Protein AF-A0A813FB64-F1 (afdb_monomer_lite)

Secondary structure (DSSP, 8-state):
-PPPPS------------TT-------SS-PPPPPPPPP--HHHHHHHHHHHHHHHHHHHHHHHHHHHHHHHHHHHHHHHHHHHHHHHHHHHHHHHHHHHHHHHHHHHHHHHHHHHHHHHHHHHHHHHHHHHHHHHHHHHHHHHHHHHHHHHHHHHHHHHHHHHHHHHHHHHHHHHHHHHHHHHHHHHHHHHHHHHHHHHHHHHHH-SS------SSSHHHHHHHHHHHHHHHHHHHHHHHHHHHHHHHHHHHHHHHHHHHHHHHHHHHHHHHHHHHHHHHHHHHHHHHHHHHHHHHHHHHHHHHHHHHHHHHHHHHHHHHHHHHHHHHHHHHHHHHHHHHHHHHHHHHHHHHHHHHTS-TTSSSTTTHHHHHHHHTHHHHHHHHHTTTTHHHHHHHTTT----S-STTSSSTTS---------S----PPPP-

Sequence (434 aa):
VRRPPPFGTSILDDDTGSERSRVQVVPRYPVPKRPKLKPMDHWDLIVAFDTMKHREEDSRFRQEGKHKAIAKFKDTLDTQMMEFHGMQDQERRNKEQCRQDMLNQVEENRRIAAAEKHANEVKKIKMKEVNDECMAAVNRRRQAEEDKKQRDQDLTTAWLESERLRMKQQKEDDDREHARKCQQGKDEMAAAHAEAERRRQARLADEKAGAAGAQKDMDDKVAANRKAVQDRMDQIDRNCKSIGAGIADRDAKAEAELQAKIKRVQEESDRAAKEDADHRKSVRDGKVKDMTDTLHRQMQNRKDEAKREVEEGVKQAELFRQQFKEGLQKDHEKEERARQARGNLDTVLITHIRSNQSVHPKDFGAHLTQKQELAYNRGLFEQMAVEGFEKQYTHKFLPQATHTGTGKTDPYPSVGRWHGGDFSSLELHHPDVG

Organism: Polarella glacialis (NCBI:txid89957)

Foldseek 3Di:
DDDPQLADDDPPDPPQDPPVDPDNDDDPDDDPDDPDGDHCAPVNLVVVVVVVVVVVVVVVVVVVVVVVVVVVVVVVVVVVVVVVVVVVVVVVVVVVVVVVVVVVVVVVVVVVVVVVVVVVVVVVVVVVVVVVVVVVVVVVVVVVVVVVVVVVVVVVVVVVVVVVVVVVVVVVVVVVVVVVVVVVVVVVVVVVVVVVVVVVVVVVVVPPDDDDDDDPPPPVVVVVVVVVVVVVVVVVVVVCVVVVVVVVVVVVVVVVVVVVVVVVVVVVVVVVVVVVVVVVVVVVVVVVVVVVVVVVVVVVVVVVVVVVVVVVVVVVVVVVVVVVVVVVVVVVVVVVVVVVVVVVVVVVVVVVVVVPVVDDVCVPPPDPVSLVVLLVCLVVLVVCVVVVPPVVVSVVSNVSNDPPDQDPPDPCNPDPDDDDDDDDPPPDDDDDDD

Radius of gyration: 82.56 Å; chains: 1; bounding box: 140×84×253 Å

pLDDT: mean 74.53, std 16.64, range [32.78, 95.62]

Structure (mmCIF, N/CA/C/O backbone):
data_AF-A0A813FB64-F1
#
_entry.id   AF-A0A813FB64-F1
#
loop_
_atom_site.group_PDB
_atom_site.id
_atom_site.type_symbol
_atom_site.label_atom_id
_atom_site.label_alt_id
_atom_site.label_comp_id
_atom_site.label_asym_id
_atom_site.label_entity_id
_atom_site.label_seq_id
_atom_site.pdbx_PDB_ins_code
_atom_site.Cartn_x
_atom_site.Cartn_y
_atom_site.Cartn_z
_atom_site.occupancy
_atom_site.B_iso_or_equiv
_atom_site.auth_seq_id
_atom_site.auth_comp_id
_atom_site.auth_asym_id
_atom_site.auth_atom_id
_atom_site.pdbx_PDB_model_num
ATOM 1 N N . VAL A 1 1 ? -53.608 -5.403 48.862 1.00 38.69 1 VAL A N 1
ATOM 2 C CA . VAL A 1 1 ? -53.817 -6.418 49.923 1.00 38.69 1 VAL A CA 1
ATOM 3 C C . VAL A 1 1 ? -53.277 -5.849 51.227 1.00 38.69 1 VAL A C 1
ATOM 5 O O . VAL A 1 1 ? -52.079 -5.604 51.313 1.00 38.69 1 VAL A O 1
ATOM 8 N N . ARG A 1 2 ? -54.163 -5.499 52.170 1.00 39.97 2 ARG A N 1
ATOM 9 C CA . ARG A 1 2 ? -53.805 -4.879 53.459 1.00 39.97 2 ARG A CA 1
ATOM 10 C C . ARG A 1 2 ? -52.956 -5.872 54.260 1.00 39.97 2 ARG A C 1
ATOM 12 O O . ARG A 1 2 ? -53.432 -6.966 54.537 1.00 39.97 2 ARG A O 1
ATOM 19 N N . ARG A 1 3 ? -51.713 -5.521 54.610 1.00 38.69 3 ARG A N 1
ATOM 20 C CA . ARG A 1 3 ? -50.983 -6.270 55.642 1.00 38.69 3 ARG A CA 1
ATOM 21 C C . ARG A 1 3 ? -51.528 -5.815 57.000 1.00 38.69 3 ARG A C 1
ATOM 23 O O . ARG A 1 3 ? -51.531 -4.603 57.229 1.00 38.69 3 ARG A O 1
ATOM 30 N N . PRO A 1 4 ? -52.017 -6.728 57.854 1.00 46.72 4 PRO A N 1
ATOM 31 C CA . PRO A 1 4 ? -52.399 -6.367 59.211 1.00 46.72 4 PRO A CA 1
ATOM 32 C C . PRO A 1 4 ? -51.182 -5.790 59.959 1.00 46.72 4 PRO A C 1
ATOM 34 O O . PRO A 1 4 ? -50.041 -6.123 59.608 1.00 46.72 4 PRO A O 1
ATOM 37 N N . PRO A 1 5 ? -51.397 -4.881 60.927 1.00 45.88 5 PRO A N 1
ATOM 38 C CA . PRO A 1 5 ? -50.320 -4.355 61.759 1.00 45.88 5 PRO A CA 1
ATOM 39 C C . PRO A 1 5 ? -49.566 -5.511 62.444 1.00 45.88 5 PRO A C 1
ATOM 41 O O . PRO A 1 5 ? -50.160 -6.553 62.718 1.00 45.88 5 PRO A O 1
ATOM 44 N N . PRO A 1 6 ? -48.254 -5.364 62.704 1.00 47.44 6 PRO A N 1
ATOM 45 C CA . PRO A 1 6 ? -47.392 -6.455 63.173 1.00 47.44 6 PRO A CA 1
ATOM 46 C C . PRO A 1 6 ? -47.673 -6.911 64.618 1.00 47.44 6 PRO A C 1
ATOM 48 O O . PRO A 1 6 ? -46.960 -7.767 65.136 1.00 47.44 6 PRO A O 1
ATOM 51 N N . PHE A 1 7 ? -48.706 -6.367 65.262 1.00 51.50 7 PHE A N 1
ATOM 52 C CA . PHE A 1 7 ? -49.065 -6.640 66.646 1.00 51.50 7 PHE A CA 1
ATOM 53 C C . PHE A 1 7 ? -50.430 -7.328 66.669 1.00 51.50 7 PHE A C 1
ATOM 55 O O . PHE A 1 7 ? -51.447 -6.739 66.310 1.00 51.50 7 PHE A O 1
ATOM 62 N N . GLY A 1 8 ? -50.432 -8.610 67.030 1.00 45.06 8 GLY A N 1
ATOM 63 C CA . GLY A 1 8 ? -51.649 -9.400 67.162 1.00 45.06 8 GLY A CA 1
ATOM 64 C C . GLY A 1 8 ? -52.211 -9.294 68.575 1.00 45.06 8 GLY A C 1
ATOM 65 O O . GLY A 1 8 ? -51.501 -9.550 69.547 1.00 45.06 8 GLY A O 1
ATOM 66 N N . THR A 1 9 ? -53.500 -8.983 68.694 1.00 42.53 9 THR A N 1
ATOM 67 C CA . THR A 1 9 ? -54.312 -9.436 69.829 1.00 42.53 9 THR A CA 1
ATOM 68 C C . THR A 1 9 ? -54.142 -10.950 69.939 1.00 42.53 9 THR A C 1
ATOM 70 O O . THR A 1 9 ? -54.289 -11.647 68.935 1.00 42.53 9 THR A O 1
ATOM 73 N N . SER A 1 10 ? -53.767 -11.458 71.114 1.00 40.16 10 SER A N 1
ATOM 74 C CA . SER A 1 10 ? -53.476 -12.877 71.323 1.00 40.16 10 SER A CA 1
ATOM 75 C C . SER A 1 10 ? -54.706 -13.739 71.031 1.00 40.16 10 SER A C 1
ATOM 77 O O . SER A 1 10 ? -55.553 -13.938 71.900 1.00 40.16 10 SER A O 1
ATOM 79 N N . ILE A 1 11 ? -54.795 -14.259 69.812 1.00 38.75 11 ILE A N 1
ATOM 80 C CA . ILE A 1 11 ? -55.618 -15.420 69.507 1.00 38.75 11 ILE A CA 1
ATOM 81 C C . ILE A 1 11 ? -54.758 -16.612 69.922 1.00 38.75 11 ILE A C 1
ATOM 83 O O . ILE A 1 11 ? -53.787 -16.965 69.253 1.00 38.75 11 ILE A O 1
ATOM 87 N N . LEU A 1 12 ? -55.035 -17.128 71.119 1.00 39.81 12 LEU A N 1
ATOM 88 C CA . LEU A 1 12 ? -54.534 -18.415 71.586 1.00 39.81 12 LEU A CA 1
ATOM 89 C C . LEU A 1 12 ? -55.294 -19.504 70.830 1.00 39.81 12 LEU A C 1
ATOM 91 O O . LEU A 1 12 ? -56.184 -20.124 71.394 1.00 39.81 12 LEU A O 1
ATOM 95 N N . ASP A 1 13 ? -54.944 -19.714 69.569 1.00 38.00 13 ASP A N 1
ATOM 96 C CA . ASP A 1 13 ? -55.287 -20.945 68.873 1.00 38.00 13 ASP A CA 1
ATOM 97 C C . ASP A 1 13 ? -53.976 -21.653 68.540 1.00 38.00 13 ASP A C 1
ATOM 99 O O . ASP A 1 13 ? -53.100 -21.104 67.864 1.00 38.00 13 ASP A O 1
ATOM 103 N N . ASP A 1 14 ? -53.824 -22.868 69.068 1.00 45.44 14 ASP A N 1
ATOM 104 C CA . ASP A 1 14 ? -52.785 -23.841 68.710 1.00 45.44 14 ASP A CA 1
ATOM 105 C C . ASP A 1 14 ? -53.040 -24.343 67.273 1.00 45.44 14 ASP A C 1
ATOM 107 O O . ASP A 1 14 ? -53.266 -25.525 67.004 1.00 45.44 14 ASP A O 1
ATOM 111 N N . ASP A 1 15 ? -53.043 -23.414 66.320 1.00 46.28 15 ASP A N 1
ATOM 112 C CA . ASP A 1 15 ? -53.389 -23.686 64.938 1.00 46.28 15 ASP A CA 1
ATOM 113 C C . ASP A 1 15 ? -52.156 -24.195 64.187 1.00 46.28 15 ASP A C 1
ATOM 115 O O . ASP A 1 15 ? -51.393 -23.479 63.532 1.00 46.28 15 ASP A O 1
ATOM 119 N N . THR A 1 16 ? -51.918 -25.492 64.356 1.00 47.84 16 THR A N 1
ATOM 120 C CA . THR A 1 16 ? -50.988 -26.270 63.530 1.00 47.84 16 THR A CA 1
ATOM 121 C C . THR A 1 16 ? -51.639 -26.738 62.221 1.00 47.84 16 THR A C 1
ATOM 123 O O . THR A 1 16 ? -51.009 -27.460 61.443 1.00 47.84 16 THR A O 1
ATOM 126 N N . GLY A 1 17 ? -52.876 -26.315 61.936 1.00 43.94 17 GLY A N 1
ATOM 127 C CA . GLY A 1 17 ? -53.615 -26.664 60.732 1.00 43.94 17 GLY A CA 1
ATOM 128 C C . GLY A 1 17 ? -53.501 -25.601 59.643 1.00 43.94 17 GLY A C 1
ATOM 129 O O . GLY A 1 17 ? -53.973 -24.483 59.777 1.00 43.94 17 GLY A O 1
ATOM 130 N N . SER A 1 18 ? -52.946 -25.957 58.483 1.00 44.56 18 SER A N 1
ATOM 131 C CA . SER A 1 18 ? -53.258 -25.206 57.263 1.00 44.56 18 SER A CA 1
ATOM 132 C C . SER A 1 18 ? -54.707 -25.518 56.877 1.00 44.56 18 SER A C 1
ATOM 134 O O . SER A 1 18 ? -54.972 -26.587 56.327 1.00 44.56 18 SER A O 1
ATOM 136 N N . GLU A 1 19 ? -55.651 -24.605 57.134 1.00 53.56 19 GLU A N 1
ATOM 137 C CA . GLU A 1 19 ? -57.086 -24.791 56.826 1.00 53.56 19 GLU A CA 1
ATOM 138 C C . GLU A 1 19 ? -57.363 -25.185 55.361 1.00 53.56 19 GLU A C 1
ATOM 140 O O . GLU A 1 19 ? -58.389 -25.786 55.044 1.00 53.56 19 GLU A O 1
ATOM 145 N N . ARG A 1 20 ? -56.437 -24.882 54.442 1.00 51.59 20 ARG A N 1
ATOM 146 C CA . ARG A 1 20 ? -56.586 -25.152 53.002 1.00 51.59 20 ARG A CA 1
ATOM 147 C C . ARG A 1 20 ? -56.046 -26.499 52.538 1.00 51.59 20 ARG A C 1
ATOM 149 O O . ARG A 1 20 ? -56.361 -26.922 51.431 1.00 51.59 20 ARG A O 1
ATOM 156 N N . SER A 1 21 ? -55.224 -27.166 53.337 1.00 54.31 21 SER A N 1
ATOM 157 C CA . SER A 1 21 ? -54.568 -28.410 52.947 1.00 54.31 21 SER A CA 1
ATOM 158 C C . SER A 1 21 ? -54.523 -29.315 54.163 1.00 54.31 21 SER A C 1
ATOM 160 O O . SER A 1 21 ? -53.637 -29.177 55.000 1.00 54.31 21 SER A O 1
ATOM 162 N N . ARG A 1 22 ? -55.461 -30.267 54.245 1.00 48.66 22 ARG A N 1
ATOM 163 C CA . ARG A 1 22 ? -55.582 -31.291 55.306 1.00 48.66 22 ARG A CA 1
ATOM 164 C C . ARG A 1 22 ? -54.395 -32.280 55.374 1.00 48.66 22 ARG A C 1
ATOM 166 O O . ARG A 1 22 ? -54.550 -33.408 55.823 1.00 48.66 22 ARG A O 1
ATOM 173 N N . VAL A 1 23 ? -53.215 -31.886 54.903 1.00 50.28 23 VAL A N 1
ATOM 174 C CA . VAL A 1 23 ? -51.985 -32.677 54.912 1.00 50.28 23 VAL A CA 1
ATOM 175 C C . VAL A 1 23 ? -51.125 -32.203 56.079 1.00 50.28 23 VAL A C 1
ATOM 177 O O . VAL A 1 23 ? -50.556 -31.112 56.037 1.00 50.28 23 VAL A O 1
ATOM 180 N N . GLN A 1 24 ? -51.021 -33.032 57.118 1.00 49.59 24 GLN A N 1
ATOM 181 C CA . GLN A 1 24 ? -50.058 -32.833 58.199 1.00 49.59 24 GLN A CA 1
ATOM 182 C C . GLN A 1 24 ? -48.654 -33.157 57.677 1.00 49.59 24 GLN A C 1
ATOM 184 O O . GLN A 1 24 ? -48.261 -34.316 57.568 1.00 49.59 24 GLN A O 1
ATOM 189 N N . VAL A 1 25 ? -47.894 -32.122 57.319 1.00 52.78 25 VAL A N 1
ATOM 190 C CA . VAL A 1 25 ? -46.472 -32.266 56.996 1.00 52.78 25 VAL A CA 1
ATOM 191 C C . VAL A 1 25 ? -45.699 -32.295 58.308 1.00 52.78 25 VAL A C 1
ATOM 193 O O . VAL A 1 25 ? -45.637 -31.288 59.008 1.00 52.78 25 VAL A O 1
ATOM 196 N N . VAL A 1 26 ? -45.096 -33.438 58.636 1.00 54.59 26 VAL A N 1
ATOM 197 C CA . VAL A 1 26 ? -44.130 -33.555 59.737 1.00 54.59 26 VAL A CA 1
ATOM 198 C C . VAL A 1 26 ? -42.742 -33.216 59.172 1.00 54.59 26 VAL A C 1
ATOM 200 O O . VAL A 1 26 ? -42.183 -34.021 58.423 1.00 54.59 26 VAL A O 1
ATOM 203 N N . PRO A 1 27 ? -42.177 -32.023 59.439 1.00 58.12 27 PRO A N 1
ATOM 204 C CA . PRO A 1 27 ? -40.879 -31.645 58.893 1.00 58.12 27 PRO A CA 1
ATOM 205 C C . PRO A 1 27 ? -39.755 -32.514 59.479 1.00 58.12 27 PRO A C 1
ATOM 207 O O . PRO A 1 27 ? -39.689 -32.757 60.680 1.00 58.12 27 PRO A O 1
ATOM 210 N N . ARG A 1 28 ? -38.832 -32.950 58.611 1.00 52.62 28 ARG A N 1
ATOM 211 C CA . ARG A 1 28 ? -37.694 -33.830 58.949 1.00 52.62 28 ARG A CA 1
ATOM 212 C C . ARG A 1 28 ? -36.637 -33.164 59.850 1.00 52.62 28 ARG A C 1
ATOM 214 O O . ARG A 1 28 ? -35.793 -33.855 60.407 1.00 52.62 28 ARG A O 1
ATOM 221 N N . TYR A 1 29 ? -36.685 -31.839 59.995 1.00 54.66 29 TYR A N 1
ATOM 222 C CA . TYR A 1 29 ? -35.812 -31.048 60.863 1.00 54.66 29 TYR A CA 1
ATOM 223 C C . TYR A 1 29 ? -36.662 -30.119 61.740 1.00 54.66 29 TYR A C 1
ATOM 225 O O . TYR A 1 29 ? -37.679 -29.616 61.250 1.00 54.66 29 TYR A O 1
ATOM 233 N N . PRO A 1 30 ? -36.274 -29.864 63.006 1.00 54.53 30 PRO A N 1
ATOM 234 C CA . PRO A 1 30 ? -37.019 -28.980 63.892 1.00 54.53 30 PRO A CA 1
ATOM 235 C C . PRO A 1 30 ? -37.029 -27.568 63.306 1.00 54.53 30 PRO A C 1
ATOM 237 O O . PRO A 1 30 ? -36.019 -26.866 63.293 1.00 54.53 30 PRO A O 1
ATOM 240 N N . VAL A 1 31 ? -38.188 -27.164 62.791 1.00 57.69 31 VAL A N 1
ATOM 241 C CA . VAL A 1 31 ? -38.422 -25.788 62.361 1.00 57.69 31 VAL A CA 1
ATOM 242 C C . VAL A 1 31 ? -38.430 -24.930 63.628 1.00 57.69 31 VAL A C 1
ATOM 244 O O . VAL A 1 31 ? -39.174 -25.254 64.561 1.00 57.69 31 VAL A O 1
ATOM 247 N N . PRO A 1 32 ? -37.615 -23.863 63.706 1.00 56.81 32 PRO A N 1
ATOM 248 C CA . PRO A 1 32 ? -37.644 -22.952 64.838 1.00 56.81 32 PRO A CA 1
ATOM 249 C C . PRO A 1 32 ? -39.076 -22.476 65.070 1.00 56.81 32 PRO A C 1
ATOM 251 O O . PRO A 1 32 ? -39.737 -22.002 64.139 1.00 56.81 32 PRO A O 1
ATOM 254 N N . LYS A 1 33 ? -39.576 -22.637 66.302 1.00 54.66 33 LYS A N 1
ATOM 255 C CA . LYS A 1 33 ? -40.894 -22.115 66.669 1.00 54.66 33 LYS A CA 1
ATOM 256 C C . LYS A 1 33 ? -40.912 -20.628 66.347 1.00 54.66 33 LYS A C 1
ATOM 258 O O . LYS A 1 33 ? -39.932 -19.926 66.602 1.00 54.66 33 LYS A O 1
ATOM 263 N N . ARG A 1 34 ? -42.024 -20.153 65.781 1.00 53.72 34 ARG A N 1
ATOM 264 C CA . ARG A 1 34 ? -42.207 -18.718 65.562 1.00 53.72 34 ARG A CA 1
ATOM 265 C C . ARG A 1 34 ? -41.966 -18.012 66.902 1.00 53.72 34 ARG A C 1
ATOM 267 O O . ARG A 1 34 ? -42.526 -18.465 67.905 1.00 53.72 34 ARG A O 1
ATOM 274 N N . PRO A 1 35 ? -41.123 -16.965 66.945 1.00 56.12 35 PRO A N 1
ATOM 275 C CA . PRO A 1 35 ? -40.937 -16.182 68.156 1.00 56.12 35 PRO A CA 1
ATOM 276 C C . PRO A 1 35 ? -42.308 -15.774 68.690 1.00 56.12 35 PRO A C 1
ATOM 278 O O . PRO A 1 35 ? -43.174 -15.382 67.901 1.00 56.12 35 PRO A O 1
ATOM 281 N N . LYS A 1 36 ? -42.528 -15.911 70.003 1.00 53.44 36 LYS A N 1
ATOM 282 C CA . LYS A 1 36 ? -43.778 -15.451 70.616 1.00 53.44 36 LYS A CA 1
ATOM 283 C C . LYS A 1 36 ? -43.964 -13.986 70.232 1.00 53.44 36 LYS A C 1
ATOM 285 O O . LYS A 1 36 ? -43.033 -13.195 70.384 1.00 53.44 36 LYS A O 1
ATOM 290 N N . LEU A 1 37 ? -45.135 -13.656 69.683 1.00 58.50 37 LEU A N 1
ATOM 291 C CA . LEU A 1 37 ? -45.447 -12.279 69.327 1.00 58.50 37 LEU A CA 1
ATOM 292 C C . LEU A 1 37 ? -45.297 -11.426 70.580 1.00 58.50 37 LEU A C 1
ATOM 294 O O . LEU A 1 37 ? -45.862 -11.727 71.633 1.00 58.50 37 LEU A O 1
ATOM 298 N N . LYS A 1 38 ? -44.483 -10.388 70.446 1.00 60.09 38 LYS A N 1
ATOM 299 C CA . LYS A 1 38 ? -44.232 -9.421 71.495 1.00 60.09 38 LYS A CA 1
ATOM 300 C C . LYS A 1 38 ? -45.563 -8.796 71.935 1.00 60.09 38 LYS A C 1
ATOM 302 O O . LYS A 1 38 ? -46.309 -8.341 71.064 1.00 60.09 38 LYS A O 1
ATOM 307 N N . PRO A 1 39 ? -45.881 -8.748 73.242 1.00 65.06 39 PRO A N 1
ATOM 308 C CA . PRO A 1 39 ? -47.032 -7.985 73.703 1.00 65.06 39 PRO A CA 1
ATOM 309 C C . PRO A 1 39 ? -46.827 -6.513 73.335 1.00 65.06 39 PRO A C 1
ATOM 311 O O . PRO A 1 39 ? -45.728 -5.988 73.522 1.00 65.06 39 PRO A O 1
ATOM 314 N N . MET A 1 40 ? -47.870 -5.866 72.802 1.00 67.19 40 MET A N 1
ATOM 315 C CA . MET A 1 40 ? -47.772 -4.480 72.341 1.00 67.19 40 MET A CA 1
ATOM 316 C C . MET A 1 40 ? -47.340 -3.587 73.502 1.00 67.19 40 MET A C 1
ATOM 318 O O . MET A 1 40 ? -48.062 -3.466 74.497 1.00 67.19 40 MET A O 1
ATOM 322 N N . ASP A 1 41 ? -46.137 -3.025 73.396 1.00 74.50 41 ASP A N 1
ATOM 323 C CA . ASP A 1 41 ? -45.619 -2.090 74.385 1.00 74.50 41 ASP A CA 1
ATOM 324 C C . ASP A 1 41 ? -45.919 -0.642 73.992 1.00 74.50 41 ASP A C 1
ATOM 326 O O . ASP A 1 41 ? -46.451 -0.340 72.925 1.00 74.50 41 ASP A O 1
ATOM 330 N N . HIS A 1 42 ? -45.592 0.264 74.902 1.00 71.81 42 HIS A N 1
ATOM 331 C CA . HIS A 1 42 ? -45.845 1.683 74.725 1.00 71.81 42 HIS A CA 1
ATOM 332 C C . HIS A 1 42 ? -45.110 2.296 73.519 1.00 71.81 42 HIS A C 1
ATOM 334 O O . HIS A 1 42 ? -45.674 3.150 72.843 1.00 71.81 42 HIS A O 1
ATOM 340 N N . TRP A 1 43 ? -43.904 1.823 73.189 1.00 78.19 43 TRP A N 1
ATOM 341 C CA . TRP A 1 43 ? -43.178 2.246 71.988 1.00 78.19 43 TRP A CA 1
ATOM 342 C C . TRP A 1 43 ? -43.779 1.676 70.713 1.00 78.19 43 TRP A C 1
ATOM 344 O O . TRP A 1 43 ? -43.825 2.366 69.706 1.00 78.19 43 TRP A O 1
ATOM 354 N N . ASP A 1 44 ? -44.247 0.433 70.735 1.00 75.50 44 ASP A N 1
ATOM 355 C CA . ASP A 1 44 ? -44.920 -0.195 69.604 1.00 75.50 44 ASP A CA 1
ATOM 356 C C . ASP A 1 44 ? -46.200 0.583 69.259 1.00 75.50 44 ASP A C 1
ATOM 358 O O . ASP A 1 44 ? -46.513 0.755 68.084 1.00 75.50 44 ASP A O 1
ATOM 362 N N . LEU A 1 45 ? -46.892 1.119 70.272 1.00 78.12 45 LEU A N 1
ATOM 363 C CA . LEU A 1 45 ? -48.054 1.992 70.105 1.00 78.12 45 LEU A CA 1
ATOM 364 C C . LEU A 1 45 ? -47.674 3.365 69.519 1.00 78.12 45 LEU A C 1
ATOM 366 O O . LEU A 1 45 ? -48.331 3.828 68.587 1.00 78.12 45 LEU A O 1
ATOM 370 N N . ILE A 1 46 ? -46.582 3.971 70.004 1.00 80.12 46 ILE A N 1
ATOM 371 C CA . ILE A 1 46 ? -46.002 5.204 69.440 1.00 80.12 46 ILE A CA 1
ATOM 372 C C . ILE A 1 46 ? -45.628 5.009 67.971 1.00 80.12 46 ILE A C 1
ATOM 374 O O . ILE A 1 46 ? -46.087 5.744 67.104 1.00 80.12 46 ILE A O 1
ATOM 378 N N . VAL A 1 47 ? -44.876 3.954 67.671 1.00 79.75 47 VAL A N 1
ATOM 379 C CA . VAL A 1 47 ? -44.448 3.614 66.313 1.00 79.75 47 VAL A CA 1
ATOM 380 C C . VAL A 1 47 ? -45.646 3.281 65.425 1.00 79.75 47 VAL A C 1
ATOM 382 O O . VAL A 1 47 ? -45.639 3.609 64.243 1.00 79.75 47 VAL A O 1
ATOM 385 N N . ALA A 1 48 ? -46.699 2.647 65.944 1.00 77.75 48 ALA A N 1
ATOM 386 C CA . ALA A 1 48 ? -47.913 2.385 65.173 1.00 77.75 48 ALA A CA 1
ATOM 387 C C . ALA A 1 48 ? -48.636 3.687 64.777 1.00 77.75 48 ALA A C 1
ATOM 389 O O . ALA A 1 48 ? -49.102 3.810 63.643 1.00 77.75 48 ALA A O 1
ATOM 390 N N . PHE A 1 49 ? -48.685 4.667 65.678 1.00 79.56 49 PHE A N 1
ATOM 391 C CA . PHE A 1 49 ? -49.246 5.987 65.395 1.00 79.56 49 PHE A CA 1
ATOM 392 C C . PHE A 1 49 ? -48.372 6.774 64.411 1.00 79.56 49 PHE A C 1
ATOM 394 O O . PHE A 1 49 ? -48.869 7.252 63.390 1.00 79.56 49 PHE A O 1
ATOM 401 N N . ASP A 1 50 ? -47.058 6.801 64.633 1.00 80.38 50 ASP A N 1
ATOM 402 C CA . ASP A 1 50 ? -46.102 7.452 63.735 1.00 80.38 50 ASP A CA 1
ATOM 403 C C . ASP A 1 50 ? -46.083 6.792 62.360 1.00 80.38 50 ASP A C 1
ATOM 405 O O . ASP A 1 50 ? -46.020 7.476 61.351 1.00 80.38 50 ASP A O 1
ATOM 409 N N . THR A 1 51 ? -46.201 5.467 62.264 1.00 76.25 51 THR A N 1
ATOM 410 C CA . THR A 1 51 ? -46.289 4.786 60.962 1.00 76.25 51 THR A CA 1
ATOM 411 C C . THR A 1 51 ? -47.600 5.071 60.246 1.00 76.25 51 THR A C 1
ATOM 413 O O . THR A 1 51 ? -47.619 5.073 59.016 1.00 76.25 51 THR A O 1
ATOM 416 N N . MET A 1 52 ? -48.696 5.320 60.964 1.00 79.56 52 MET A N 1
ATOM 417 C CA . MET A 1 52 ? -49.936 5.796 60.355 1.00 79.56 52 MET A CA 1
ATOM 418 C C . MET A 1 52 ? -49.736 7.198 59.764 1.00 79.56 52 MET A C 1
ATOM 420 O O . MET A 1 52 ? -50.010 7.384 58.580 1.00 79.56 52 MET A O 1
ATOM 424 N N . LYS A 1 53 ? -49.170 8.137 60.532 1.00 79.75 53 LYS A N 1
ATOM 425 C CA . LYS A 1 53 ? -48.866 9.502 60.063 1.00 79.75 53 LYS A CA 1
ATOM 426 C C . LYS A 1 53 ? -47.836 9.512 58.935 1.00 79.75 53 LYS A C 1
ATOM 428 O O . LYS A 1 53 ? -48.075 10.083 57.876 1.00 79.75 53 LYS A O 1
ATOM 433 N N . HIS A 1 54 ? -46.753 8.759 59.085 1.00 73.31 54 HIS A N 1
ATOM 434 C CA . HIS A 1 54 ? -45.747 8.581 58.050 1.00 73.31 54 HIS A CA 1
ATOM 435 C C . HIS A 1 54 ? -46.368 7.970 56.799 1.00 73.31 54 HIS A C 1
ATOM 437 O O . HIS A 1 54 ? -45.995 8.362 55.713 1.00 73.31 54 HIS A O 1
ATOM 443 N N . ARG A 1 55 ? -47.324 7.034 56.870 1.00 75.88 55 ARG A N 1
ATOM 444 C CA . ARG A 1 55 ? -48.003 6.529 55.657 1.00 75.88 55 ARG A CA 1
ATOM 445 C C . ARG A 1 55 ? -48.814 7.608 54.949 1.00 75.88 55 ARG A C 1
ATOM 447 O O . ARG A 1 55 ? -48.883 7.584 53.718 1.00 75.88 55 ARG A O 1
ATOM 454 N N . GLU A 1 56 ? -49.435 8.514 55.692 1.00 75.69 56 GLU A N 1
ATOM 455 C CA . GLU A 1 56 ? -50.140 9.665 55.123 1.00 75.69 56 GLU A CA 1
ATOM 456 C C . GLU A 1 56 ? -49.153 10.602 54.407 1.00 75.69 56 GLU A C 1
ATOM 458 O O . GLU A 1 56 ? -49.400 11.000 53.266 1.00 75.69 56 GLU A O 1
ATOM 463 N N . GLU A 1 57 ? -47.990 10.858 55.004 1.00 73.50 57 GLU A N 1
ATOM 464 C CA . GLU A 1 57 ? -46.904 11.648 54.408 1.00 73.50 57 GLU A CA 1
ATOM 465 C C . GLU A 1 57 ? -46.228 10.943 53.220 1.00 73.50 57 GLU A C 1
ATOM 467 O O . GLU A 1 57 ? -46.040 11.546 52.167 1.00 73.50 57 GLU A O 1
ATOM 472 N N . ASP A 1 58 ? -45.941 9.645 53.324 1.00 67.62 58 ASP A N 1
ATOM 473 C CA . ASP A 1 58 ? -45.337 8.808 52.278 1.00 67.62 58 ASP A CA 1
ATOM 474 C C . ASP A 1 58 ? -46.261 8.722 51.059 1.00 67.62 58 ASP A C 1
ATOM 476 O O . ASP A 1 58 ? -45.814 8.684 49.913 1.00 67.62 58 ASP A O 1
ATOM 480 N N . SER A 1 59 ? -47.576 8.720 51.290 1.00 72.00 59 SER A N 1
ATOM 481 C CA . SER A 1 59 ? -48.570 8.779 50.218 1.00 72.00 59 SER A CA 1
ATOM 482 C C . SER A 1 59 ? -48.519 10.118 49.481 1.00 72.00 59 SER A C 1
ATOM 484 O O . SER A 1 59 ? -48.602 10.120 48.251 1.00 72.00 59 SER A O 1
ATOM 486 N N . ARG A 1 60 ? -48.304 11.233 50.195 1.00 71.12 60 ARG A N 1
ATOM 487 C CA . ARG A 1 60 ? -48.070 12.555 49.588 1.00 71.12 60 ARG A CA 1
ATOM 488 C C . ARG A 1 60 ? -46.736 12.590 48.830 1.00 71.12 60 ARG A C 1
ATOM 490 O O . ARG A 1 60 ? -46.709 12.930 47.649 1.00 71.12 60 ARG A O 1
ATOM 497 N N . PHE A 1 61 ? -45.653 12.109 49.439 1.00 67.50 61 PHE A N 1
ATOM 498 C CA . PHE A 1 61 ? -44.321 12.071 48.827 1.00 67.50 61 PHE A CA 1
ATOM 499 C C . PHE A 1 61 ? -44.259 11.182 47.576 1.00 67.50 61 PHE A C 1
ATOM 501 O O . PHE A 1 61 ? -43.633 11.541 46.582 1.00 67.50 61 PHE A O 1
ATOM 508 N N . ARG A 1 62 ? -44.937 10.027 47.566 1.00 69.50 62 ARG A N 1
ATOM 509 C CA . ARG A 1 62 ? -44.988 9.132 46.394 1.00 69.50 62 ARG A CA 1
ATOM 510 C C . ARG A 1 62 ? -45.743 9.735 45.217 1.00 69.50 62 ARG A C 1
ATOM 512 O O . ARG A 1 62 ? -45.413 9.406 44.077 1.00 69.50 62 ARG A O 1
ATOM 519 N N . GLN A 1 63 ? -46.747 10.575 45.464 1.00 68.06 63 GLN A N 1
ATOM 520 C CA . GLN A 1 63 ? -47.430 11.297 44.392 1.00 68.06 63 GLN A CA 1
ATOM 521 C C . GLN A 1 63 ? -46.473 12.307 43.745 1.00 68.06 63 GLN A C 1
ATOM 523 O O . GLN A 1 63 ? -46.284 12.273 42.531 1.00 68.06 63 GLN A O 1
ATOM 528 N N . GLU A 1 64 ? -45.757 13.100 44.539 1.00 69.75 64 GLU A N 1
ATOM 529 C CA . GLU A 1 64 ? -44.792 14.090 44.036 1.00 69.75 64 GLU A CA 1
ATOM 530 C C . GLU A 1 64 ? -43.525 13.457 43.420 1.00 69.75 64 GLU A C 1
ATOM 532 O O . GLU A 1 64 ? -43.015 13.904 42.389 1.00 69.75 64 GLU A O 1
ATOM 537 N N . GLY A 1 65 ? -43.018 12.375 44.014 1.00 69.44 65 GLY A N 1
ATOM 538 C CA . GLY A 1 65 ? -41.805 11.677 43.585 1.00 69.44 65 GLY A CA 1
ATOM 539 C C . GLY A 1 65 ? -41.955 10.946 42.250 1.00 69.44 65 GLY A C 1
ATOM 540 O O . GLY A 1 65 ? -41.013 10.917 41.455 1.00 69.44 65 GLY A O 1
ATOM 541 N N . LYS A 1 66 ? -43.148 10.413 41.948 1.00 71.81 66 LYS A N 1
ATOM 542 C CA . LYS A 1 66 ? -43.437 9.798 40.641 1.00 71.81 66 LYS A CA 1
ATOM 543 C C . LYS A 1 66 ? -43.335 10.807 39.500 1.00 71.81 66 LYS A C 1
ATOM 545 O O . LYS A 1 66 ? -42.742 10.488 38.474 1.00 71.81 66 LYS A O 1
ATOM 550 N N . HIS A 1 67 ? -43.836 12.027 39.688 1.00 71.00 67 HIS A N 1
ATOM 551 C CA . HIS A 1 67 ? -43.724 13.079 38.675 1.00 71.00 67 HIS A CA 1
ATOM 552 C C . HIS A 1 67 ? -42.265 13.467 38.406 1.00 71.00 67 HIS A C 1
ATOM 554 O O . HIS A 1 67 ? -41.866 13.582 37.248 1.00 71.00 67 HIS A O 1
ATOM 560 N N . LYS A 1 68 ? -41.435 13.569 39.453 1.00 75.81 68 LYS A N 1
ATOM 561 C CA . LYS A 1 68 ? -39.993 13.836 39.307 1.00 75.81 68 LYS A CA 1
ATOM 562 C C . LYS A 1 68 ? -39.247 12.706 38.590 1.00 75.81 68 LYS A C 1
ATOM 564 O O . LYS A 1 68 ? -38.361 12.978 37.786 1.00 75.81 68 LYS A O 1
ATOM 569 N N . ALA A 1 69 ? -39.593 11.447 38.861 1.00 73.19 69 ALA A N 1
ATOM 570 C CA . ALA A 1 69 ? -38.981 10.300 38.190 1.00 73.19 69 ALA A CA 1
ATOM 571 C C . ALA A 1 69 ? -39.341 10.243 36.695 1.00 73.19 69 ALA A C 1
ATOM 573 O O . ALA A 1 69 ? -38.468 10.001 35.865 1.00 73.19 69 ALA A O 1
ATOM 574 N N . ILE A 1 70 ? -40.601 10.527 36.351 1.00 74.56 70 ILE A N 1
ATOM 575 C CA . ILE A 1 70 ? -41.063 10.591 34.957 1.00 74.56 70 ILE A CA 1
ATOM 576 C C . ILE A 1 70 ? -40.367 11.731 34.201 1.00 74.56 70 ILE A C 1
ATOM 578 O O . ILE A 1 70 ? -39.935 11.523 33.071 1.00 74.56 70 ILE A O 1
ATOM 582 N N . ALA A 1 71 ? -40.197 12.902 34.825 1.00 78.44 71 ALA A N 1
ATOM 583 C CA . ALA A 1 71 ? -39.475 14.022 34.217 1.00 78.44 71 ALA A CA 1
ATOM 584 C C . ALA A 1 71 ? -38.014 13.660 33.895 1.00 78.44 71 ALA A C 1
ATOM 586 O O . ALA A 1 71 ? -37.591 13.803 32.756 1.00 78.44 71 ALA A O 1
ATOM 587 N N . LYS A 1 72 ? -37.280 13.068 34.849 1.00 80.94 72 LYS A N 1
ATOM 588 C CA . LYS A 1 72 ? -35.893 12.616 34.621 1.00 80.94 72 LYS A CA 1
ATOM 589 C C . LYS A 1 72 ? -35.778 11.572 33.510 1.00 80.94 72 LYS A C 1
ATOM 591 O O . LYS A 1 72 ? -34.827 11.590 32.732 1.00 80.94 72 LYS A O 1
ATOM 596 N N . PHE A 1 73 ? -36.731 10.642 33.454 1.00 80.56 73 PHE A N 1
ATOM 597 C CA . PHE A 1 73 ? -36.764 9.631 32.402 1.00 80.56 73 PHE A CA 1
ATOM 598 C C . PHE A 1 73 ? -36.981 10.268 31.024 1.00 80.56 73 PHE A C 1
ATOM 600 O O . PHE A 1 73 ? -36.276 9.925 30.078 1.00 80.56 73 PHE A O 1
ATOM 607 N N . LYS A 1 74 ? -37.893 11.241 30.930 1.00 89.31 74 LYS A N 1
ATOM 608 C CA . LYS A 1 74 ? -38.112 12.016 29.708 1.00 89.31 74 LYS A CA 1
ATOM 609 C C . LYS A 1 74 ? -36.855 12.785 29.287 1.00 89.31 74 LYS A C 1
ATOM 611 O O . LYS A 1 74 ? -36.448 12.647 28.143 1.00 89.31 74 LYS A O 1
ATOM 616 N N . ASP A 1 75 ? -36.198 13.495 30.203 1.00 89.38 75 ASP A N 1
ATOM 617 C CA . ASP A 1 75 ? -34.968 14.244 29.896 1.00 89.38 75 ASP A CA 1
ATOM 618 C C . ASP A 1 75 ? -33.855 13.327 29.359 1.00 89.38 75 ASP A C 1
ATOM 620 O O . ASP A 1 75 ? -33.109 13.687 28.446 1.00 89.38 75 ASP A O 1
ATOM 624 N N . THR A 1 76 ? -33.765 12.106 29.896 1.00 87.06 76 THR A N 1
ATOM 625 C CA . THR A 1 76 ? -32.801 11.101 29.426 1.00 87.06 76 THR A CA 1
ATOM 626 C C . THR A 1 76 ? -33.120 10.652 27.997 1.00 87.06 76 THR A C 1
ATOM 628 O O . THR A 1 76 ? -32.213 10.555 27.173 1.00 87.06 76 THR A O 1
ATOM 631 N N . LEU A 1 77 ? -34.398 10.416 27.679 1.00 89.94 77 LEU A N 1
ATOM 632 C CA . LEU A 1 77 ? -34.829 10.071 26.320 1.00 89.94 77 LEU A CA 1
ATOM 633 C C . LEU A 1 77 ? -34.603 11.222 25.335 1.00 89.94 77 LEU A C 1
ATOM 635 O O . LEU A 1 77 ? -34.103 10.989 24.237 1.00 89.94 77 LEU A O 1
ATOM 639 N N . ASP A 1 78 ? -34.917 12.455 25.730 1.00 92.25 78 ASP A N 1
ATOM 640 C CA . ASP A 1 78 ? -34.706 13.641 24.895 1.00 92.25 78 ASP A CA 1
ATOM 641 C C . ASP A 1 78 ? -33.204 13.838 24.597 1.00 92.25 78 ASP A C 1
ATOM 643 O O . ASP A 1 78 ? -32.828 14.150 23.465 1.00 92.25 78 ASP A O 1
ATOM 647 N N . THR A 1 79 ? -32.329 13.550 25.570 1.00 90.69 79 THR A N 1
ATOM 648 C CA . THR A 1 79 ? -30.866 13.546 25.380 1.00 90.69 79 THR A CA 1
ATOM 649 C C . THR A 1 79 ? -30.431 12.475 24.376 1.00 90.69 79 THR A C 1
ATOM 651 O O . THR A 1 79 ? -29.707 12.778 23.430 1.00 90.69 79 THR A O 1
ATOM 654 N N . GLN A 1 80 ? -30.923 11.240 24.518 1.00 89.12 80 GLN A N 1
ATOM 655 C CA . GLN A 1 80 ? -30.608 10.144 23.590 1.00 89.12 80 GLN A CA 1
ATOM 656 C C . GLN A 1 80 ? -31.076 10.439 22.157 1.00 89.12 80 GLN A C 1
ATOM 658 O O . GLN A 1 80 ? -30.371 10.142 21.191 1.00 89.12 80 GLN A O 1
ATOM 663 N N . MET A 1 81 ? -32.247 11.058 22.003 1.00 92.06 81 MET A N 1
ATOM 664 C CA . MET A 1 81 ? -32.758 11.482 20.699 1.00 92.06 81 MET A CA 1
ATOM 665 C C . MET A 1 81 ? -31.885 12.573 20.073 1.00 92.06 81 MET A C 1
ATOM 667 O O . MET A 1 81 ? -31.609 12.527 18.873 1.00 92.06 81 MET A O 1
ATOM 671 N N . MET A 1 82 ? -31.409 13.530 20.872 1.00 92.94 82 MET A N 1
ATOM 672 C CA . MET A 1 82 ? -30.503 14.581 20.406 1.00 92.94 82 MET A CA 1
ATOM 673 C C . MET A 1 82 ? -29.159 14.009 19.934 1.00 92.94 82 MET A C 1
ATOM 675 O O . MET A 1 82 ? -28.683 14.384 18.863 1.00 92.94 82 MET A O 1
ATOM 679 N N . GLU A 1 83 ? -28.579 13.065 20.679 1.00 90.00 83 GLU A N 1
ATOM 680 C CA . GLU A 1 83 ? -27.348 12.363 20.289 1.00 90.00 83 GLU A CA 1
ATOM 681 C C . GLU A 1 83 ? -27.530 11.582 18.983 1.00 90.00 83 GLU A C 1
ATOM 683 O O . GLU A 1 83 ? -26.687 11.654 18.087 1.00 90.00 83 GLU A O 1
ATOM 688 N N . PHE A 1 84 ? -28.657 10.882 18.835 1.00 90.94 84 PHE A N 1
ATOM 689 C CA . PHE A 1 84 ? -28.970 10.135 17.619 1.00 90.94 84 PHE A CA 1
ATOM 690 C C . PHE A 1 84 ? -29.094 11.046 16.391 1.00 90.94 84 PHE A C 1
ATOM 692 O O . PHE A 1 84 ? -28.505 10.761 15.345 1.00 90.94 84 PHE A O 1
ATOM 699 N N . HIS A 1 85 ? -29.807 12.169 16.515 1.00 91.31 85 HIS A N 1
ATOM 700 C CA . HIS A 1 85 ? -29.885 13.164 15.444 1.00 91.31 85 HIS A CA 1
ATOM 701 C C . HIS A 1 85 ? -28.516 13.788 15.140 1.00 91.31 85 HIS A C 1
ATOM 703 O O . HIS A 1 85 ? -28.167 13.942 13.970 1.00 91.31 85 HIS A O 1
ATOM 709 N N . GLY A 1 86 ? -27.700 14.054 16.165 1.00 92.75 86 GLY A N 1
ATOM 710 C CA . GLY A 1 86 ? -26.322 14.516 15.996 1.00 92.75 86 GLY A CA 1
ATOM 711 C C . GLY A 1 86 ? -25.459 13.535 15.194 1.00 92.75 86 GLY A C 1
ATOM 712 O O . GLY A 1 86 ? -24.746 13.951 14.279 1.00 92.75 86 GLY A O 1
ATOM 713 N N . MET A 1 87 ? -25.573 12.231 15.465 1.00 89.31 87 MET A N 1
ATOM 714 C CA . MET A 1 87 ? -24.873 11.193 14.698 1.00 89.31 87 MET A CA 1
ATOM 715 C C . MET A 1 87 ? -25.341 11.129 13.239 1.00 89.31 87 MET A C 1
ATOM 717 O O . MET A 1 87 ? -24.504 11.055 12.339 1.00 89.31 87 MET A O 1
ATOM 721 N N . GLN A 1 88 ? -26.652 11.204 12.981 1.00 91.00 88 GLN A N 1
ATOM 722 C CA . GLN A 1 88 ? -27.180 11.228 11.609 1.00 91.00 88 GLN A CA 1
ATOM 723 C C . GLN A 1 88 ? -26.699 12.454 10.821 1.00 91.00 88 GLN A C 1
ATOM 725 O O . GLN A 1 88 ? -26.330 12.341 9.648 1.00 91.00 88 GLN A O 1
ATOM 730 N N . ASP A 1 89 ? -26.667 13.624 11.459 1.00 92.69 89 ASP A N 1
ATOM 731 C CA . ASP A 1 89 ? -26.163 14.855 10.852 1.00 92.69 89 ASP A CA 1
ATOM 732 C C . ASP A 1 89 ? -24.677 14.753 10.519 1.00 92.69 89 ASP A C 1
ATOM 734 O O . ASP A 1 89 ? -24.252 15.165 9.436 1.00 92.69 89 ASP A O 1
ATOM 738 N N . GLN A 1 90 ? -23.892 14.170 11.423 1.00 91.75 90 GLN A N 1
ATOM 739 C CA . GLN A 1 90 ? -22.472 13.941 11.206 1.00 91.75 90 GLN A CA 1
ATOM 740 C C . GLN A 1 90 ? -22.226 12.943 10.068 1.00 91.75 90 GLN A C 1
ATOM 742 O O . GLN A 1 90 ? -21.389 13.200 9.205 1.00 91.75 90 GLN A O 1
ATOM 747 N N . GLU A 1 91 ? -22.987 11.848 9.999 1.00 91.38 91 GLU A N 1
ATOM 748 C CA . GLU A 1 91 ? -22.884 10.878 8.905 1.00 91.38 91 GLU A CA 1
ATOM 749 C C . GLU A 1 91 ? -23.211 11.520 7.547 1.00 91.38 91 GLU A C 1
ATOM 751 O O . GLU A 1 91 ? -22.515 11.285 6.556 1.00 91.38 91 GLU A O 1
ATOM 756 N N . ARG A 1 92 ? -24.235 12.380 7.495 1.00 92.94 92 ARG A N 1
ATOM 757 C CA . ARG A 1 92 ? -24.584 13.143 6.290 1.00 92.94 92 ARG A CA 1
ATOM 758 C C . ARG A 1 92 ? -23.460 14.088 5.863 1.00 92.94 92 ARG A C 1
ATOM 760 O O . ARG A 1 92 ? -23.078 14.055 4.694 1.00 92.94 92 ARG A O 1
ATOM 767 N N . ARG A 1 93 ? -22.883 14.859 6.791 1.00 92.88 93 ARG A N 1
ATOM 768 C CA . ARG A 1 93 ? -21.732 15.737 6.498 1.00 92.88 93 ARG A CA 1
ATOM 769 C C . ARG A 1 93 ? -20.526 14.943 6.002 1.00 92.88 93 ARG A C 1
ATOM 771 O O . ARG A 1 93 ? -19.901 15.339 5.026 1.00 92.88 93 ARG A O 1
ATOM 778 N N . ASN A 1 94 ? -20.243 13.790 6.608 1.00 90.00 94 ASN A N 1
ATOM 779 C CA . ASN A 1 94 ? -19.146 12.920 6.181 1.00 90.00 94 ASN A CA 1
ATOM 780 C C . ASN A 1 94 ? -19.365 12.381 4.758 1.00 90.00 94 ASN A C 1
ATOM 782 O O . ASN A 1 94 ? -18.425 12.325 3.966 1.00 90.00 94 ASN A O 1
ATOM 786 N N . LYS A 1 95 ? -20.604 12.015 4.399 1.00 92.88 95 LYS A N 1
ATOM 787 C CA . LYS A 1 95 ? -20.955 11.596 3.030 1.00 92.88 95 LYS A CA 1
ATOM 788 C C . LYS A 1 95 ? -20.787 12.733 2.023 1.00 92.88 95 LYS A C 1
ATOM 790 O O . LYS A 1 95 ? -20.275 12.500 0.929 1.00 92.88 95 LYS A O 1
ATOM 795 N N . GLU A 1 96 ? -21.200 13.946 2.380 1.00 92.19 96 GLU A N 1
ATOM 796 C CA . GLU A 1 96 ? -21.016 15.138 1.543 1.00 92.19 96 GLU A CA 1
ATOM 797 C C . GLU A 1 96 ? -19.532 15.461 1.345 1.00 92.19 96 GLU A C 1
ATOM 799 O O . GLU A 1 96 ? -19.103 15.652 0.207 1.00 92.19 96 GLU A O 1
ATOM 804 N N . GLN A 1 97 ? -18.735 15.414 2.415 1.00 91.94 97 GLN A N 1
ATOM 805 C CA . GLN A 1 97 ? -17.289 15.610 2.353 1.00 91.94 97 GLN A CA 1
ATOM 806 C C . GLN A 1 97 ? -16.615 14.547 1.478 1.00 91.94 97 GLN A C 1
ATOM 808 O O . GLN A 1 97 ? -15.880 14.892 0.560 1.00 91.94 97 GLN A O 1
ATOM 813 N N . CYS A 1 98 ? -16.938 13.265 1.671 1.00 88.69 98 CYS A N 1
ATOM 814 C CA . CYS A 1 98 ? -16.395 12.179 0.854 1.00 88.69 98 CYS A CA 1
ATOM 815 C C . CYS A 1 98 ? -16.753 12.341 -0.634 1.00 88.69 98 CYS A C 1
ATOM 817 O O . CYS A 1 98 ? -15.915 12.130 -1.513 1.00 88.69 98 CYS A O 1
ATOM 819 N N . ARG A 1 99 ? -17.983 12.780 -0.937 1.00 91.50 99 ARG A N 1
ATOM 820 C CA . ARG A 1 99 ? -18.395 13.098 -2.310 1.00 91.50 99 ARG A CA 1
ATOM 821 C C . ARG A 1 99 ? -17.574 14.250 -2.887 1.00 91.50 99 ARG A C 1
ATOM 823 O O . ARG A 1 99 ? -17.208 14.192 -4.059 1.00 91.50 99 ARG A O 1
ATOM 830 N N . GLN A 1 100 ? -17.298 15.281 -2.094 1.00 92.62 100 GLN A N 1
ATOM 831 C CA . GLN A 1 100 ? -16.511 16.432 -2.523 1.00 92.62 100 GLN A CA 1
ATOM 832 C C . GLN A 1 100 ? -15.037 16.069 -2.739 1.00 92.62 100 GLN A C 1
ATOM 834 O O . GLN A 1 100 ? -14.470 16.438 -3.765 1.00 92.62 100 GLN A O 1
ATOM 839 N N . ASP A 1 101 ? -14.454 15.258 -1.859 1.00 90.75 101 ASP A N 1
ATOM 840 C CA . ASP A 1 101 ? -13.093 14.735 -2.010 1.00 90.75 101 ASP A CA 1
ATOM 841 C C . ASP A 1 101 ? -12.960 13.876 -3.272 1.00 90.75 101 ASP A C 1
ATOM 843 O O . ASP A 1 101 ? -12.014 14.036 -4.043 1.00 90.75 101 ASP A O 1
ATOM 847 N N . MET A 1 102 ? -13.949 13.020 -3.549 1.00 88.38 102 MET A N 1
ATOM 848 C CA . MET A 1 102 ? -13.981 12.224 -4.777 1.00 88.38 102 MET A CA 1
ATOM 849 C C . MET A 1 102 ? -14.068 13.110 -6.030 1.00 88.38 102 MET A C 1
ATOM 851 O O . MET A 1 102 ? -13.391 12.838 -7.022 1.00 88.38 102 MET A O 1
ATOM 855 N N . LEU A 1 103 ? -14.870 14.180 -6.006 1.00 92.50 103 LEU A N 1
ATOM 856 C CA . LEU A 1 103 ? -14.939 15.135 -7.118 1.00 92.50 103 LEU A CA 1
ATOM 857 C C . LEU A 1 103 ? -13.597 15.849 -7.330 1.00 92.50 103 LEU A C 1
ATOM 859 O O . LEU A 1 103 ? -13.134 15.925 -8.468 1.00 92.50 103 LEU A O 1
ATOM 863 N N . ASN A 1 104 ? -12.941 16.281 -6.252 1.00 93.00 104 ASN A N 1
ATOM 864 C CA . ASN A 1 104 ? -11.619 16.907 -6.312 1.00 93.00 104 ASN A CA 1
ATOM 865 C C . ASN A 1 104 ? -10.573 15.957 -6.920 1.00 93.00 104 ASN A C 1
ATOM 867 O O . ASN A 1 104 ? -9.822 16.357 -7.809 1.00 93.00 104 ASN A O 1
ATOM 871 N N . GLN A 1 105 ? -10.575 14.679 -6.523 1.00 89.19 105 GLN A N 1
ATOM 872 C CA . GLN A 1 105 ? -9.692 13.661 -7.106 1.00 89.19 105 GLN A CA 1
ATOM 873 C C . GLN A 1 105 ? -9.963 13.440 -8.598 1.00 89.19 105 GLN A C 1
ATOM 875 O O . GLN A 1 105 ? -9.031 13.280 -9.386 1.00 89.19 105 GLN A O 1
ATOM 880 N N . VAL A 1 106 ? -11.231 13.441 -9.024 1.00 90.25 106 VAL A N 1
ATOM 881 C CA . VAL A 1 106 ? -11.583 13.327 -10.449 1.00 90.25 106 VAL A CA 1
ATOM 882 C C . VAL A 1 106 ? -11.069 14.531 -11.240 1.00 90.25 106 VAL A C 1
ATOM 884 O O . VAL A 1 106 ? -10.559 14.358 -12.349 1.00 90.25 106 VAL A O 1
ATOM 887 N N . GLU A 1 107 ? -11.179 15.744 -10.699 1.00 91.81 107 GLU A N 1
ATOM 888 C CA . GLU A 1 107 ? -10.650 16.951 -11.340 1.00 91.81 107 GLU A CA 1
ATOM 889 C C . GLU A 1 107 ? -9.121 16.948 -11.424 1.00 91.81 107 GLU A C 1
ATOM 891 O O . GLU A 1 107 ? -8.565 17.263 -12.480 1.00 91.81 107 GLU A O 1
ATOM 896 N N . GLU A 1 108 ? -8.436 16.539 -10.358 1.00 89.38 108 GLU A N 1
ATOM 897 C CA . GLU A 1 108 ? -6.980 16.400 -10.338 1.00 89.38 108 GLU A CA 1
ATOM 898 C C . GLU A 1 108 ? -6.508 15.350 -11.351 1.00 89.38 108 GLU A C 1
ATOM 900 O O . GLU A 1 108 ? -5.660 15.642 -12.196 1.00 89.38 108 GLU A O 1
ATOM 905 N N . ASN A 1 109 ? -7.141 14.175 -11.372 1.00 87.38 109 ASN A N 1
ATOM 906 C CA . ASN A 1 109 ? -6.846 13.128 -12.349 1.00 87.38 109 ASN A CA 1
ATOM 907 C C . ASN A 1 109 ? -7.076 13.601 -13.790 1.00 87.38 109 ASN A C 1
ATOM 909 O O . ASN A 1 109 ? -6.289 13.283 -14.681 1.00 87.38 109 ASN A O 1
ATOM 913 N N . ARG A 1 110 ? -8.117 14.408 -14.043 1.00 91.31 110 ARG A N 1
ATOM 914 C CA . ARG A 1 110 ? -8.333 15.029 -15.361 1.00 91.31 110 ARG A CA 1
ATOM 915 C C . ARG A 1 110 ? -7.213 16.001 -15.727 1.00 91.31 110 ARG A C 1
ATOM 917 O O . A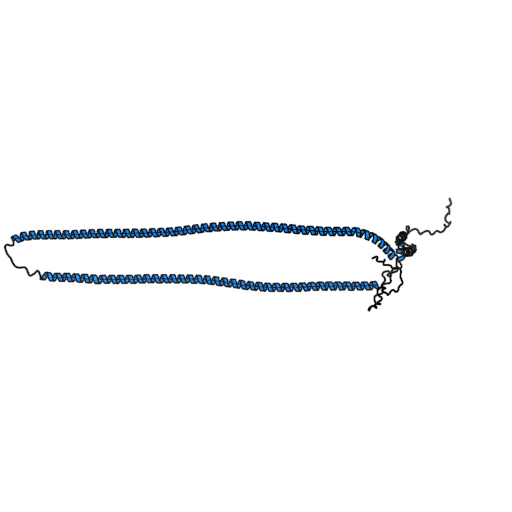RG A 1 110 ? -6.790 16.007 -16.883 1.00 91.31 110 ARG A O 1
ATOM 924 N N . ARG A 1 111 ? -6.720 16.803 -14.778 1.00 91.31 111 ARG A N 1
ATOM 925 C CA . ARG A 1 111 ? -5.579 17.710 -15.004 1.00 91.31 111 ARG A CA 1
ATOM 926 C C . ARG A 1 111 ? -4.300 16.936 -15.306 1.00 91.31 111 ARG A C 1
ATOM 928 O O . ARG A 1 111 ? -3.610 17.285 -16.262 1.00 91.31 111 ARG A O 1
ATOM 935 N N . ILE A 1 112 ? -4.022 15.869 -14.558 1.00 88.38 112 ILE A N 1
ATOM 936 C CA . ILE A 1 112 ? -2.868 14.990 -14.790 1.00 88.38 112 ILE A CA 1
ATOM 937 C C . ILE A 1 112 ? -2.972 14.340 -16.172 1.00 88.38 112 ILE A C 1
ATOM 939 O O . ILE A 1 112 ? -2.046 14.459 -16.968 1.00 88.38 112 ILE A O 1
ATOM 943 N N . ALA A 1 113 ? -4.123 13.757 -16.519 1.00 89.75 113 ALA A N 1
ATOM 944 C CA . ALA A 1 113 ? -4.334 13.135 -17.826 1.00 89.75 113 ALA A CA 1
ATOM 945 C C . ALA A 1 113 ? -4.174 14.131 -18.991 1.00 89.75 113 ALA A C 1
ATOM 947 O O . ALA A 1 113 ? -3.604 13.794 -20.032 1.00 89.75 113 ALA A O 1
ATOM 948 N N . ALA A 1 114 ? -4.639 15.375 -18.829 1.00 92.25 114 ALA A N 1
ATOM 949 C CA . ALA A 1 114 ? -4.431 16.430 -19.820 1.00 92.25 114 ALA A CA 1
ATOM 950 C C . ALA A 1 114 ? -2.944 16.806 -19.956 1.00 92.25 114 ALA A C 1
ATOM 952 O O . ALA A 1 114 ? -2.446 16.938 -21.078 1.00 92.25 114 ALA A O 1
ATOM 953 N N . ALA A 1 115 ? -2.221 16.924 -18.838 1.00 90.31 115 ALA A N 1
ATOM 954 C CA . ALA A 1 115 ? -0.786 17.199 -18.830 1.00 90.31 115 ALA A CA 1
ATOM 955 C C . ALA A 1 115 ? 0.025 16.055 -19.467 1.00 90.31 115 ALA A C 1
ATOM 957 O O . ALA A 1 115 ? 0.922 16.310 -20.273 1.00 90.31 115 ALA A O 1
ATOM 958 N N . GLU A 1 116 ? -0.323 14.799 -19.182 1.00 88.00 116 GLU A N 1
ATOM 959 C CA . GLU A 1 116 ? 0.287 13.618 -19.801 1.00 88.00 116 GLU A CA 1
ATOM 960 C C . GLU A 1 116 ? 0.026 13.563 -21.306 1.00 88.00 116 GLU A C 1
ATOM 962 O O . GLU A 1 116 ? 0.945 13.301 -22.088 1.00 88.00 116 GLU A O 1
ATOM 967 N N . LYS A 1 117 ? -1.208 13.853 -21.737 1.00 89.31 117 LYS A N 1
ATOM 968 C CA . LYS A 1 117 ? -1.553 13.925 -23.159 1.00 89.31 117 LYS A CA 1
ATOM 969 C C . LYS A 1 117 ? -0.716 14.988 -23.870 1.00 89.31 117 LYS A C 1
ATOM 971 O O . LYS A 1 117 ? -0.111 14.679 -24.895 1.00 89.31 117 LYS A O 1
ATOM 976 N N . HIS A 1 118 ? -0.607 16.186 -23.298 1.00 91.38 118 HIS A N 1
ATOM 977 C CA . HIS A 1 118 ? 0.227 17.256 -23.845 1.00 91.38 118 HIS A CA 1
ATOM 978 C C . HIS A 1 118 ? 1.713 16.857 -23.893 1.00 91.38 118 HIS A C 1
ATOM 980 O O . HIS A 1 118 ? 2.377 17.031 -24.913 1.00 91.38 118 HIS A O 1
ATOM 986 N N . ALA A 1 119 ? 2.247 16.247 -22.830 1.00 90.44 119 ALA A N 1
ATOM 987 C CA . ALA A 1 119 ? 3.629 15.766 -22.808 1.00 90.44 119 ALA A CA 1
ATOM 988 C C . ALA A 1 119 ? 3.891 14.700 -23.888 1.00 90.44 119 ALA A C 1
ATOM 990 O O . ALA A 1 119 ? 4.941 14.709 -24.537 1.00 90.44 119 ALA A O 1
ATOM 991 N N . ASN A 1 120 ? 2.935 13.800 -24.117 1.00 87.19 120 ASN A N 1
ATOM 992 C CA . ASN A 1 120 ? 3.015 12.791 -25.169 1.00 87.19 120 ASN A CA 1
ATOM 993 C C . ASN A 1 120 ? 2.916 13.401 -26.573 1.00 87.19 120 ASN A C 1
ATOM 995 O O . ASN A 1 120 ? 3.629 12.959 -27.473 1.00 87.19 120 ASN A O 1
ATOM 999 N N . GLU A 1 121 ? 2.089 14.429 -26.767 1.00 90.31 121 GLU A N 1
ATOM 1000 C CA . GLU A 1 121 ? 2.023 15.188 -28.021 1.00 90.31 121 GLU A CA 1
ATOM 1001 C C . GLU A 1 121 ? 3.354 15.890 -28.317 1.00 90.31 121 GLU A C 1
ATOM 1003 O O . GLU A 1 121 ? 3.891 15.722 -29.412 1.00 90.31 121 GLU A O 1
ATOM 1008 N N . VAL A 1 122 ? 3.959 16.555 -27.326 1.00 92.25 122 VAL A N 1
ATOM 1009 C CA . VAL A 1 122 ? 5.293 17.168 -27.457 1.00 92.25 122 VAL A CA 1
ATOM 1010 C C . VAL A 1 122 ? 6.356 16.124 -27.810 1.00 92.25 122 VAL A C 1
ATOM 1012 O O . VAL A 1 122 ? 7.173 16.354 -28.700 1.00 92.25 122 VAL A O 1
ATOM 1015 N N . LYS A 1 123 ? 6.342 14.947 -27.168 1.00 89.31 123 LYS A N 1
ATOM 1016 C CA . LYS A 1 123 ? 7.250 13.839 -27.525 1.00 89.31 123 LYS A CA 1
ATOM 1017 C C . LYS A 1 123 ? 7.033 13.366 -28.962 1.00 89.31 123 LYS A C 1
ATOM 1019 O O . LYS A 1 123 ? 8.006 13.143 -29.675 1.00 89.31 123 LYS A O 1
ATOM 1024 N N . LYS A 1 124 ? 5.777 13.239 -29.403 1.00 90.56 124 LYS A N 1
ATOM 1025 C CA . LYS A 1 124 ? 5.433 12.869 -30.785 1.00 90.56 124 LYS A CA 1
ATOM 1026 C C . LYS A 1 124 ? 5.946 13.892 -31.792 1.00 90.56 124 LYS A C 1
ATOM 1028 O O . LYS A 1 124 ? 6.465 13.484 -32.824 1.00 90.56 124 LYS A O 1
ATOM 1033 N N . ILE A 1 125 ? 5.806 15.186 -31.503 1.00 91.38 125 ILE A N 1
ATOM 1034 C CA . ILE A 1 125 ? 6.319 16.267 -32.356 1.00 91.38 125 ILE A CA 1
ATOM 1035 C C . ILE A 1 125 ? 7.843 16.163 -32.460 1.00 91.38 125 ILE A C 1
ATOM 1037 O O . ILE A 1 125 ? 8.352 16.034 -33.566 1.00 91.38 125 ILE A O 1
ATOM 1041 N N . LYS A 1 126 ? 8.554 16.054 -31.330 1.00 89.25 126 LYS A N 1
ATOM 1042 C CA . LYS A 1 126 ? 10.018 15.883 -31.325 1.00 89.25 126 LYS A CA 1
ATOM 1043 C C . LYS A 1 126 ? 10.479 14.638 -32.083 1.00 89.25 126 LYS A C 1
ATOM 1045 O O . LYS A 1 126 ? 11.467 14.678 -32.803 1.00 89.25 126 LYS A O 1
ATOM 1050 N N . MET A 1 127 ? 9.769 13.516 -31.944 1.00 85.19 127 MET A N 1
ATOM 1051 C CA . MET A 1 127 ? 10.086 12.305 -32.710 1.00 85.19 127 MET A CA 1
ATOM 1052 C C . MET A 1 127 ? 9.878 12.493 -34.213 1.00 85.19 127 MET A C 1
ATOM 1054 O O . MET A 1 127 ? 10.647 11.934 -34.991 1.00 85.19 127 MET A O 1
ATOM 1058 N N . LYS A 1 128 ? 8.854 13.251 -34.627 1.00 90.62 128 LYS A N 1
ATOM 1059 C CA . LYS A 1 128 ? 8.655 13.600 -36.039 1.00 90.62 128 LYS A CA 1
ATOM 1060 C C . LYS A 1 128 ? 9.793 14.479 -36.544 1.00 90.62 128 LYS A C 1
ATOM 1062 O O . LYS A 1 128 ? 10.382 14.121 -37.548 1.00 90.62 128 LYS A O 1
ATOM 1067 N N . GLU A 1 129 ? 10.167 15.521 -35.803 1.00 91.69 129 GLU A N 1
ATOM 1068 C CA . GLU A 1 129 ? 11.290 16.406 -36.154 1.00 91.69 129 GLU A CA 1
ATOM 1069 C C . GLU A 1 129 ? 12.597 15.621 -36.338 1.00 91.69 129 GLU A C 1
ATOM 1071 O O . GLU A 1 129 ? 13.244 15.733 -37.374 1.00 91.69 129 GLU A O 1
ATOM 1076 N N . VAL A 1 130 ? 12.944 14.738 -35.393 1.00 89.88 130 VAL A N 1
ATOM 1077 C CA . VAL A 1 130 ? 14.146 13.887 -35.496 1.00 89.88 130 VAL A CA 1
ATOM 1078 C C . VAL A 1 130 ? 14.074 12.934 -36.696 1.00 89.88 130 VAL A C 1
ATOM 1080 O O . VAL A 1 130 ? 15.084 12.677 -37.355 1.00 89.88 130 VAL A O 1
ATOM 1083 N N . ASN A 1 131 ? 12.894 12.385 -36.991 1.00 88.81 131 ASN A N 1
ATOM 1084 C CA . ASN A 1 131 ? 12.707 11.524 -38.157 1.00 88.81 131 ASN A CA 1
ATOM 1085 C C . ASN A 1 131 ? 12.864 12.321 -39.463 1.00 88.81 131 ASN A C 1
ATOM 1087 O O . ASN A 1 131 ? 13.598 11.896 -40.353 1.00 88.81 131 ASN A O 1
ATOM 1091 N N . ASP A 1 132 ? 12.263 13.506 -39.542 1.00 90.88 132 ASP A N 1
ATOM 1092 C CA . ASP A 1 132 ? 12.362 14.402 -40.694 1.00 90.88 132 ASP A CA 1
ATOM 1093 C C . ASP A 1 132 ? 13.819 14.840 -40.930 1.00 90.88 132 ASP A C 1
ATOM 1095 O O . ASP A 1 132 ? 14.299 14.810 -42.066 1.00 90.88 132 ASP A O 1
ATOM 1099 N N . GLU A 1 133 ? 14.574 15.147 -39.869 1.00 89.19 133 GLU A N 1
ATOM 1100 C CA . GLU A 1 133 ? 16.013 15.438 -39.939 1.00 89.19 133 GLU A CA 1
ATOM 1101 C C . GLU A 1 133 ? 16.828 14.245 -40.459 1.00 89.19 133 GLU A C 1
ATOM 1103 O O . GLU A 1 133 ? 17.708 14.410 -41.313 1.00 89.19 133 GLU A O 1
ATOM 1108 N N . CYS A 1 134 ? 16.525 13.036 -39.980 1.00 86.44 134 CYS A N 1
ATOM 1109 C CA . CYS A 1 134 ? 17.173 11.805 -40.428 1.00 86.44 134 CYS A CA 1
ATOM 1110 C C . CYS A 1 134 ? 16.895 11.544 -41.916 1.00 86.44 134 CYS A C 1
ATOM 1112 O O . CYS A 1 134 ? 17.824 11.315 -42.695 1.00 86.44 134 CYS A O 1
ATOM 1114 N N . MET A 1 135 ? 15.636 11.666 -42.340 1.00 87.38 135 MET A N 1
ATOM 1115 C CA . MET A 1 135 ? 15.234 11.516 -43.739 1.00 87.38 135 MET A CA 1
ATOM 1116 C C . MET A 1 135 ? 15.875 12.583 -44.632 1.00 87.38 135 MET A C 1
ATOM 1118 O O . MET A 1 135 ? 16.371 12.267 -45.715 1.00 87.38 135 MET A O 1
ATOM 1122 N N . ALA A 1 136 ? 15.962 13.832 -44.170 1.00 89.00 136 ALA A N 1
ATOM 1123 C CA . ALA A 1 136 ? 16.670 14.895 -44.878 1.00 89.00 136 ALA A CA 1
ATOM 1124 C C . ALA A 1 136 ? 18.179 14.615 -44.994 1.00 89.00 136 ALA A C 1
ATOM 1126 O O . ALA A 1 136 ? 18.794 14.930 -46.015 1.00 89.00 136 ALA A O 1
ATOM 1127 N N . ALA A 1 137 ? 18.806 14.017 -43.977 1.00 87.12 137 ALA A N 1
ATOM 1128 C CA . ALA A 1 137 ? 20.208 13.600 -44.037 1.00 87.12 137 ALA A CA 1
ATOM 1129 C C . ALA A 1 137 ? 20.429 12.449 -45.034 1.00 87.12 137 ALA A C 1
ATOM 1131 O O . ALA A 1 137 ? 21.393 12.484 -45.802 1.00 87.12 137 ALA A O 1
ATOM 1132 N N . VAL A 1 138 ? 19.525 11.465 -45.072 1.00 88.06 138 VAL A N 1
ATOM 1133 C CA . VAL A 1 138 ? 19.551 10.369 -46.057 1.00 88.06 138 VAL A CA 1
ATOM 1134 C C . VAL A 1 138 ? 19.399 10.912 -47.478 1.00 88.06 138 VAL A C 1
ATOM 1136 O O . VAL A 1 138 ? 20.195 10.566 -48.348 1.00 88.06 138 VAL A O 1
ATOM 1139 N N . ASN A 1 139 ? 18.447 11.819 -47.705 1.00 88.50 139 ASN A N 1
ATOM 1140 C CA . ASN A 1 139 ? 18.241 12.437 -49.016 1.00 88.50 139 ASN A CA 1
ATOM 1141 C C . ASN A 1 139 ? 19.463 13.248 -49.471 1.00 88.50 139 ASN A C 1
ATOM 1143 O O . ASN A 1 139 ? 19.869 13.129 -50.624 1.00 88.50 139 ASN A O 1
ATOM 1147 N N . ARG A 1 140 ? 20.110 13.996 -48.566 1.00 90.25 140 ARG A N 1
ATOM 1148 C CA . ARG A 1 140 ? 21.363 14.712 -48.870 1.00 90.25 140 ARG A CA 1
ATOM 1149 C C . ARG A 1 140 ? 22.503 13.768 -49.252 1.00 90.25 140 ARG A C 1
ATOM 1151 O O . ARG A 1 140 ? 23.240 14.061 -50.187 1.00 90.25 140 ARG A O 1
ATOM 1158 N N . ARG A 1 141 ? 22.648 12.629 -48.563 1.00 85.62 141 ARG A N 1
ATOM 1159 C CA . ARG A 1 141 ? 23.645 11.605 -48.931 1.00 85.62 141 ARG A CA 1
ATOM 1160 C C . ARG A 1 141 ? 23.357 11.012 -50.302 1.00 85.62 141 ARG A C 1
ATOM 1162 O O . ARG A 1 141 ? 24.274 10.892 -51.103 1.00 85.62 141 ARG A O 1
ATOM 1169 N N . ARG A 1 142 ? 22.091 10.701 -50.582 1.00 88.75 142 ARG A N 1
ATOM 1170 C CA . ARG A 1 142 ? 21.668 10.175 -51.880 1.00 88.75 142 ARG A CA 1
ATOM 1171 C C . ARG A 1 142 ? 21.957 11.159 -53.015 1.00 88.75 142 ARG A C 1
ATOM 1173 O O . ARG A 1 142 ? 22.535 10.752 -54.012 1.00 88.75 142 ARG A O 1
ATOM 1180 N N . GLN A 1 143 ? 21.636 12.440 -52.831 1.00 88.81 143 GLN A N 1
ATOM 1181 C CA . GLN A 1 143 ? 21.978 13.492 -53.794 1.00 88.81 143 GLN A CA 1
ATOM 1182 C C . GLN A 1 143 ? 23.492 13.610 -53.991 1.00 88.81 143 GLN A C 1
ATOM 1184 O O . GLN A 1 143 ? 23.953 13.635 -55.121 1.00 88.81 143 GLN A O 1
ATOM 1189 N N . ALA A 1 144 ? 24.285 13.591 -52.915 1.00 89.75 144 ALA A N 1
ATOM 1190 C CA . ALA A 1 144 ? 25.743 13.634 -53.029 1.00 89.75 144 ALA A CA 1
ATOM 1191 C C . ALA A 1 144 ? 26.326 12.407 -53.761 1.00 89.75 144 ALA A C 1
ATOM 1193 O O . ALA A 1 144 ? 27.316 12.531 -54.482 1.00 89.75 144 ALA A O 1
ATOM 1194 N N . GLU A 1 145 ? 25.733 11.222 -53.590 1.00 87.62 145 GLU A N 1
ATOM 1195 C CA . GLU A 1 145 ? 26.104 10.021 -54.346 1.00 87.62 145 GLU A CA 1
ATOM 1196 C C . GLU A 1 145 ? 25.696 10.108 -55.820 1.00 87.62 145 GLU A C 1
ATOM 1198 O O . GLU A 1 145 ? 26.469 9.693 -56.682 1.00 87.62 145 GLU A O 1
ATOM 1203 N N . GLU A 1 146 ? 24.508 10.637 -56.118 1.00 89.25 146 GLU A N 1
ATOM 1204 C CA . GLU A 1 146 ? 24.039 10.893 -57.484 1.00 89.25 146 GLU A CA 1
ATOM 1205 C C . GLU A 1 146 ? 24.942 11.927 -58.180 1.00 89.25 146 GLU A C 1
ATOM 1207 O O . GLU A 1 146 ? 25.442 11.651 -59.269 1.00 89.25 146 GLU A O 1
ATOM 1212 N N . ASP A 1 147 ? 25.280 13.031 -57.511 1.00 88.81 147 ASP A N 1
ATOM 1213 C CA . ASP A 1 147 ? 26.222 14.046 -57.998 1.00 88.81 147 ASP A CA 1
ATOM 1214 C C . ASP A 1 147 ? 27.623 13.469 -58.220 1.00 88.81 147 ASP A C 1
ATOM 1216 O O . ASP A 1 147 ? 28.283 13.787 -59.208 1.00 88.81 147 ASP A O 1
ATOM 1220 N N . LYS A 1 148 ? 28.105 12.611 -57.310 1.00 89.38 148 LYS A N 1
ATOM 1221 C CA . LYS A 1 148 ? 29.399 11.937 -57.475 1.00 89.38 148 LYS A CA 1
ATOM 1222 C C . LYS A 1 148 ? 29.379 11.020 -58.695 1.00 89.38 148 LYS A C 1
ATOM 1224 O O . LYS A 1 148 ? 30.297 11.086 -59.503 1.00 89.38 148 LYS A O 1
ATOM 1229 N N . LYS A 1 149 ? 28.326 10.213 -58.857 1.00 89.00 149 LYS A N 1
ATOM 1230 C CA . LYS A 1 149 ? 28.154 9.357 -60.040 1.00 89.00 149 LYS A CA 1
ATOM 1231 C C . LYS A 1 149 ? 28.104 10.183 -61.319 1.00 89.00 149 LYS A C 1
ATOM 1233 O O . LYS A 1 149 ? 28.726 9.782 -62.294 1.00 89.00 149 LYS A O 1
ATOM 1238 N N . GLN A 1 150 ? 27.414 11.323 -61.308 1.00 88.31 150 GLN A N 1
ATOM 1239 C CA . GLN A 1 150 ? 27.358 12.220 -62.457 1.00 88.31 150 GLN A CA 1
ATOM 1240 C C . GLN A 1 150 ? 28.742 12.791 -62.780 1.00 88.31 150 GLN A C 1
ATOM 1242 O O . GLN A 1 150 ? 29.175 12.710 -63.921 1.00 88.31 150 GLN A O 1
ATOM 1247 N N . ARG A 1 151 ? 29.494 13.265 -61.779 1.00 87.69 151 ARG A N 1
ATOM 1248 C CA . ARG A 1 151 ? 30.877 13.733 -61.980 1.00 87.69 151 ARG A CA 1
ATOM 1249 C C . ARG A 1 151 ? 31.791 12.636 -62.512 1.00 87.69 151 ARG A C 1
ATOM 1251 O O . ARG A 1 151 ? 32.591 12.900 -63.400 1.00 87.69 151 ARG A O 1
ATOM 1258 N N . ASP A 1 152 ? 31.679 11.419 -61.988 1.00 82.62 152 ASP A N 1
ATOM 1259 C CA . ASP A 1 152 ? 32.469 10.276 -62.452 1.00 82.62 152 ASP A CA 1
ATOM 1260 C C . ASP A 1 152 ? 32.108 9.918 -63.909 1.00 82.62 152 ASP A C 1
ATOM 1262 O O . ASP A 1 152 ? 32.996 9.622 -64.712 1.00 82.62 152 ASP A O 1
ATOM 1266 N N . GLN A 1 153 ? 30.824 10.004 -64.283 1.00 84.31 153 GLN A N 1
ATOM 1267 C CA . GLN A 1 153 ? 30.372 9.862 -65.672 1.00 84.31 153 GLN A CA 1
ATOM 1268 C C . GLN A 1 153 ? 30.949 10.965 -66.562 1.00 84.31 153 GLN A C 1
ATOM 1270 O O . GLN A 1 153 ? 31.560 10.638 -67.577 1.00 84.31 153 GLN A O 1
ATOM 1275 N N . ASP A 1 154 ? 30.838 12.230 -66.152 1.00 86.69 154 ASP A N 1
ATOM 1276 C CA . ASP A 1 154 ? 31.327 13.388 -66.904 1.00 86.69 154 ASP A CA 1
ATOM 1277 C C . ASP A 1 154 ? 32.854 13.323 -67.105 1.00 86.69 154 ASP A C 1
ATOM 1279 O O . ASP A 1 154 ? 33.358 13.572 -68.203 1.00 86.69 154 ASP A O 1
ATOM 1283 N N . LEU A 1 155 ? 33.604 12.919 -66.071 1.00 84.88 155 LEU A N 1
ATOM 1284 C CA . LEU A 1 155 ? 35.051 12.686 -66.141 1.00 84.88 155 LEU A CA 1
ATOM 1285 C C . LEU A 1 155 ? 35.393 11.547 -67.103 1.00 84.88 155 LEU A C 1
ATOM 1287 O O . LEU A 1 155 ? 36.337 11.663 -67.885 1.00 84.88 155 LEU A O 1
ATOM 1291 N N . THR A 1 156 ? 34.620 10.460 -67.078 1.00 81.44 156 THR A N 1
ATOM 1292 C CA . THR A 1 156 ? 34.821 9.321 -67.982 1.00 81.44 156 THR A CA 1
ATOM 1293 C C . THR A 1 156 ? 34.522 9.712 -69.428 1.00 81.44 156 THR A C 1
ATOM 1295 O O . THR A 1 156 ? 35.289 9.371 -70.328 1.00 81.44 156 THR A O 1
ATOM 1298 N N . THR A 1 157 ? 33.450 10.469 -69.676 1.00 83.75 157 THR A N 1
ATOM 1299 C CA . THR A 1 157 ? 33.122 10.965 -71.018 1.00 83.75 157 THR A CA 1
ATOM 1300 C C . THR A 1 157 ? 34.158 11.964 -71.518 1.00 83.75 157 THR A C 1
ATOM 1302 O O . THR A 1 157 ? 34.616 11.828 -72.650 1.00 83.75 157 THR A O 1
ATOM 1305 N N . ALA A 1 158 ? 34.609 12.894 -70.671 1.00 84.06 158 ALA A N 1
ATOM 1306 C CA . ALA A 1 158 ? 35.664 13.846 -71.014 1.00 84.06 158 ALA A CA 1
ATOM 1307 C C . ALA A 1 158 ? 36.987 13.130 -71.327 1.00 84.06 158 ALA A C 1
ATOM 1309 O O . ALA A 1 158 ? 37.675 13.479 -72.286 1.00 84.06 158 ALA A O 1
ATOM 1310 N N . TRP A 1 159 ? 37.320 12.079 -70.570 1.00 85.94 159 TRP A N 1
ATOM 1311 C CA . TRP A 1 159 ? 38.472 11.231 -70.858 1.00 85.94 159 TRP A CA 1
ATOM 1312 C C . TRP A 1 159 ? 38.334 10.524 -72.213 1.00 85.94 159 TRP A C 1
ATOM 1314 O O . TRP A 1 159 ? 39.238 10.629 -73.039 1.00 85.94 159 TRP A O 1
ATOM 1324 N N . LEU A 1 160 ? 37.190 9.893 -72.502 1.00 84.75 160 LEU A N 1
ATOM 1325 C CA . LEU A 1 160 ? 36.934 9.237 -73.793 1.00 84.75 160 LEU A CA 1
ATOM 1326 C C . LEU A 1 160 ? 36.998 10.212 -74.978 1.00 84.75 160 LEU A C 1
ATOM 1328 O O . LEU A 1 160 ? 37.483 9.852 -76.053 1.00 84.75 160 LEU A O 1
ATOM 1332 N N . GLU A 1 161 ? 36.516 11.441 -74.805 1.00 82.62 161 GLU A N 1
ATOM 1333 C CA . GLU A 1 161 ? 36.607 12.495 -75.816 1.00 82.62 161 GLU A CA 1
ATOM 1334 C C . GLU A 1 161 ? 38.049 12.960 -76.022 1.00 82.62 161 GLU A C 1
ATOM 1336 O O . GLU A 1 161 ? 38.492 13.068 -77.168 1.00 82.62 161 GLU A O 1
ATOM 1341 N N . SER A 1 162 ? 38.804 13.153 -74.937 1.00 81.44 162 SER A N 1
ATOM 1342 C CA . SER A 1 162 ? 40.230 13.496 -75.003 1.00 81.44 162 SER A CA 1
ATOM 1343 C C . SER A 1 162 ? 41.052 12.397 -75.686 1.00 81.44 162 SER A C 1
ATOM 1345 O O . SER A 1 162 ? 41.896 12.690 -76.532 1.00 81.44 162 SER A O 1
ATOM 1347 N N . GLU A 1 163 ? 40.735 11.129 -75.418 1.00 80.19 163 GLU A N 1
ATOM 1348 C CA . GLU A 1 163 ? 41.406 9.975 -76.009 1.00 80.19 163 GLU A CA 1
ATOM 1349 C C . GLU A 1 163 ? 41.047 9.840 -77.495 1.00 80.19 163 GLU A C 1
ATOM 1351 O O . GLU A 1 163 ? 41.919 9.610 -78.333 1.00 80.19 163 GLU A O 1
ATOM 1356 N N . ARG A 1 164 ? 39.783 10.087 -77.869 1.00 79.69 164 ARG A N 1
ATOM 1357 C CA . ARG A 1 164 ? 39.363 10.185 -79.279 1.00 79.69 164 ARG A CA 1
ATOM 1358 C C . ARG A 1 164 ? 40.079 11.311 -80.016 1.00 79.69 164 ARG A C 1
ATOM 1360 O O . ARG A 1 164 ? 40.437 11.127 -81.179 1.00 79.69 164 ARG A O 1
ATOM 1367 N N . LEU A 1 165 ? 40.268 12.464 -79.376 1.00 83.12 165 LEU A N 1
ATOM 1368 C CA . LEU A 1 165 ? 40.984 13.593 -79.964 1.00 83.12 165 LEU A CA 1
ATOM 1369 C C . LEU A 1 165 ? 42.463 13.249 -80.170 1.00 83.12 165 LEU A C 1
ATOM 1371 O O . LEU A 1 165 ? 42.987 13.476 -81.258 1.00 83.12 165 LEU A O 1
ATOM 1375 N N . ARG A 1 166 ? 43.097 12.618 -79.173 1.00 80.88 166 ARG A N 1
ATOM 1376 C CA . ARG A 1 166 ? 44.481 12.138 -79.261 1.00 80.88 166 ARG A CA 1
ATOM 1377 C C . ARG A 1 166 ? 44.652 11.119 -80.384 1.00 80.88 166 ARG A C 1
ATOM 1379 O O . ARG A 1 166 ? 45.575 11.241 -81.178 1.00 80.88 166 ARG A O 1
ATOM 1386 N N . MET A 1 167 ? 43.729 10.165 -80.505 1.00 77.06 167 MET A N 1
ATOM 1387 C CA . MET A 1 167 ? 43.736 9.171 -81.585 1.00 77.06 167 MET A CA 1
ATOM 1388 C C . MET A 1 167 ? 43.547 9.807 -82.967 1.00 77.06 167 MET A C 1
ATOM 1390 O O . MET A 1 167 ? 44.177 9.374 -83.929 1.00 77.06 167 MET A O 1
ATOM 1394 N N . LYS A 1 168 ? 42.702 10.840 -83.091 1.00 79.69 168 LYS A N 1
ATOM 1395 C CA . LYS A 1 168 ? 42.561 11.597 -84.345 1.00 79.69 168 LYS A CA 1
ATOM 1396 C C . LYS A 1 168 ? 43.835 12.361 -84.695 1.00 79.69 168 LYS A C 1
ATOM 1398 O O . LYS A 1 168 ? 44.260 12.280 -85.838 1.00 79.69 168 LYS A O 1
ATOM 1403 N N . GLN A 1 169 ? 44.448 13.044 -83.729 1.00 79.88 169 GLN A N 1
ATOM 1404 C C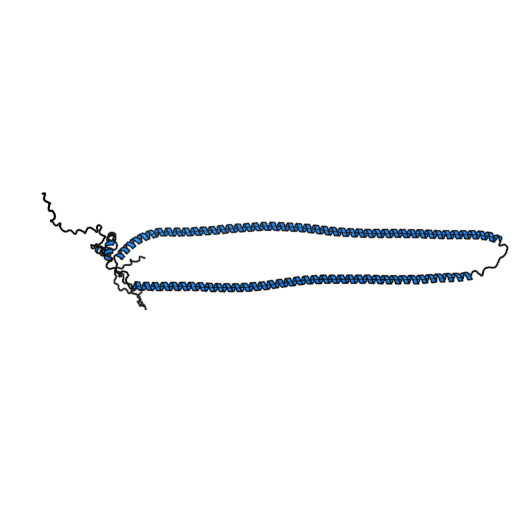A . GLN A 1 169 ? 45.711 13.764 -83.931 1.00 79.88 169 GLN A CA 1
ATOM 1405 C C . GLN A 1 169 ? 46.836 12.816 -84.339 1.00 79.88 169 GLN A C 1
ATOM 1407 O O . GLN A 1 169 ? 47.517 13.070 -85.323 1.00 79.88 169 GLN A O 1
ATOM 1412 N N . GLN A 1 170 ? 46.962 11.680 -83.650 1.00 76.25 170 GLN A N 1
ATOM 1413 C CA . GLN A 1 170 ? 47.947 10.658 -83.988 1.00 76.25 170 GLN A CA 1
ATOM 1414 C C . GLN A 1 170 ? 47.734 10.129 -85.411 1.00 76.25 170 GLN A C 1
ATOM 1416 O O . GLN A 1 170 ? 48.686 10.027 -86.172 1.00 76.25 170 GLN A O 1
ATOM 1421 N N . LYS A 1 171 ? 46.478 9.890 -85.809 1.00 77.00 171 LYS A N 1
ATOM 1422 C CA . LYS A 1 171 ? 46.150 9.481 -87.178 1.00 77.00 171 LYS A CA 1
ATOM 1423 C C . LYS A 1 171 ? 46.466 10.564 -88.215 1.00 77.00 171 LYS A C 1
ATOM 1425 O O . LYS A 1 171 ? 46.983 10.244 -89.275 1.00 77.00 171 LYS A O 1
ATOM 1430 N N . GLU A 1 172 ? 46.167 11.830 -87.929 1.00 78.31 172 GLU A N 1
ATOM 1431 C CA . GLU A 1 172 ? 46.507 12.950 -88.817 1.00 78.31 172 GLU A CA 1
ATOM 1432 C C . GLU A 1 172 ? 48.023 13.120 -88.971 1.00 78.31 172 GLU A C 1
ATOM 1434 O O . GLU A 1 172 ? 48.499 13.404 -90.071 1.00 78.31 172 GLU A O 1
ATOM 1439 N N . ASP A 1 173 ? 48.786 12.933 -87.895 1.00 76.69 173 ASP A N 1
ATOM 1440 C CA . ASP A 1 173 ? 50.245 12.993 -87.928 1.00 76.69 173 ASP A CA 1
ATOM 1441 C C . ASP A 1 173 ? 50.841 11.782 -88.664 1.00 76.69 173 ASP A C 1
ATOM 1443 O O . ASP A 1 173 ? 51.718 11.968 -89.509 1.00 76.69 173 ASP A O 1
ATOM 1447 N N . ASP A 1 174 ? 50.298 10.578 -88.465 1.00 74.38 174 ASP A N 1
ATOM 1448 C CA . ASP A 1 174 ? 50.659 9.379 -89.231 1.00 74.38 174 ASP A CA 1
ATOM 1449 C C . ASP A 1 174 ? 50.349 9.553 -90.732 1.00 74.38 174 ASP A C 1
ATOM 1451 O O . ASP A 1 174 ? 51.182 9.234 -91.586 1.00 74.38 174 ASP A O 1
ATOM 1455 N N . ASP A 1 175 ? 49.187 10.123 -91.076 1.00 75.00 175 ASP A N 1
ATOM 1456 C CA . ASP A 1 175 ? 48.792 10.425 -92.457 1.00 75.00 175 ASP A CA 1
ATOM 1457 C C . ASP A 1 175 ? 49.715 11.492 -93.080 1.00 75.00 175 ASP A C 1
ATOM 1459 O O . ASP A 1 175 ? 50.114 11.369 -94.245 1.00 75.00 175 ASP A O 1
ATOM 1463 N N . ARG A 1 176 ? 50.126 12.518 -92.316 1.00 75.44 176 ARG A N 1
ATOM 1464 C CA . ARG A 1 176 ? 51.115 13.527 -92.748 1.00 75.44 176 ARG A CA 1
ATOM 1465 C C . ARG A 1 176 ? 52.496 12.922 -92.951 1.00 75.44 176 ARG A C 1
ATOM 1467 O O . ARG A 1 176 ? 53.159 13.241 -93.940 1.00 75.44 176 ARG A O 1
ATOM 1474 N N . GLU A 1 177 ? 52.942 12.049 -92.053 1.00 75.06 177 GLU A N 1
ATOM 1475 C CA . GLU A 1 177 ? 54.207 11.334 -92.202 1.00 75.06 177 GLU A CA 1
ATOM 1476 C C . GLU A 1 177 ? 54.188 10.411 -93.418 1.00 75.06 177 GLU A C 1
ATOM 1478 O O . GLU A 1 177 ? 55.160 10.367 -94.177 1.00 75.06 177 GLU A O 1
ATOM 1483 N N . HIS A 1 178 ? 53.081 9.704 -93.641 1.00 73.06 178 HIS A N 1
ATOM 1484 C CA . HIS A 1 178 ? 52.896 8.850 -94.806 1.00 73.06 178 HIS A CA 1
ATOM 1485 C C . HIS A 1 178 ? 52.872 9.670 -96.104 1.00 73.06 178 HIS A C 1
ATOM 1487 O O . HIS A 1 178 ? 53.538 9.308 -97.076 1.00 73.06 178 HIS A O 1
ATOM 1493 N N . ALA A 1 179 ? 52.183 10.816 -96.118 1.00 76.44 179 ALA A N 1
ATOM 1494 C CA . ALA A 1 179 ? 52.179 11.743 -97.246 1.00 76.44 179 ALA A CA 1
ATOM 1495 C C . ALA A 1 179 ? 53.579 12.310 -97.526 1.00 76.44 179 ALA A C 1
ATOM 1497 O O . ALA A 1 179 ? 54.004 12.342 -98.681 1.00 76.44 179 ALA A O 1
ATOM 1498 N N . ARG A 1 180 ? 54.335 12.682 -96.484 1.00 77.50 180 ARG A N 1
ATOM 1499 C CA . ARG A 1 180 ? 55.728 13.135 -96.603 1.00 77.50 180 ARG A CA 1
ATOM 1500 C C . ARG A 1 180 ? 56.627 12.038 -97.171 1.00 77.50 180 ARG A C 1
ATOM 1502 O O . ARG A 1 180 ? 57.401 12.321 -98.080 1.00 77.50 180 ARG A O 1
ATOM 1509 N N . LYS A 1 181 ? 56.507 10.798 -96.689 1.00 72.81 181 LYS A N 1
ATOM 1510 C CA . LYS A 1 181 ? 57.261 9.640 -97.204 1.00 72.81 181 LYS A CA 1
ATOM 1511 C C . LYS A 1 181 ? 56.891 9.332 -98.661 1.00 72.81 181 LYS A C 1
ATOM 1513 O O . LYS A 1 181 ? 57.776 9.080 -99.472 1.00 72.81 181 LYS A O 1
ATOM 1518 N N . CYS A 1 182 ? 55.613 9.436 -99.030 1.00 74.75 182 CYS A N 1
ATOM 1519 C CA . CYS A 1 182 ? 55.168 9.302 -100.422 1.00 74.75 182 CYS A CA 1
ATOM 1520 C C . CYS A 1 182 ? 55.696 10.427 -101.321 1.00 74.75 182 CYS A C 1
ATOM 1522 O O . CYS A 1 182 ? 56.054 10.167 -102.467 1.00 74.75 182 CYS A O 1
ATOM 1524 N N . GLN A 1 183 ? 55.748 11.666 -100.825 1.00 72.69 183 GLN A N 1
ATOM 1525 C CA . GLN A 1 183 ? 56.283 12.802 -101.573 1.00 72.69 183 GLN A CA 1
ATOM 1526 C C . GLN A 1 183 ? 57.796 12.671 -101.763 1.00 72.69 183 GLN A C 1
ATOM 1528 O O . GLN A 1 183 ? 58.266 12.792 -102.886 1.00 72.69 183 GLN A O 1
ATOM 1533 N N . GLN A 1 184 ? 58.532 12.295 -100.713 1.00 71.06 184 GLN A N 1
ATOM 1534 C CA . GLN A 1 184 ? 59.959 11.971 -100.806 1.00 71.06 184 GLN A CA 1
ATOM 1535 C C . GLN A 1 184 ? 60.215 10.838 -101.808 1.00 71.06 184 GLN A C 1
ATOM 1537 O O . GLN A 1 184 ? 61.079 10.978 -102.663 1.00 71.06 184 GLN A O 1
ATOM 1542 N N . GLY A 1 185 ? 59.401 9.776 -101.801 1.00 67.81 185 GLY A N 1
ATOM 1543 C CA . GLY A 1 185 ? 59.502 8.707 -102.800 1.00 67.81 185 GLY A CA 1
ATOM 1544 C C . GLY A 1 185 ? 59.200 9.167 -104.235 1.00 67.81 185 GLY A C 1
ATOM 1545 O O . GLY A 1 185 ? 59.833 8.698 -105.180 1.00 67.81 185 GLY A O 1
ATOM 1546 N N . LYS A 1 186 ? 58.264 10.107 -104.426 1.00 70.12 186 LYS A N 1
ATOM 1547 C CA . LYS A 1 186 ? 57.991 10.720 -105.740 1.00 70.12 186 LYS A CA 1
ATOM 1548 C C . LYS A 1 186 ? 59.131 11.624 -106.200 1.00 70.12 186 LYS A C 1
ATOM 1550 O O . LYS A 1 186 ? 59.487 11.573 -107.374 1.00 70.12 186 LYS A O 1
ATOM 1555 N N . ASP A 1 187 ? 59.707 12.408 -105.297 1.00 70.56 187 ASP A N 1
ATOM 1556 C CA . ASP A 1 187 ? 60.820 13.312 -105.587 1.00 70.56 187 ASP A CA 1
ATOM 1557 C C . ASP A 1 187 ? 62.106 12.518 -105.884 1.00 70.56 187 ASP A C 1
ATOM 1559 O O . ASP A 1 187 ? 62.834 12.852 -106.817 1.00 70.56 187 ASP A O 1
ATOM 1563 N N . GLU A 1 188 ? 62.340 11.405 -105.182 1.00 67.81 188 GLU A N 1
ATOM 1564 C CA . GLU A 1 188 ? 63.421 10.452 -105.469 1.00 67.81 188 GLU A CA 1
ATOM 1565 C C . GLU A 1 188 ? 63.223 9.750 -106.822 1.00 67.81 188 GLU A C 1
ATOM 1567 O O . GLU A 1 188 ? 64.172 9.631 -107.595 1.00 67.81 188 GLU A O 1
ATOM 1572 N N . MET A 1 189 ? 61.993 9.351 -107.169 1.00 64.56 189 MET A N 1
ATOM 1573 C CA . MET A 1 189 ? 61.669 8.812 -108.500 1.00 64.56 189 MET A CA 1
ATOM 1574 C C . MET A 1 189 ? 61.827 9.857 -109.610 1.00 64.56 189 MET A C 1
ATOM 1576 O O . MET A 1 189 ? 62.332 9.536 -110.685 1.00 64.56 189 MET A O 1
ATOM 1580 N N . ALA A 1 190 ? 61.437 11.110 -109.371 1.00 68.69 190 ALA A N 1
ATOM 1581 C CA . ALA A 1 190 ? 61.617 12.205 -110.322 1.00 68.69 190 ALA A CA 1
ATOM 1582 C C . ALA A 1 190 ? 63.103 12.555 -110.508 1.00 68.69 190 ALA A C 1
ATOM 1584 O O . ALA A 1 190 ? 63.550 12.751 -111.640 1.00 68.69 190 ALA A O 1
ATOM 1585 N N . ALA A 1 191 ? 63.890 12.559 -109.428 1.00 67.69 191 ALA A N 1
ATOM 1586 C CA . ALA A 1 191 ? 65.340 12.728 -109.473 1.00 67.69 191 ALA A CA 1
ATOM 1587 C C . ALA A 1 191 ? 66.019 11.565 -110.212 1.00 67.69 191 ALA A C 1
ATOM 1589 O O . ALA A 1 191 ? 66.870 11.803 -111.067 1.00 67.69 191 ALA A O 1
ATOM 1590 N N . ALA A 1 192 ? 65.582 10.325 -109.975 1.00 65.75 192 ALA A N 1
ATOM 1591 C CA . ALA A 1 192 ? 66.063 9.149 -110.697 1.00 65.75 192 ALA A CA 1
ATOM 1592 C C . ALA A 1 192 ? 65.692 9.190 -112.189 1.00 65.75 192 ALA A C 1
ATOM 1594 O O . ALA A 1 192 ? 66.516 8.836 -113.029 1.00 65.75 192 ALA A O 1
ATOM 1595 N N . HIS A 1 193 ? 64.498 9.675 -112.547 1.00 65.50 193 HIS A N 1
ATOM 1596 C CA . HIS A 1 193 ? 64.105 9.889 -113.942 1.00 65.50 193 HIS A CA 1
ATOM 1597 C C . HIS A 1 193 ? 64.914 11.003 -114.617 1.00 65.50 193 HIS A C 1
ATOM 1599 O O . HIS A 1 193 ? 65.328 10.834 -115.763 1.00 65.50 193 HIS A O 1
ATOM 1605 N N . ALA A 1 194 ? 65.200 12.105 -113.920 1.00 63.97 194 ALA A N 1
ATOM 1606 C CA . ALA A 1 194 ? 66.038 13.189 -114.434 1.00 63.97 194 ALA A CA 1
ATOM 1607 C C . ALA A 1 194 ? 67.513 12.768 -114.584 1.00 63.97 194 ALA A C 1
ATOM 1609 O O . ALA A 1 194 ? 68.179 13.137 -115.555 1.00 63.97 194 ALA A O 1
ATOM 1610 N N . GLU A 1 195 ? 68.028 11.951 -113.662 1.00 59.62 195 GLU A N 1
ATOM 1611 C CA . GLU A 1 195 ? 69.364 11.359 -113.756 1.00 59.62 195 GLU A CA 1
ATOM 1612 C C . GLU A 1 195 ? 69.428 10.285 -114.857 1.00 59.62 195 GLU A C 1
ATOM 1614 O O . GLU A 1 195 ? 70.429 10.191 -115.569 1.00 59.62 195 GLU A O 1
ATOM 1619 N N . ALA A 1 196 ? 68.346 9.526 -115.069 1.00 61.50 196 ALA A N 1
ATOM 1620 C CA . ALA A 1 196 ? 68.212 8.577 -116.172 1.00 61.50 196 ALA A CA 1
ATOM 1621 C C . ALA A 1 196 ? 68.122 9.279 -117.535 1.00 61.50 196 ALA A C 1
ATOM 1623 O O . ALA A 1 196 ? 68.766 8.823 -118.471 1.00 61.50 196 ALA A O 1
ATOM 1624 N N . GLU A 1 197 ? 67.410 10.403 -117.653 1.00 58.72 197 GLU A N 1
ATOM 1625 C CA . GLU A 1 197 ? 67.391 11.265 -118.848 1.00 58.72 197 GLU A CA 1
ATOM 1626 C C . GLU A 1 197 ? 68.779 11.865 -119.130 1.00 58.72 197 GLU A C 1
ATOM 1628 O O . GLU A 1 197 ? 69.261 11.781 -120.260 1.00 58.72 197 GLU A O 1
ATOM 1633 N N . ARG A 1 198 ? 69.496 12.357 -118.104 1.00 61.12 198 ARG A N 1
ATOM 1634 C CA . ARG A 1 198 ? 70.900 12.801 -118.243 1.00 61.12 198 ARG A CA 1
ATOM 1635 C C . ARG A 1 198 ? 71.839 11.663 -118.649 1.00 61.12 198 ARG A C 1
ATOM 1637 O O . ARG A 1 198 ? 72.694 11.855 -119.509 1.00 61.12 198 ARG A O 1
ATOM 1644 N N . ARG A 1 199 ? 71.665 10.460 -118.089 1.00 59.84 199 ARG A N 1
ATOM 1645 C CA . ARG A 1 199 ? 72.412 9.258 -118.498 1.00 59.84 199 ARG A CA 1
ATOM 1646 C C . ARG A 1 199 ? 72.021 8.773 -119.890 1.00 59.84 199 ARG A C 1
ATOM 1648 O O . ARG A 1 199 ? 72.877 8.236 -120.576 1.00 59.84 199 ARG A O 1
ATOM 1655 N N . ARG A 1 200 ? 70.779 8.968 -120.336 1.00 57.84 200 ARG A N 1
ATOM 1656 C CA . ARG A 1 200 ? 70.303 8.605 -121.680 1.00 57.84 200 ARG A CA 1
ATOM 1657 C C . ARG A 1 200 ? 70.835 9.572 -122.739 1.00 57.84 200 ARG A C 1
ATOM 1659 O O . ARG A 1 200 ? 71.247 9.119 -123.799 1.00 57.84 200 ARG A O 1
ATOM 1666 N N . GLN A 1 201 ? 70.928 10.866 -122.425 1.00 56.31 201 GLN A N 1
ATOM 1667 C CA . GLN A 1 201 ? 71.594 11.863 -123.273 1.00 56.31 201 GLN A CA 1
ATOM 1668 C C . GLN A 1 201 ? 73.120 11.663 -123.333 1.00 56.31 201 GLN A C 1
ATOM 1670 O O . GLN A 1 201 ? 73.704 11.852 -124.394 1.00 56.31 201 GLN A O 1
ATOM 1675 N N . ALA A 1 202 ? 73.757 11.198 -122.250 1.00 56.97 202 ALA A N 1
ATOM 1676 C CA . ALA A 1 202 ? 75.170 10.800 -122.260 1.00 56.97 202 ALA A CA 1
ATOM 1677 C C . ALA A 1 202 ? 75.416 9.461 -122.992 1.00 56.97 202 ALA A C 1
ATOM 1679 O O . ALA A 1 202 ? 76.401 9.319 -123.708 1.00 56.97 202 ALA A O 1
ATOM 1680 N N . ARG A 1 203 ? 74.497 8.490 -122.888 1.00 54.88 203 ARG A N 1
ATOM 1681 C CA . ARG A 1 203 ? 74.590 7.186 -123.575 1.00 54.88 203 ARG A CA 1
ATOM 1682 C C . ARG A 1 203 ? 74.318 7.268 -125.075 1.00 54.88 203 ARG A C 1
ATOM 1684 O O . ARG A 1 203 ? 74.955 6.543 -125.819 1.00 54.88 203 ARG A O 1
ATOM 1691 N N . LEU A 1 204 ? 73.488 8.199 -125.548 1.00 52.47 204 LEU A N 1
ATOM 1692 C CA . LEU A 1 204 ? 73.301 8.444 -126.989 1.00 52.47 204 LEU A CA 1
ATOM 1693 C C . LEU A 1 204 ? 74.545 9.041 -127.684 1.00 52.47 204 LEU A C 1
ATOM 1695 O O . LEU A 1 204 ? 74.615 9.012 -128.912 1.00 52.47 204 LEU A O 1
ATOM 1699 N N . ALA A 1 205 ? 75.528 9.544 -126.925 1.00 50.09 205 ALA A N 1
ATOM 1700 C CA . ALA A 1 205 ? 76.829 9.978 -127.441 1.00 50.09 205 ALA A CA 1
ATOM 1701 C C . ALA A 1 205 ? 77.900 8.863 -127.414 1.00 50.09 205 ALA A C 1
ATOM 1703 O O . ALA A 1 205 ? 78.781 8.864 -128.270 1.00 50.09 205 ALA A O 1
ATOM 1704 N N . ASP A 1 206 ? 77.781 7.887 -126.505 1.00 48.47 206 ASP A N 1
ATOM 1705 C CA . ASP A 1 206 ? 78.716 6.755 -126.359 1.00 48.47 206 ASP A CA 1
ATOM 1706 C C . ASP A 1 206 ? 78.214 5.432 -126.991 1.00 48.47 206 ASP A C 1
ATOM 1708 O O . ASP A 1 206 ? 78.997 4.513 -127.224 1.00 48.47 206 ASP A O 1
ATOM 1712 N N . GLU A 1 207 ? 76.939 5.321 -127.383 1.00 43.81 207 GLU A N 1
ATOM 1713 C CA . GLU A 1 207 ? 76.354 4.150 -128.070 1.00 43.81 207 GLU A CA 1
ATOM 1714 C C . GLU A 1 207 ? 76.587 4.170 -129.597 1.00 43.81 207 GLU A C 1
ATOM 1716 O O . GLU A 1 207 ? 75.715 3.848 -130.406 1.00 43.81 207 GLU A O 1
ATOM 1721 N N . LYS A 1 208 ? 77.816 4.509 -130.004 1.00 45.19 208 LYS A N 1
ATOM 1722 C CA . LYS A 1 208 ? 78.371 4.178 -131.327 1.00 45.19 208 LYS A CA 1
ATOM 1723 C C . LYS A 1 208 ? 79.678 3.383 -131.210 1.00 45.19 208 LYS A C 1
ATOM 1725 O O . LYS A 1 208 ? 80.554 3.528 -132.050 1.00 45.19 208 LYS A O 1
ATOM 1730 N N . ALA A 1 209 ? 79.802 2.531 -130.191 1.00 38.91 209 ALA A N 1
ATOM 1731 C CA . ALA A 1 209 ? 80.715 1.387 -130.158 1.00 38.91 209 ALA A CA 1
ATOM 1732 C C . ALA A 1 209 ? 80.382 0.479 -128.960 1.00 38.91 209 ALA A C 1
ATOM 1734 O O . ALA A 1 209 ? 80.441 0.918 -127.820 1.00 38.91 209 ALA A O 1
ATOM 1735 N N . GLY A 1 210 ? 80.101 -0.803 -129.211 1.00 38.69 210 GLY A N 1
ATOM 1736 C CA . GLY A 1 210 ? 80.200 -1.836 -128.170 1.00 38.69 210 GLY A CA 1
ATOM 1737 C C . GLY A 1 210 ? 78.878 -2.347 -127.606 1.00 38.69 210 GLY A C 1
ATOM 1738 O O . GLY A 1 210 ? 78.569 -2.163 -126.434 1.00 38.69 210 GLY A O 1
ATOM 1739 N N . ALA A 1 211 ? 78.138 -3.076 -128.439 1.00 32.78 211 ALA A N 1
ATOM 1740 C CA . ALA A 1 211 ? 77.205 -4.084 -127.964 1.00 32.78 211 ALA A CA 1
ATOM 1741 C C . ALA A 1 211 ? 77.957 -5.277 -127.335 1.00 32.78 211 ALA A C 1
ATOM 1743 O O . ALA A 1 211 ? 79.039 -5.641 -127.792 1.00 32.78 211 ALA A O 1
ATOM 1744 N N . ALA A 1 212 ? 77.269 -5.924 -126.390 1.00 39.00 212 ALA A N 1
ATOM 1745 C CA . ALA A 1 212 ? 77.482 -7.273 -125.855 1.00 39.00 212 ALA A CA 1
ATOM 1746 C C . ALA A 1 212 ? 78.484 -7.449 -124.694 1.00 39.00 212 ALA A C 1
ATOM 1748 O O . ALA A 1 212 ? 79.692 -7.523 -124.890 1.00 39.00 212 ALA A O 1
ATOM 1749 N N . GLY A 1 213 ? 77.931 -7.688 -123.493 1.00 48.91 213 GLY A N 1
ATOM 1750 C CA . GLY A 1 213 ? 78.589 -8.525 -122.481 1.00 48.91 213 GLY A CA 1
ATOM 1751 C C . GLY A 1 213 ? 78.420 -8.113 -121.017 1.00 48.91 213 GLY A C 1
ATOM 1752 O O . GLY A 1 213 ? 79.418 -7.785 -120.395 1.00 48.91 213 GLY A O 1
ATOM 1753 N N . ALA A 1 214 ? 77.214 -8.179 -120.433 1.00 44.12 214 ALA A N 1
ATOM 1754 C CA . ALA A 1 214 ? 77.060 -8.248 -118.966 1.00 44.12 214 ALA A CA 1
ATOM 1755 C C . ALA A 1 214 ? 75.645 -8.695 -118.538 1.00 44.12 214 ALA A C 1
ATOM 1757 O O . ALA A 1 214 ? 74.902 -7.946 -117.911 1.00 44.12 214 ALA A O 1
ATOM 1758 N N . GLN A 1 215 ? 75.252 -9.925 -118.880 1.00 44.91 215 GLN A N 1
ATOM 1759 C CA . GLN A 1 215 ? 74.019 -10.546 -118.376 1.00 44.91 215 GLN A CA 1
ATOM 1760 C C . GLN A 1 215 ? 74.312 -11.942 -117.822 1.00 44.91 215 GLN A C 1
ATOM 1762 O O . GLN A 1 215 ? 73.822 -12.945 -118.334 1.00 44.91 215 GLN A O 1
ATOM 1767 N N . LYS A 1 216 ? 75.172 -11.989 -116.793 1.00 46.47 216 LYS A N 1
ATOM 1768 C CA . LYS A 1 216 ? 75.386 -13.192 -115.970 1.00 46.47 216 LYS A CA 1
ATOM 1769 C C . LYS A 1 216 ? 75.805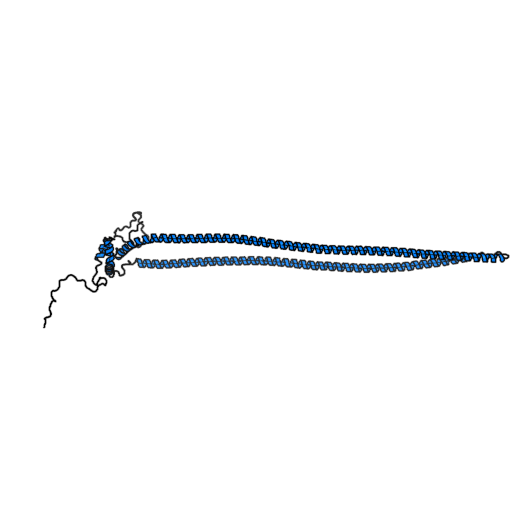 -12.968 -114.501 1.00 46.47 216 LYS A C 1
ATOM 1771 O O . LYS A 1 216 ? 75.935 -13.954 -113.797 1.00 46.47 216 LYS A O 1
ATOM 1776 N N . ASP A 1 217 ? 75.880 -11.721 -114.007 1.00 48.75 217 ASP A N 1
ATOM 1777 C CA . ASP A 1 217 ? 76.255 -11.412 -112.602 1.00 48.75 217 ASP A CA 1
ATOM 1778 C C . ASP A 1 217 ? 75.098 -10.866 -111.727 1.00 48.75 217 ASP A C 1
ATOM 1780 O O . ASP A 1 217 ? 75.308 -10.450 -110.583 1.00 48.75 217 ASP A O 1
ATOM 1784 N N . MET A 1 218 ? 73.866 -10.824 -112.251 1.00 54.56 218 MET A N 1
ATOM 1785 C CA . MET A 1 218 ? 72.693 -10.285 -111.535 1.00 54.56 218 MET A CA 1
ATOM 1786 C C . MET A 1 218 ? 71.929 -11.342 -110.722 1.00 54.56 218 MET A C 1
ATOM 1788 O O . MET A 1 218 ? 71.333 -10.993 -109.705 1.00 54.56 218 MET A O 1
ATOM 1792 N N . ASP A 1 219 ? 71.997 -12.623 -111.091 1.00 46.81 219 ASP A N 1
ATOM 1793 C CA . ASP A 1 219 ? 71.155 -13.651 -110.461 1.00 46.81 219 ASP A CA 1
ATOM 1794 C C . ASP A 1 219 ? 71.751 -14.219 -109.156 1.00 46.81 219 ASP A C 1
ATOM 1796 O O . ASP A 1 219 ? 71.007 -14.507 -108.214 1.00 46.81 219 ASP A O 1
ATOM 1800 N N . ASP A 1 220 ? 73.081 -14.238 -109.001 1.00 52.75 220 ASP A N 1
ATOM 1801 C CA . ASP A 1 220 ? 73.727 -14.749 -107.777 1.00 52.75 220 ASP A CA 1
ATOM 1802 C C . ASP A 1 220 ? 73.645 -13.773 -106.583 1.00 52.75 220 ASP A C 1
ATOM 1804 O O . ASP A 1 220 ? 73.655 -14.183 -105.419 1.00 52.75 220 ASP A O 1
ATOM 1808 N N . LYS A 1 221 ? 73.471 -12.466 -106.833 1.00 57.38 221 LYS A N 1
ATOM 1809 C CA . LYS A 1 221 ? 73.308 -11.450 -105.769 1.00 57.38 221 LYS A CA 1
ATOM 1810 C C . LYS A 1 221 ? 71.892 -11.408 -105.185 1.00 57.38 221 LYS A C 1
ATOM 1812 O O . LYS A 1 221 ? 71.710 -11.019 -104.029 1.00 57.38 221 LYS A O 1
ATOM 1817 N N . VAL A 1 222 ? 70.883 -11.838 -105.945 1.00 59.00 222 VAL A N 1
ATOM 1818 C CA . VAL A 1 222 ? 69.479 -11.845 -105.499 1.00 59.00 222 VAL A CA 1
ATOM 1819 C C . VAL A 1 222 ? 69.211 -12.993 -104.516 1.00 59.00 222 VAL A C 1
ATOM 1821 O O . VAL A 1 222 ? 68.438 -12.823 -103.569 1.00 59.00 222 VAL A O 1
ATOM 1824 N N . ALA A 1 223 ? 69.900 -14.129 -104.662 1.00 57.75 223 ALA A N 1
ATOM 1825 C CA . ALA A 1 223 ? 69.785 -15.259 -103.738 1.00 57.75 223 ALA A CA 1
ATOM 1826 C C . ALA A 1 223 ? 70.415 -14.975 -102.357 1.00 57.75 223 ALA A C 1
ATOM 1828 O O . ALA A 1 223 ? 69.816 -15.301 -101.329 1.00 57.75 223 ALA A O 1
ATOM 1829 N N . ALA A 1 224 ? 71.574 -14.305 -102.309 1.00 59.81 224 ALA A N 1
ATOM 1830 C CA . ALA A 1 224 ? 72.251 -13.961 -101.052 1.00 59.81 224 ALA A CA 1
ATOM 1831 C C . ALA A 1 224 ? 71.455 -12.950 -100.201 1.00 59.81 224 ALA A C 1
ATOM 1833 O O . ALA A 1 224 ? 71.344 -13.106 -98.983 1.00 59.81 224 ALA A O 1
ATOM 1834 N N . ASN A 1 225 ? 70.823 -11.959 -100.839 1.00 60.78 225 ASN A N 1
ATOM 1835 C CA . ASN A 1 225 ? 70.021 -10.952 -100.139 1.00 60.78 225 ASN A CA 1
ATOM 1836 C C . ASN A 1 225 ? 68.698 -11.505 -99.587 1.00 60.78 225 ASN A C 1
ATOM 1838 O O . ASN A 1 225 ? 68.259 -11.072 -98.523 1.00 60.78 225 ASN A O 1
ATOM 1842 N N . ARG A 1 226 ? 68.079 -12.498 -100.243 1.00 65.75 226 ARG A N 1
ATOM 1843 C CA . ARG A 1 226 ? 66.867 -13.151 -99.711 1.00 65.75 226 ARG A CA 1
ATOM 1844 C C . ARG A 1 226 ? 67.140 -13.910 -98.412 1.00 65.75 226 ARG A C 1
ATOM 1846 O O . ARG A 1 226 ? 66.347 -13.811 -97.481 1.00 65.75 226 ARG A O 1
ATOM 1853 N N . LYS A 1 227 ? 68.280 -14.600 -98.314 1.00 67.94 227 LYS A N 1
ATOM 1854 C CA . LYS A 1 227 ? 68.674 -15.319 -97.093 1.00 67.94 227 LYS A CA 1
ATOM 1855 C C . LYS A 1 227 ? 68.949 -14.364 -95.923 1.00 67.94 227 LYS A C 1
ATOM 1857 O O . LYS A 1 227 ? 68.454 -14.589 -94.827 1.00 67.94 227 LYS A O 1
ATOM 1862 N N . ALA A 1 228 ? 69.634 -13.246 -96.177 1.00 70.44 228 ALA A N 1
ATOM 1863 C CA . ALA A 1 228 ? 69.924 -12.242 -95.150 1.00 70.44 228 ALA A CA 1
ATOM 1864 C C . ALA A 1 228 ? 68.667 -11.534 -94.598 1.00 70.44 228 ALA A C 1
ATOM 1866 O O . ALA A 1 228 ? 68.626 -11.161 -93.424 1.00 70.44 228 ALA A O 1
ATOM 1867 N N . VAL A 1 229 ? 67.633 -11.348 -95.428 1.00 73.94 229 VAL A N 1
ATOM 1868 C CA . VAL A 1 229 ? 66.338 -10.801 -94.985 1.00 73.94 229 VAL A CA 1
ATOM 1869 C C . VAL A 1 229 ? 65.571 -11.824 -94.142 1.00 73.94 229 VAL A C 1
ATOM 1871 O O . VAL A 1 229 ? 65.025 -11.455 -93.101 1.00 73.94 229 VAL A O 1
ATOM 1874 N N . GLN A 1 230 ? 65.594 -13.101 -94.532 1.00 74.00 230 GLN A N 1
ATOM 1875 C CA . GLN A 1 230 ? 64.961 -14.184 -93.776 1.00 74.00 230 GLN A CA 1
ATOM 1876 C C . GLN A 1 230 ? 65.595 -14.355 -92.383 1.00 74.00 230 GLN A C 1
ATOM 1878 O O . GLN A 1 230 ? 64.876 -14.385 -91.387 1.00 74.00 230 GLN A O 1
ATOM 1883 N N . ASP A 1 231 ? 66.930 -14.348 -92.288 1.00 74.75 231 ASP A N 1
ATOM 1884 C CA . ASP A 1 231 ? 67.649 -14.490 -91.012 1.00 74.75 231 ASP A CA 1
ATOM 1885 C C . ASP A 1 231 ? 67.335 -13.339 -90.028 1.00 74.75 231 ASP A C 1
ATOM 1887 O O . ASP A 1 231 ? 67.261 -13.550 -88.814 1.00 74.75 231 ASP A O 1
ATOM 1891 N N . ARG A 1 232 ? 67.090 -12.118 -90.534 1.00 71.12 232 ARG A N 1
ATOM 1892 C CA . ARG A 1 232 ? 66.641 -10.978 -89.711 1.00 71.12 232 ARG A CA 1
ATOM 1893 C C . ARG A 1 232 ? 65.195 -11.119 -89.243 1.00 71.12 232 ARG A C 1
ATOM 1895 O O . ARG A 1 232 ? 64.920 -10.787 -88.091 1.00 71.12 232 ARG A O 1
ATOM 1902 N N . MET A 1 233 ? 64.284 -11.601 -90.093 1.00 73.62 233 MET A N 1
ATOM 1903 C CA . MET A 1 233 ? 62.900 -11.865 -89.675 1.00 73.62 233 MET A CA 1
ATOM 1904 C C . MET A 1 233 ? 62.850 -12.960 -88.604 1.00 73.62 233 MET A C 1
ATOM 1906 O O . MET A 1 233 ? 62.210 -12.763 -87.574 1.00 73.62 233 MET A O 1
ATOM 1910 N N . ASP A 1 234 ? 63.618 -14.038 -88.765 1.00 75.31 234 ASP A N 1
ATOM 1911 C CA . ASP A 1 234 ? 63.684 -15.129 -87.786 1.00 75.31 234 ASP A CA 1
ATOM 1912 C C . ASP A 1 234 ? 64.281 -14.684 -86.437 1.00 75.31 234 ASP A C 1
ATOM 1914 O O . ASP A 1 234 ? 63.926 -15.218 -85.381 1.00 75.31 234 ASP A O 1
ATOM 1918 N N . GLN A 1 235 ? 65.193 -13.705 -86.446 1.00 74.44 235 GLN A N 1
ATOM 1919 C CA . GLN A 1 235 ? 65.752 -13.114 -85.229 1.00 74.44 235 GLN A CA 1
ATOM 1920 C C . GLN A 1 235 ? 64.746 -12.201 -84.513 1.00 74.44 235 GLN A C 1
ATOM 1922 O O . GLN A 1 235 ? 64.648 -12.249 -83.284 1.00 74.44 235 GLN A O 1
ATOM 1927 N N . ILE A 1 236 ? 63.978 -11.400 -85.258 1.00 71.50 236 ILE A N 1
ATOM 1928 C CA . ILE A 1 236 ? 62.900 -10.567 -84.703 1.00 71.50 236 ILE A CA 1
ATOM 1929 C C . ILE A 1 236 ? 61.809 -11.459 -84.099 1.00 71.50 236 ILE A C 1
ATOM 1931 O O . ILE A 1 236 ? 61.431 -11.252 -82.948 1.00 71.50 236 ILE A O 1
ATOM 1935 N N . ASP A 1 237 ? 61.396 -12.515 -84.801 1.00 70.31 237 ASP A N 1
ATOM 1936 C CA . ASP A 1 237 ? 60.400 -13.472 -84.307 1.00 70.31 237 ASP A CA 1
ATOM 1937 C C . ASP A 1 237 ? 60.858 -14.200 -83.035 1.00 70.31 237 ASP A C 1
ATOM 1939 O O . ASP A 1 237 ? 60.061 -14.419 -82.118 1.00 70.31 237 ASP A O 1
ATOM 1943 N N . ARG A 1 238 ? 62.148 -14.550 -82.929 1.00 72.12 238 ARG A N 1
ATOM 1944 C CA . ARG A 1 238 ? 62.712 -15.129 -81.697 1.00 72.12 238 ARG A CA 1
ATOM 1945 C C . ARG A 1 238 ? 62.699 -14.145 -80.529 1.00 72.12 238 ARG A C 1
ATOM 1947 O O . ARG A 1 238 ? 62.351 -14.544 -79.419 1.00 72.12 238 ARG A O 1
ATOM 1954 N N . ASN A 1 239 ? 63.033 -12.879 -80.769 1.00 66.75 239 ASN A N 1
ATOM 1955 C CA . ASN A 1 239 ? 63.028 -11.845 -79.733 1.00 66.75 239 ASN A CA 1
ATOM 1956 C C . ASN A 1 239 ? 61.602 -11.482 -79.281 1.00 66.75 239 ASN A C 1
ATOM 1958 O O . ASN A 1 239 ? 61.359 -11.322 -78.087 1.00 66.75 239 ASN A O 1
ATOM 1962 N N . CYS A 1 240 ? 60.636 -11.418 -80.202 1.00 62.56 240 CYS A N 1
ATOM 1963 C CA . CYS A 1 240 ? 59.229 -11.188 -79.867 1.00 62.56 240 CYS A CA 1
ATOM 1964 C C . CYS A 1 240 ? 58.639 -12.344 -79.047 1.00 62.56 240 CYS A C 1
ATOM 1966 O O . CYS A 1 240 ? 57.916 -12.103 -78.080 1.00 62.56 240 CYS A O 1
ATOM 1968 N N . LYS A 1 241 ? 58.998 -13.595 -79.369 1.00 69.50 241 LYS A N 1
ATOM 1969 C CA . LYS A 1 241 ? 58.569 -14.771 -78.596 1.00 69.50 241 LYS A CA 1
ATOM 1970 C C . LYS A 1 241 ? 59.179 -14.815 -77.190 1.00 69.50 241 LYS A C 1
ATOM 1972 O O . LYS A 1 241 ? 58.479 -15.190 -76.255 1.00 69.50 241 LYS A O 1
ATOM 1977 N N . SER A 1 242 ? 60.442 -14.421 -77.010 1.00 65.00 242 SER A N 1
ATOM 1978 C CA . SER A 1 242 ? 61.112 -14.489 -75.700 1.00 65.00 242 SER A CA 1
ATOM 1979 C C . SER A 1 242 ? 60.725 -13.347 -74.752 1.00 65.00 242 SER A C 1
ATOM 1981 O O . SER A 1 242 ? 60.527 -13.584 -73.560 1.00 65.00 242 SER A O 1
ATOM 1983 N N . ILE A 1 243 ? 60.559 -12.123 -75.265 1.00 64.19 243 ILE A N 1
ATOM 1984 C CA . ILE A 1 243 ? 60.172 -10.960 -74.451 1.00 64.19 243 ILE A CA 1
ATOM 1985 C C . ILE A 1 243 ? 58.684 -11.019 -74.090 1.00 64.19 243 ILE A C 1
ATOM 1987 O O . ILE A 1 243 ? 58.332 -10.784 -72.936 1.00 64.19 243 ILE A O 1
ATOM 1991 N N . GLY A 1 244 ? 57.816 -11.395 -75.037 1.00 65.00 244 GLY A N 1
ATOM 1992 C CA . GLY A 1 244 ? 56.379 -11.536 -74.783 1.00 65.00 244 GLY A CA 1
ATOM 1993 C C . GLY A 1 244 ? 56.065 -12.612 -73.740 1.00 65.00 244 GLY A C 1
ATOM 1994 O O . GLY A 1 244 ? 55.267 -12.372 -72.838 1.00 65.00 244 GLY A O 1
ATOM 1995 N N . ALA A 1 245 ? 56.753 -13.758 -73.799 1.00 68.12 245 ALA A N 1
ATOM 1996 C CA . ALA A 1 245 ? 56.609 -14.815 -72.798 1.00 68.12 245 ALA A CA 1
ATOM 1997 C C . ALA A 1 245 ? 57.129 -14.386 -71.413 1.00 68.12 245 ALA A C 1
ATOM 1999 O O . ALA A 1 245 ? 56.470 -14.625 -70.406 1.00 68.12 245 ALA A O 1
ATOM 2000 N N . GLY A 1 246 ? 58.271 -13.689 -71.350 1.00 69.62 246 GLY A N 1
ATOM 2001 C CA . GLY A 1 246 ? 58.840 -13.221 -70.081 1.00 69.62 246 GLY A CA 1
ATOM 2002 C C . GLY A 1 246 ? 58.013 -12.135 -69.380 1.00 69.62 246 GLY A C 1
ATOM 2003 O O . GLY A 1 246 ? 58.012 -12.071 -68.150 1.00 69.62 246 GLY A O 1
ATOM 2004 N N . ILE A 1 247 ? 57.307 -11.290 -70.139 1.00 71.38 247 ILE A N 1
ATOM 2005 C CA . ILE A 1 247 ? 56.371 -10.297 -69.588 1.00 71.38 247 ILE A CA 1
ATOM 2006 C C . ILE A 1 247 ? 55.100 -10.993 -69.098 1.00 71.38 247 ILE A C 1
ATOM 2008 O O . ILE A 1 247 ? 54.723 -10.787 -67.949 1.00 71.38 247 ILE A O 1
ATOM 2012 N N . ALA A 1 248 ? 54.519 -11.895 -69.896 1.00 71.38 248 ALA A N 1
ATOM 2013 C CA . ALA A 1 248 ? 53.338 -12.660 -69.496 1.00 71.38 248 ALA A CA 1
ATOM 2014 C C . ALA A 1 248 ? 53.573 -13.480 -68.212 1.00 71.38 248 ALA A C 1
ATOM 2016 O O . ALA A 1 248 ? 52.731 -13.475 -67.319 1.00 71.38 248 ALA A O 1
ATOM 2017 N N . ASP A 1 249 ? 54.740 -14.116 -68.067 1.00 74.50 249 ASP A N 1
ATOM 2018 C CA . ASP A 1 249 ? 55.094 -14.864 -66.854 1.00 74.50 249 ASP A CA 1
ATOM 2019 C C . ASP A 1 249 ? 55.309 -13.957 -65.632 1.00 74.50 249 ASP A C 1
ATOM 2021 O O . ASP A 1 249 ? 55.030 -14.358 -64.497 1.00 74.50 249 ASP A O 1
ATOM 2025 N N . ARG A 1 250 ? 55.830 -12.738 -65.831 1.00 73.81 250 ARG A N 1
ATOM 2026 C CA . ARG A 1 250 ? 56.012 -11.763 -64.746 1.00 73.81 250 ARG A CA 1
ATOM 2027 C C . ARG A 1 250 ? 54.667 -11.189 -64.303 1.00 73.81 250 ARG A C 1
ATOM 2029 O O . ARG A 1 250 ? 54.435 -11.111 -63.098 1.00 73.81 250 ARG A O 1
ATOM 2036 N N . ASP A 1 251 ? 53.795 -10.857 -65.248 1.00 75.50 251 ASP A N 1
ATOM 2037 C CA . ASP A 1 251 ? 52.456 -10.335 -64.975 1.00 75.50 251 ASP A CA 1
ATOM 2038 C C . ASP A 1 251 ? 51.587 -11.408 -64.308 1.00 75.50 251 ASP A C 1
ATOM 2040 O O . ASP A 1 251 ? 50.995 -11.144 -63.265 1.00 75.50 251 ASP A O 1
ATOM 2044 N N . ALA A 1 252 ? 51.629 -12.658 -64.782 1.00 79.06 252 ALA A N 1
ATOM 2045 C CA . ALA A 1 252 ? 50.927 -13.776 -64.149 1.00 79.06 252 ALA A CA 1
ATOM 2046 C C . ALA A 1 252 ? 51.398 -14.034 -62.704 1.00 79.06 252 ALA A C 1
ATOM 2048 O O . ALA A 1 252 ? 50.586 -14.316 -61.820 1.00 79.06 252 ALA A O 1
ATOM 2049 N N . LYS A 1 253 ? 52.705 -13.909 -62.425 1.00 79.50 253 LYS A N 1
ATOM 2050 C CA . LYS A 1 253 ? 53.240 -14.016 -61.054 1.00 79.50 253 LYS A CA 1
ATOM 2051 C C . LYS A 1 253 ? 52.816 -12.841 -60.177 1.00 79.50 253 LYS A C 1
ATOM 2053 O O . LYS A 1 253 ? 52.415 -13.061 -59.036 1.00 79.50 253 LYS A O 1
ATOM 2058 N N . ALA A 1 254 ? 52.872 -11.616 -60.697 1.00 78.56 254 ALA A N 1
ATOM 2059 C CA . ALA A 1 254 ? 52.454 -10.424 -59.966 1.00 78.56 254 ALA A CA 1
ATOM 2060 C C . ALA A 1 254 ? 50.949 -10.449 -59.649 1.00 78.56 254 ALA A C 1
ATOM 2062 O O . ALA A 1 254 ? 50.554 -10.145 -58.522 1.00 78.56 254 ALA A O 1
ATOM 2063 N N . GLU A 1 255 ? 50.114 -10.880 -60.597 1.00 76.81 255 GLU A N 1
ATOM 2064 C CA . GLU A 1 255 ? 48.677 -11.073 -60.392 1.00 76.81 255 GLU A CA 1
ATOM 2065 C C . GLU A 1 255 ? 48.391 -12.174 -59.368 1.00 76.81 255 GLU A C 1
ATOM 2067 O O . GLU A 1 255 ? 47.586 -11.964 -58.460 1.00 76.81 255 GLU A O 1
ATOM 2072 N N . ALA A 1 256 ? 49.086 -13.315 -59.439 1.00 80.69 256 ALA A N 1
ATOM 2073 C CA . ALA A 1 256 ? 48.935 -14.392 -58.461 1.00 80.69 256 ALA A CA 1
ATOM 2074 C C . ALA A 1 256 ? 49.338 -13.951 -57.040 1.00 80.69 256 ALA A C 1
ATOM 2076 O O . ALA A 1 256 ? 48.645 -14.264 -56.068 1.00 80.69 256 ALA A O 1
ATOM 2077 N N . GLU A 1 257 ? 50.422 -13.184 -56.894 1.00 80.69 257 GLU A N 1
ATOM 2078 C CA . GLU A 1 257 ? 50.843 -12.621 -55.606 1.00 80.69 257 GLU A CA 1
ATOM 2079 C C . GLU A 1 257 ? 49.852 -11.583 -55.067 1.00 80.69 257 GLU A C 1
ATOM 2081 O O . GLU A 1 257 ? 49.580 -11.546 -53.862 1.00 80.69 257 GLU A O 1
ATOM 2086 N N . LEU A 1 258 ? 49.292 -10.745 -55.940 1.00 81.56 258 LEU A N 1
ATOM 2087 C CA . LEU A 1 258 ? 48.302 -9.738 -55.572 1.00 81.56 258 LEU A CA 1
ATOM 2088 C C . LEU A 1 258 ? 46.983 -10.401 -55.154 1.00 81.56 258 LEU A C 1
ATOM 2090 O O . LEU A 1 258 ? 46.442 -10.059 -54.103 1.00 81.56 258 LEU A O 1
ATOM 2094 N N . GLN A 1 259 ? 46.520 -11.415 -55.888 1.00 81.12 259 GLN A N 1
ATOM 2095 C CA . GLN A 1 259 ? 45.365 -12.230 -55.503 1.00 81.12 259 GLN A CA 1
ATOM 2096 C C . GLN A 1 259 ? 45.596 -12.954 -54.171 1.00 81.12 259 GLN A C 1
ATOM 2098 O O . GLN A 1 259 ? 44.706 -12.970 -53.321 1.00 81.12 259 GLN A O 1
ATOM 2103 N N . ALA A 1 260 ? 46.796 -13.490 -53.930 1.00 83.31 260 ALA A N 1
ATOM 2104 C CA . ALA A 1 260 ? 47.138 -14.113 -52.653 1.00 83.31 260 ALA A CA 1
ATOM 2105 C C . ALA A 1 260 ? 47.126 -13.108 -51.487 1.00 83.31 260 ALA A C 1
ATOM 2107 O O . ALA A 1 260 ? 46.664 -13.443 -50.395 1.00 83.31 260 ALA A O 1
ATOM 2108 N N . LYS A 1 261 ? 47.591 -11.869 -51.701 1.00 82.62 261 LYS A N 1
ATOM 2109 C CA . LYS A 1 261 ? 47.515 -10.790 -50.700 1.00 82.62 261 LYS A CA 1
ATOM 2110 C C . LYS A 1 261 ? 46.073 -10.363 -50.433 1.00 82.62 261 LYS A C 1
ATOM 2112 O O . LYS A 1 261 ? 45.696 -10.271 -49.269 1.00 82.62 261 LYS A O 1
ATOM 2117 N N . ILE A 1 262 ? 45.264 -10.166 -51.478 1.00 82.94 262 ILE A N 1
ATOM 2118 C CA . ILE A 1 262 ? 43.831 -9.855 -51.340 1.00 82.94 262 ILE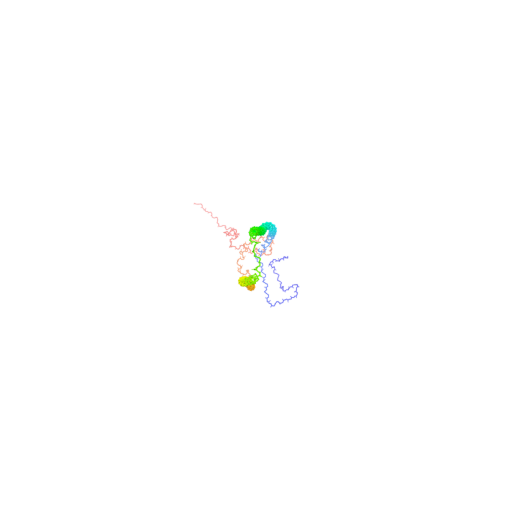 A CA 1
ATOM 2119 C C . ILE A 1 262 ? 43.132 -10.950 -50.536 1.00 82.94 262 ILE A C 1
ATOM 2121 O O . ILE A 1 262 ? 42.423 -10.644 -49.581 1.00 82.94 262 ILE A O 1
ATOM 2125 N N . LYS A 1 263 ? 43.384 -12.221 -50.868 1.00 88.62 263 LYS A N 1
ATOM 2126 C CA . LYS A 1 263 ? 42.785 -13.360 -50.172 1.00 88.62 263 LYS A CA 1
ATOM 2127 C C . LYS A 1 263 ? 43.168 -13.398 -48.690 1.00 88.62 263 LYS A C 1
ATOM 2129 O O . LYS A 1 263 ? 42.291 -13.586 -47.858 1.00 88.62 263 LYS A O 1
ATOM 2134 N N . ARG A 1 264 ? 44.437 -13.151 -48.340 1.00 86.56 264 ARG A N 1
ATOM 2135 C CA . ARG A 1 264 ? 44.862 -13.068 -46.927 1.00 86.56 264 ARG A CA 1
ATOM 2136 C C . ARG A 1 264 ? 44.168 -11.934 -46.174 1.00 86.56 264 ARG A C 1
ATOM 2138 O O . ARG A 1 264 ? 43.710 -12.156 -45.063 1.00 86.56 264 ARG A O 1
ATOM 2145 N N . VAL A 1 265 ? 44.057 -10.750 -46.778 1.00 86.12 265 VAL A N 1
ATOM 2146 C CA . VAL A 1 265 ? 43.374 -9.602 -46.154 1.00 86.12 265 VAL A CA 1
ATOM 2147 C C . VAL A 1 265 ? 41.880 -9.882 -45.968 1.00 86.12 265 VAL A C 1
ATOM 2149 O O . VAL A 1 265 ? 41.323 -9.548 -44.926 1.00 86.12 265 VAL A O 1
ATOM 2152 N N . GLN A 1 266 ? 41.234 -10.530 -46.942 1.00 86.62 266 GLN A N 1
ATOM 2153 C CA . GLN A 1 266 ? 39.839 -10.962 -46.820 1.00 86.62 266 GLN A CA 1
ATOM 2154 C C . GLN A 1 266 ? 39.668 -12.003 -45.707 1.00 86.62 266 GLN A C 1
ATOM 2156 O O . GLN A 1 266 ? 38.809 -11.829 -44.852 1.00 86.62 266 GLN A O 1
ATOM 2161 N N . GLU A 1 267 ? 40.528 -13.022 -45.643 1.00 89.62 267 GLU A N 1
ATOM 2162 C CA . GLU A 1 267 ? 40.487 -14.047 -44.591 1.00 89.62 267 GLU A CA 1
ATOM 2163 C C . GLU A 1 267 ? 40.757 -13.476 -43.187 1.00 89.62 267 GLU A C 1
ATOM 2165 O O . GLU A 1 267 ? 40.120 -13.897 -42.222 1.00 89.62 267 GLU A O 1
ATOM 2170 N N . GLU A 1 268 ? 41.679 -12.519 -43.048 1.00 86.88 268 GLU A N 1
ATOM 2171 C CA . GLU A 1 268 ? 41.934 -11.813 -41.784 1.00 86.88 268 GLU A CA 1
ATOM 2172 C C . GLU A 1 268 ? 40.756 -10.918 -41.384 1.00 86.88 268 GLU A C 1
ATOM 2174 O O . GLU A 1 268 ? 40.362 -10.920 -40.218 1.00 86.88 268 GLU A O 1
ATOM 2179 N N . SER A 1 269 ? 40.151 -10.210 -42.341 1.00 83.94 269 SER A N 1
ATOM 2180 C CA . SER A 1 269 ? 38.950 -9.400 -42.111 1.00 83.94 269 SER A CA 1
ATOM 2181 C C . SER A 1 269 ? 37.755 -10.263 -41.700 1.00 83.94 269 SER A C 1
ATOM 2183 O O . SER A 1 269 ? 37.058 -9.929 -40.743 1.00 83.94 269 SER A O 1
ATOM 2185 N N . ASP A 1 270 ? 37.530 -11.390 -42.376 1.00 89.06 270 ASP A N 1
ATOM 2186 C CA . ASP A 1 270 ? 36.448 -12.325 -42.060 1.00 89.06 270 ASP A CA 1
ATOM 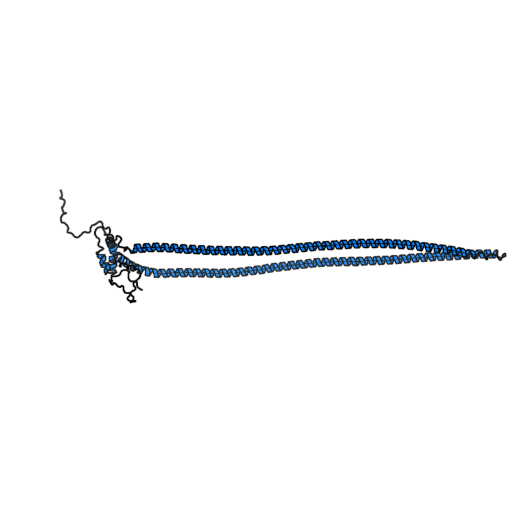2187 C C . ASP A 1 270 ? 36.669 -12.994 -40.700 1.00 89.06 270 ASP A C 1
ATOM 2189 O O . ASP A 1 270 ? 35.723 -13.172 -39.927 1.00 89.06 270 ASP A O 1
ATOM 2193 N N . ARG A 1 271 ? 37.924 -13.322 -40.362 1.00 90.25 271 ARG A N 1
ATOM 2194 C CA . ARG A 1 271 ? 38.287 -13.842 -39.039 1.00 90.25 271 ARG A CA 1
ATOM 2195 C C . ARG A 1 271 ? 38.027 -12.807 -37.947 1.00 90.25 271 ARG A C 1
ATOM 2197 O O . ARG A 1 271 ? 37.349 -13.134 -36.978 1.00 90.25 271 ARG A O 1
ATOM 2204 N N . ALA A 1 272 ? 38.478 -11.566 -38.129 1.00 88.75 272 ALA A N 1
ATOM 2205 C CA . ALA A 1 272 ? 38.244 -10.484 -37.175 1.00 88.75 272 ALA A CA 1
ATOM 2206 C C . ALA A 1 272 ? 36.746 -10.174 -37.009 1.00 88.75 272 ALA A C 1
ATOM 2208 O O . ALA A 1 272 ? 36.269 -9.986 -35.891 1.00 88.75 272 ALA A O 1
ATOM 2209 N N . ALA A 1 273 ? 35.977 -10.181 -38.102 1.00 87.25 273 ALA A N 1
ATOM 2210 C CA . ALA A 1 273 ? 34.531 -9.984 -38.060 1.00 87.25 273 ALA A CA 1
ATOM 2211 C C . ALA A 1 273 ? 33.814 -11.123 -37.318 1.00 87.25 273 ALA A C 1
ATOM 2213 O O . ALA A 1 273 ? 32.884 -10.873 -36.549 1.00 87.25 273 ALA A O 1
ATOM 2214 N N . LYS A 1 274 ? 34.256 -12.371 -37.514 1.00 92.06 274 LYS A N 1
ATOM 2215 C CA . LYS A 1 274 ? 33.717 -13.532 -36.800 1.00 92.06 274 LYS A CA 1
ATOM 2216 C C . LYS A 1 274 ? 34.052 -13.487 -35.309 1.00 92.06 274 LYS A C 1
ATOM 2218 O O . LYS A 1 274 ? 33.161 -13.699 -34.493 1.00 92.06 274 LYS A O 1
ATOM 2223 N N . GLU A 1 275 ? 35.292 -13.162 -34.956 1.00 90.69 275 GLU A N 1
ATOM 2224 C CA . GLU A 1 275 ? 35.724 -13.013 -33.562 1.00 90.69 275 GLU A CA 1
ATOM 2225 C C . GLU A 1 275 ? 34.973 -11.877 -32.851 1.00 90.69 275 GLU A C 1
ATOM 2227 O O . GLU A 1 275 ? 34.514 -12.064 -31.724 1.00 90.69 275 GLU A O 1
ATOM 2232 N N . ASP A 1 276 ? 34.753 -10.735 -33.513 1.00 89.75 276 ASP A N 1
ATOM 2233 C CA . ASP A 1 276 ? 33.939 -9.643 -32.961 1.00 89.75 276 ASP A CA 1
ATOM 2234 C C . ASP A 1 276 ? 32.463 -10.054 -32.808 1.00 89.75 276 ASP A C 1
ATOM 2236 O O . ASP A 1 276 ? 31.832 -9.763 -31.789 1.00 89.75 276 ASP A O 1
ATOM 2240 N N . ALA A 1 277 ? 31.900 -10.792 -33.771 1.00 88.81 277 ALA A N 1
ATOM 2241 C CA . ALA A 1 277 ? 30.539 -11.318 -33.672 1.00 88.81 277 ALA A CA 1
ATOM 2242 C C . ALA A 1 277 ? 30.383 -12.312 -32.505 1.00 88.81 277 ALA A C 1
ATOM 2244 O O . ALA A 1 277 ? 29.423 -12.207 -31.733 1.00 88.81 277 ALA A O 1
ATOM 2245 N N . ASP A 1 278 ? 31.338 -13.228 -32.335 1.00 91.75 278 ASP A N 1
ATOM 2246 C CA . ASP A 1 278 ? 31.363 -14.196 -31.236 1.00 91.75 278 ASP A CA 1
ATOM 2247 C C . ASP A 1 278 ? 31.578 -13.500 -29.884 1.00 91.75 278 ASP A C 1
ATOM 2249 O O . ASP A 1 278 ? 30.899 -13.825 -28.906 1.00 91.75 278 ASP A O 1
ATOM 2253 N N . HIS A 1 279 ? 32.431 -12.473 -29.826 1.00 91.62 279 HIS A N 1
ATOM 2254 C CA . HIS A 1 279 ? 32.619 -11.655 -28.630 1.00 91.62 279 HIS A CA 1
ATOM 2255 C C . HIS A 1 279 ? 31.332 -10.907 -28.251 1.00 91.62 279 HIS A C 1
ATOM 2257 O O . HIS A 1 279 ? 30.885 -10.970 -27.103 1.00 91.62 279 HIS A O 1
ATOM 2263 N N . ARG A 1 280 ? 30.665 -10.253 -29.212 1.00 90.00 280 ARG A N 1
ATOM 2264 C CA . ARG A 1 280 ? 29.371 -9.582 -28.982 1.00 90.00 280 ARG A CA 1
ATOM 2265 C C . ARG A 1 280 ? 28.300 -10.560 -28.513 1.00 90.00 280 ARG A C 1
ATOM 2267 O O . ARG A 1 280 ? 27.516 -10.219 -27.623 1.00 90.00 280 ARG A O 1
ATOM 2274 N N . LYS A 1 281 ? 28.267 -11.764 -29.087 1.00 93.56 281 LYS A N 1
ATOM 2275 C CA . LYS A 1 281 ? 27.352 -12.829 -28.674 1.00 93.56 281 LYS A CA 1
ATOM 2276 C C . LYS A 1 281 ? 27.646 -13.282 -27.244 1.00 93.56 281 LYS A C 1
ATOM 2278 O O . LYS A 1 281 ? 26.733 -13.275 -26.432 1.00 93.56 281 LYS A O 1
ATOM 2283 N N . SER A 1 282 ? 28.905 -13.554 -26.909 1.00 94.06 282 SER A N 1
ATOM 2284 C CA . SER A 1 282 ? 29.334 -13.938 -25.557 1.00 94.06 282 SER A CA 1
ATOM 2285 C C . SER A 1 282 ? 28.975 -12.878 -24.507 1.00 94.06 282 SER A C 1
ATOM 2287 O O . SER A 1 282 ? 28.386 -13.194 -23.475 1.00 94.06 282 SER A O 1
ATOM 2289 N N . VAL A 1 283 ? 29.222 -11.594 -24.797 1.00 93.12 283 VAL A N 1
ATOM 2290 C CA . VAL A 1 283 ? 28.838 -10.483 -23.908 1.00 93.12 283 VAL A CA 1
ATOM 2291 C C . VAL A 1 283 ? 27.320 -10.404 -23.737 1.00 93.12 283 VAL A C 1
ATOM 2293 O O . VAL A 1 283 ? 26.831 -10.167 -22.630 1.00 93.12 283 VAL A O 1
ATOM 2296 N N . ARG A 1 284 ? 26.552 -10.590 -24.817 1.00 92.69 284 ARG A N 1
ATOM 2297 C CA . ARG A 1 284 ? 25.087 -10.617 -24.751 1.00 92.69 284 ARG A CA 1
ATOM 2298 C C . ARG A 1 284 ? 24.597 -11.799 -23.917 1.00 92.69 284 ARG A C 1
ATOM 2300 O O . ARG A 1 284 ? 23.748 -11.595 -23.055 1.00 92.69 284 ARG A O 1
ATOM 2307 N N . ASP A 1 285 ? 25.133 -12.990 -24.150 1.00 93.38 285 ASP A N 1
ATOM 2308 C CA . ASP A 1 285 ? 24.758 -14.213 -23.442 1.00 93.38 285 ASP A CA 1
ATOM 2309 C C . ASP A 1 285 ? 25.105 -14.107 -21.949 1.00 93.38 285 ASP A C 1
ATOM 2311 O O . ASP A 1 285 ? 24.283 -14.463 -21.107 1.00 93.38 285 ASP A O 1
ATOM 2315 N N . GLY A 1 286 ? 26.251 -13.504 -21.606 1.00 93.25 286 GLY A N 1
ATOM 2316 C CA . GLY A 1 286 ? 26.617 -13.165 -20.228 1.00 93.25 286 GLY A CA 1
ATOM 2317 C C . GLY A 1 286 ? 25.605 -12.228 -19.563 1.00 93.25 286 GLY A C 1
ATOM 2318 O O . GLY A 1 286 ? 25.089 -12.541 -18.495 1.00 93.25 286 GLY A O 1
ATOM 2319 N N . LYS A 1 287 ? 25.220 -11.132 -20.232 1.00 92.31 287 LYS A N 1
ATOM 2320 C CA . LYS A 1 287 ? 24.192 -10.204 -19.718 1.00 92.31 287 LYS A CA 1
ATOM 2321 C C . LYS A 1 287 ? 22.827 -10.869 -19.543 1.00 92.31 287 LYS A C 1
ATOM 2323 O O . LYS A 1 287 ? 22.119 -10.581 -18.581 1.00 92.31 287 LYS A O 1
ATOM 2328 N N . VAL A 1 288 ? 22.435 -11.733 -20.481 1.00 93.62 288 VAL A N 1
ATOM 2329 C CA . VAL A 1 288 ? 21.178 -12.489 -20.390 1.00 93.62 288 VAL A CA 1
ATOM 2330 C C . VAL A 1 288 ? 21.231 -13.445 -19.203 1.00 93.62 288 VAL A C 1
ATOM 2332 O O . VAL A 1 288 ? 20.279 -13.474 -18.429 1.00 93.62 288 VAL A O 1
ATOM 2335 N N . LYS A 1 289 ? 22.349 -14.154 -19.017 1.00 95.62 289 LYS A N 1
ATOM 2336 C CA . LYS A 1 289 ? 22.555 -15.059 -17.886 1.00 95.62 289 LYS A CA 1
ATOM 2337 C C . LYS A 1 289 ? 22.485 -14.325 -16.544 1.00 95.62 289 LYS A C 1
ATOM 2339 O O . LYS A 1 289 ? 21.718 -14.736 -15.677 1.00 95.62 289 LYS A O 1
ATOM 2344 N N . ASP A 1 290 ? 23.188 -13.204 -16.400 1.00 93.88 290 ASP A N 1
ATOM 2345 C CA . ASP A 1 290 ? 23.168 -12.392 -15.175 1.00 93.88 290 ASP A CA 1
ATOM 2346 C C . ASP A 1 290 ? 21.756 -11.886 -14.850 1.00 93.88 290 ASP A C 1
ATOM 2348 O O . ASP A 1 290 ? 21.316 -11.898 -13.695 1.00 93.88 290 ASP A O 1
ATOM 2352 N N . MET A 1 291 ? 21.006 -11.476 -15.876 1.00 91.88 291 MET A N 1
ATOM 2353 C CA . MET A 1 291 ? 19.613 -11.057 -15.733 1.00 91.88 291 MET A CA 1
ATOM 2354 C C . MET A 1 291 ? 18.711 -12.223 -15.306 1.00 91.88 291 MET A C 1
ATOM 2356 O O . MET A 1 291 ? 17.886 -12.051 -14.406 1.00 91.88 291 MET A O 1
ATOM 2360 N N . THR A 1 292 ? 18.877 -13.414 -15.891 1.00 93.62 292 THR A N 1
ATOM 2361 C CA . THR A 1 292 ? 18.114 -14.605 -15.489 1.00 93.62 292 THR A CA 1
ATOM 2362 C C . THR A 1 292 ? 18.464 -15.072 -14.078 1.00 93.62 292 THR A C 1
ATOM 2364 O O . THR A 1 292 ? 17.558 -15.410 -13.316 1.00 93.62 292 THR A O 1
ATOM 2367 N N . ASP A 1 293 ? 19.738 -15.016 -13.686 1.00 95.19 293 ASP A N 1
ATOM 2368 C CA . ASP A 1 293 ? 20.202 -15.399 -12.350 1.00 95.19 293 ASP A CA 1
ATOM 2369 C C . ASP A 1 293 ? 19.694 -14.410 -11.292 1.00 95.19 293 ASP A C 1
ATOM 2371 O O . ASP A 1 293 ? 19.226 -14.810 -10.222 1.00 95.19 293 ASP A O 1
ATOM 2375 N N . THR A 1 294 ? 19.697 -13.113 -11.613 1.00 94.06 294 THR A N 1
ATOM 2376 C CA . THR A 1 294 ? 19.118 -12.069 -10.757 1.00 94.06 294 THR A CA 1
ATOM 2377 C C . THR A 1 294 ? 17.616 -12.278 -10.578 1.00 94.06 294 THR A C 1
ATOM 2379 O O . THR A 1 294 ? 17.130 -12.241 -9.446 1.00 94.06 294 THR A O 1
ATOM 2382 N N . LEU A 1 295 ? 16.881 -12.561 -11.659 1.00 92.62 295 LEU A N 1
ATOM 2383 C CA . LEU A 1 295 ? 15.450 -12.861 -11.589 1.00 92.62 295 LEU A CA 1
ATOM 2384 C C . LEU A 1 295 ? 15.181 -14.123 -10.757 1.00 92.62 295 LEU A C 1
ATOM 2386 O O . LEU A 1 295 ? 14.273 -14.130 -9.926 1.00 92.62 295 LEU A O 1
ATOM 2390 N N . HIS A 1 296 ? 15.987 -15.174 -10.926 1.00 93.56 296 HIS A N 1
ATOM 2391 C CA . HIS A 1 296 ? 15.861 -16.399 -10.140 1.00 93.56 296 HIS A CA 1
ATOM 2392 C C . HIS A 1 296 ? 16.089 -16.134 -8.648 1.00 93.56 296 HIS A C 1
ATOM 2394 O O . HIS A 1 296 ? 15.302 -16.581 -7.813 1.00 93.56 296 HIS A O 1
ATOM 2400 N N . ARG A 1 297 ? 17.115 -15.345 -8.304 1.00 94.62 297 ARG A N 1
ATOM 2401 C CA . ARG A 1 297 ? 17.413 -14.955 -6.920 1.00 94.62 297 ARG A CA 1
ATOM 2402 C C . ARG A 1 297 ? 16.285 -14.108 -6.316 1.00 94.62 297 ARG A C 1
ATOM 2404 O O . ARG A 1 297 ? 15.875 -14.369 -5.192 1.00 94.62 297 ARG A O 1
ATOM 2411 N N . GLN A 1 298 ? 15.713 -13.166 -7.070 1.00 91.31 298 GLN A N 1
ATOM 2412 C CA . GLN A 1 298 ? 14.538 -12.396 -6.634 1.00 91.31 298 GLN A CA 1
ATOM 2413 C C . GLN A 1 298 ? 13.312 -13.289 -6.398 1.00 91.31 298 GLN A C 1
ATOM 2415 O O . GLN A 1 298 ? 12.606 -13.118 -5.405 1.00 91.31 298 GLN A O 1
ATOM 2420 N N . MET A 1 299 ? 13.070 -14.264 -7.278 1.00 93.06 299 MET A N 1
ATOM 2421 C CA . MET A 1 299 ? 11.974 -15.222 -7.122 1.00 93.06 299 MET A CA 1
ATOM 2422 C C . MET A 1 299 ? 12.155 -16.124 -5.898 1.00 93.06 299 MET A C 1
ATOM 2424 O O . MET A 1 299 ? 11.172 -16.408 -5.217 1.00 93.06 299 MET A O 1
ATOM 2428 N N . GLN A 1 300 ? 13.382 -16.561 -5.600 1.00 94.38 300 GLN A N 1
ATOM 2429 C CA . GLN A 1 300 ? 13.664 -17.323 -4.379 1.00 94.38 300 GLN A CA 1
ATOM 2430 C C . GLN A 1 300 ? 13.490 -16.467 -3.127 1.00 94.38 300 GLN A C 1
ATOM 2432 O O . GLN A 1 300 ? 12.787 -16.886 -2.216 1.00 94.38 300 GLN A O 1
ATOM 2437 N N . ASN A 1 301 ? 14.006 -15.235 -3.124 1.00 93.81 301 ASN A N 1
ATOM 2438 C CA . ASN A 1 301 ? 13.822 -14.315 -2.001 1.00 93.81 301 ASN A CA 1
ATOM 2439 C C . ASN A 1 301 ? 12.335 -14.084 -1.694 1.00 93.81 301 ASN A C 1
ATOM 2441 O O . ASN A 1 301 ? 11.944 -14.178 -0.539 1.00 93.81 301 ASN A O 1
ATOM 2445 N N . ARG A 1 302 ? 11.491 -13.879 -2.719 1.00 92.81 302 ARG A N 1
ATOM 2446 C CA . ARG A 1 302 ? 10.031 -13.757 -2.539 1.00 92.81 302 ARG A CA 1
ATOM 2447 C C . ARG A 1 302 ? 9.395 -15.023 -1.969 1.00 92.81 302 ARG A C 1
ATOM 2449 O O . ARG A 1 302 ? 8.479 -14.936 -1.162 1.00 92.81 302 ARG A O 1
ATOM 2456 N N . LYS A 1 303 ? 9.851 -16.206 -2.395 1.00 94.44 303 LYS A N 1
ATOM 2457 C CA . LYS A 1 303 ? 9.366 -17.482 -1.843 1.00 94.44 303 LYS A CA 1
ATOM 2458 C C . LYS A 1 303 ? 9.759 -17.647 -0.379 1.00 94.44 303 LYS A C 1
ATOM 2460 O O . LYS A 1 303 ? 8.951 -18.137 0.402 1.00 94.44 303 LYS A O 1
ATOM 2465 N N . ASP A 1 304 ? 10.977 -17.267 -0.016 1.00 94.19 304 ASP A N 1
ATOM 2466 C CA . ASP A 1 304 ? 11.467 -17.369 1.358 1.00 94.19 304 ASP A CA 1
ATOM 2467 C C . ASP A 1 304 ? 10.815 -16.325 2.271 1.00 94.19 304 ASP A C 1
ATOM 2469 O O . ASP A 1 304 ? 10.461 -16.647 3.401 1.00 94.19 304 ASP A O 1
ATOM 2473 N N . GLU A 1 305 ? 10.577 -15.113 1.772 1.00 92.75 305 GLU A N 1
ATOM 2474 C CA . GLU A 1 305 ? 9.804 -14.074 2.459 1.00 92.75 305 GLU A CA 1
ATOM 2475 C C . GLU A 1 305 ? 8.362 -14.532 2.706 1.00 92.75 305 GLU A C 1
ATOM 2477 O O . GLU A 1 305 ? 7.919 -14.534 3.850 1.00 92.75 305 GLU A O 1
ATOM 2482 N N . ALA A 1 306 ? 7.683 -15.077 1.690 1.00 92.38 306 ALA A N 1
ATOM 2483 C CA . ALA A 1 306 ? 6.339 -15.633 1.851 1.00 92.38 306 ALA A CA 1
ATOM 2484 C C . ALA A 1 306 ? 6.284 -16.779 2.880 1.00 92.38 306 ALA A C 1
ATOM 2486 O O . ALA A 1 306 ? 5.324 -16.892 3.639 1.00 92.38 306 ALA A O 1
ATOM 2487 N N . LYS A 1 307 ? 7.313 -17.637 2.947 1.00 94.50 307 LYS A N 1
ATOM 2488 C CA . LYS A 1 307 ? 7.400 -18.670 3.995 1.00 94.50 307 LYS A CA 1
ATOM 2489 C C . LYS A 1 307 ? 7.556 -18.054 5.384 1.00 94.50 307 LYS A C 1
ATOM 2491 O O . LYS A 1 307 ? 6.881 -18.500 6.307 1.00 94.50 307 LYS A O 1
ATOM 2496 N N . ARG A 1 308 ? 8.407 -17.032 5.532 1.00 94.31 308 ARG A N 1
ATOM 2497 C CA . ARG A 1 308 ? 8.595 -16.324 6.808 1.00 94.31 308 ARG A CA 1
ATOM 2498 C C . ARG A 1 308 ? 7.313 -15.643 7.267 1.00 94.31 308 ARG A C 1
ATOM 2500 O O . ARG A 1 308 ? 6.951 -15.809 8.423 1.00 94.31 308 ARG A O 1
ATOM 2507 N N . GLU A 1 309 ? 6.590 -14.974 6.372 1.00 92.75 309 GLU A N 1
ATOM 2508 C CA . GLU A 1 309 ? 5.293 -14.360 6.686 1.00 92.75 309 GLU A CA 1
ATOM 2509 C C . GLU A 1 309 ? 4.277 -15.396 7.186 1.00 92.75 309 GLU A C 1
ATOM 2511 O O . GLU A 1 309 ? 3.573 -15.160 8.169 1.00 92.75 309 GLU A O 1
ATOM 2516 N N . VAL A 1 310 ? 4.225 -16.579 6.561 1.00 94.31 310 VAL A N 1
ATOM 2517 C CA . VAL A 1 310 ? 3.361 -17.678 7.021 1.00 94.31 310 VAL A CA 1
ATOM 2518 C C . VAL A 1 310 ? 3.788 -18.174 8.405 1.00 94.31 310 VAL A C 1
ATOM 2520 O O . VAL A 1 310 ? 2.938 -18.347 9.278 1.00 94.31 310 VAL A O 1
ATOM 2523 N N . GLU A 1 311 ? 5.085 -18.382 8.641 1.00 94.38 311 GLU A N 1
ATOM 2524 C CA . GLU A 1 311 ? 5.609 -18.807 9.946 1.00 94.38 311 GLU A CA 1
ATOM 2525 C C . GLU A 1 311 ? 5.352 -17.769 11.050 1.00 94.38 311 GLU A C 1
ATOM 2527 O O . GLU A 1 311 ? 4.984 -18.128 12.171 1.00 94.38 311 GLU A O 1
ATOM 2532 N N . GLU A 1 312 ? 5.519 -16.482 10.750 1.00 92.12 312 GLU A N 1
ATOM 2533 C CA . GLU A 1 312 ? 5.213 -15.374 11.658 1.00 92.12 312 GLU A CA 1
ATOM 2534 C C . GLU A 1 312 ? 3.713 -15.286 11.946 1.00 92.12 312 GLU A C 1
ATOM 2536 O O . GLU A 1 312 ? 3.323 -15.160 13.109 1.00 92.12 312 GLU A O 1
ATOM 2541 N N . GLY A 1 313 ? 2.867 -15.462 10.928 1.00 91.38 313 GLY A N 1
ATOM 2542 C CA . GLY A 1 313 ? 1.415 -15.530 11.086 1.00 91.38 313 GLY A CA 1
ATOM 2543 C C . GLY A 1 313 ? 0.970 -16.687 11.986 1.00 91.38 313 GLY A C 1
ATOM 2544 O O . GLY A 1 313 ? 0.097 -16.508 12.839 1.00 91.38 313 GLY A O 1
ATOM 2545 N N . VAL A 1 314 ? 1.604 -17.860 11.870 1.00 94.19 314 VAL A N 1
ATOM 2546 C CA . VAL A 1 314 ? 1.347 -19.004 12.764 1.00 94.19 314 VAL A CA 1
ATOM 2547 C C . VAL A 1 314 ? 1.760 -18.680 14.201 1.00 94.19 314 VAL A C 1
ATOM 2549 O O . VAL A 1 314 ? 0.956 -18.872 15.115 1.00 94.19 314 VAL A O 1
ATOM 2552 N N . LYS A 1 315 ? 2.960 -18.122 14.414 1.00 93.69 315 LYS A N 1
ATOM 2553 C CA . LYS A 1 315 ? 3.435 -17.712 15.751 1.00 93.69 315 LYS A CA 1
ATOM 2554 C C . LYS A 1 315 ? 2.516 -16.667 16.388 1.00 93.69 315 LYS A C 1
ATOM 2556 O O . LYS A 1 315 ? 2.195 -16.761 17.571 1.00 93.69 315 LYS A O 1
ATOM 2561 N N . GLN A 1 316 ? 2.051 -15.693 15.609 1.00 91.88 316 GLN A N 1
ATOM 2562 C CA . GLN A 1 316 ? 1.123 -14.668 16.080 1.00 91.88 316 GLN A CA 1
ATOM 2563 C C . GLN A 1 316 ? -0.241 -15.267 16.452 1.00 91.88 316 GLN A C 1
ATOM 2565 O O . GLN A 1 316 ? -0.803 -14.935 17.497 1.00 91.88 316 GLN A O 1
ATOM 2570 N N . ALA A 1 317 ? -0.759 -16.193 15.642 1.00 91.06 317 ALA A N 1
ATOM 2571 C CA . ALA A 1 317 ? -2.001 -16.896 15.947 1.00 91.06 317 ALA A CA 1
ATOM 2572 C C . ALA A 1 317 ? -1.885 -17.750 17.223 1.00 91.06 317 ALA A C 1
ATOM 2574 O O . ALA A 1 317 ? -2.822 -17.796 18.024 1.00 91.06 317 ALA A O 1
ATOM 2575 N N . GLU A 1 318 ? -0.745 -18.407 17.447 1.00 94.31 318 GLU A N 1
ATOM 2576 C CA . GLU A 1 318 ? -0.468 -19.139 18.688 1.00 94.31 318 GLU A CA 1
ATOM 2577 C C . GLU A 1 318 ? -0.411 -18.212 19.903 1.00 94.31 318 GLU A C 1
ATOM 2579 O O . GLU A 1 318 ? -1.032 -18.520 20.925 1.00 94.31 318 GLU A O 1
ATOM 2584 N N . LEU A 1 319 ? 0.242 -17.054 19.778 1.00 92.38 319 LEU A N 1
ATOM 2585 C CA . LEU A 1 319 ? 0.288 -16.042 20.833 1.00 92.38 319 LEU A CA 1
ATOM 2586 C C . LEU A 1 319 ? -1.120 -15.558 21.204 1.00 92.38 319 LEU A C 1
ATOM 2588 O O . LEU A 1 319 ? -1.470 -15.524 22.383 1.00 92.38 319 LEU A O 1
ATOM 2592 N N . PHE A 1 320 ? -1.969 -15.258 20.217 1.00 92.12 320 PHE A N 1
ATOM 2593 C CA . PHE A 1 320 ? -3.353 -14.855 20.479 1.00 92.12 320 PHE A CA 1
ATOM 2594 C C . PHE A 1 320 ? -4.183 -15.970 21.120 1.00 92.12 320 PHE A C 1
ATOM 2596 O O . PHE A 1 320 ? -4.983 -15.702 22.017 1.00 92.12 320 PHE A O 1
ATOM 2603 N N . ARG A 1 321 ? -3.966 -17.235 20.736 1.00 94.00 321 ARG A N 1
ATOM 2604 C CA . ARG A 1 321 ? -4.606 -18.379 21.408 1.00 94.00 321 ARG A CA 1
ATOM 2605 C C . ARG A 1 321 ? -4.172 -18.500 22.869 1.00 94.00 321 ARG A C 1
ATOM 2607 O O . ARG A 1 321 ? -5.007 -18.839 23.706 1.00 94.00 321 ARG A O 1
ATOM 2614 N N . GLN A 1 322 ? -2.901 -18.247 23.182 1.00 95.06 322 GLN A N 1
ATOM 2615 C CA . GLN A 1 322 ? -2.401 -18.250 24.561 1.00 95.06 322 GLN A CA 1
ATOM 2616 C C . GLN A 1 322 ? -3.000 -17.097 25.369 1.00 95.06 322 GLN A C 1
ATOM 2618 O O . GLN A 1 322 ? -3.609 -17.347 26.406 1.00 95.06 322 GLN A O 1
ATOM 2623 N N . GLN A 1 323 ? -2.948 -15.867 24.849 1.00 91.81 323 GLN A N 1
ATOM 2624 C CA . GLN A 1 323 ? -3.527 -14.688 25.504 1.00 91.81 323 GLN A CA 1
ATOM 2625 C C . GLN A 1 323 ? -5.028 -14.847 25.775 1.00 91.81 323 GLN A C 1
ATOM 2627 O O . GLN A 1 323 ? -5.511 -14.478 26.843 1.00 91.81 323 GLN A O 1
ATOM 2632 N N . PHE A 1 324 ? -5.770 -15.446 24.839 1.00 92.50 324 PHE A N 1
ATOM 2633 C CA . PHE A 1 324 ? -7.189 -15.734 25.028 1.00 92.50 324 PHE A CA 1
ATOM 2634 C C . PHE A 1 324 ? -7.435 -16.745 26.159 1.00 92.50 324 PHE A C 1
ATOM 2636 O O . PHE A 1 324 ? -8.309 -16.533 27.000 1.00 92.50 324 PHE A O 1
ATOM 2643 N N . LYS A 1 325 ? -6.646 -17.828 26.219 1.00 94.81 325 LYS A N 1
ATOM 2644 C CA . LYS A 1 325 ? -6.732 -18.820 27.306 1.00 94.81 325 LYS A CA 1
ATOM 2645 C C . LYS A 1 325 ? -6.384 -18.211 28.664 1.00 94.81 325 LYS A C 1
ATOM 2647 O O . LYS A 1 325 ? -7.088 -18.472 29.635 1.00 94.81 325 LYS A O 1
ATOM 2652 N N . GLU A 1 326 ? -5.339 -17.391 28.728 1.00 93.56 326 GLU A N 1
ATOM 2653 C CA . GLU A 1 326 ? -4.955 -16.672 29.948 1.00 93.56 326 GLU A CA 1
ATOM 2654 C C . GLU A 1 326 ? -6.038 -15.682 30.394 1.00 93.56 326 GLU A C 1
ATOM 2656 O O . GLU A 1 326 ? -6.321 -15.575 31.587 1.00 93.56 326 GLU A O 1
ATOM 2661 N N . GLY A 1 327 ? -6.677 -14.984 29.449 1.00 91.56 327 GLY A N 1
ATOM 2662 C CA . GLY A 1 327 ? -7.814 -14.104 29.724 1.00 91.56 327 GLY A CA 1
ATOM 2663 C C . GLY A 1 327 ? -8.984 -14.857 30.359 1.00 91.56 327 GLY A C 1
ATOM 2664 O O . GLY A 1 327 ? -9.450 -14.475 31.429 1.00 91.56 327 GLY A O 1
ATOM 2665 N N . LEU A 1 328 ? -9.382 -15.987 29.765 1.00 93.56 328 LEU A N 1
ATOM 2666 C CA . LEU A 1 328 ? -10.432 -16.862 30.304 1.00 93.56 328 LEU A CA 1
ATOM 2667 C C . LEU A 1 328 ? -10.117 -17.374 31.716 1.00 93.56 328 LEU A C 1
ATOM 2669 O O . LEU A 1 328 ? -11.004 -17.411 32.567 1.00 93.56 328 LEU A O 1
ATOM 2673 N N . GLN A 1 329 ? -8.866 -17.761 31.979 1.00 94.69 329 GLN A N 1
ATOM 2674 C CA . GLN A 1 329 ? -8.448 -18.199 33.315 1.00 94.69 329 GLN A CA 1
ATOM 2675 C C . GLN A 1 329 ? -8.565 -17.068 34.341 1.00 94.69 329 GLN A C 1
ATOM 2677 O O . GLN A 1 329 ? -9.136 -17.276 35.410 1.00 94.69 329 GLN A O 1
ATOM 2682 N N . LYS A 1 330 ? -8.104 -15.858 34.002 1.00 94.50 330 LYS A N 1
ATOM 2683 C CA . LYS A 1 330 ? -8.221 -14.682 34.880 1.00 94.50 330 LYS A CA 1
ATOM 2684 C C . LYS A 1 330 ? -9.675 -14.319 35.177 1.00 94.50 330 LYS A C 1
ATOM 2686 O O . LYS A 1 330 ? -9.996 -13.974 36.315 1.00 94.50 330 LYS A O 1
ATOM 2691 N N . ASP A 1 331 ? -10.552 -14.414 34.182 1.00 91.69 331 ASP A N 1
ATOM 2692 C CA . ASP A 1 331 ? -11.981 -14.159 34.367 1.00 91.69 331 ASP A CA 1
ATOM 2693 C C . ASP A 1 331 ? -12.619 -15.201 35.295 1.00 91.69 331 ASP A C 1
ATOM 2695 O O . ASP A 1 331 ? -13.335 -14.834 36.231 1.00 91.69 331 ASP A O 1
ATOM 2699 N N . HIS A 1 332 ? -12.284 -16.484 35.121 1.00 92.75 332 HIS A N 1
ATOM 2700 C CA . HIS A 1 332 ? -12.753 -17.558 35.999 1.00 92.75 332 HIS A CA 1
ATOM 2701 C C . HIS A 1 332 ? -12.251 -17.385 37.443 1.00 92.75 332 HIS A C 1
ATOM 2703 O O . HIS A 1 332 ? -13.017 -17.521 38.396 1.00 92.75 332 HIS A O 1
ATOM 2709 N N . GLU A 1 333 ? -10.976 -17.040 37.640 1.00 94.19 333 GLU A N 1
ATOM 2710 C CA . GLU A 1 333 ? -10.413 -16.758 38.969 1.00 94.19 333 GLU A CA 1
ATOM 2711 C C . GLU A 1 333 ? -11.113 -15.581 39.658 1.00 94.19 333 GLU A C 1
ATOM 2713 O O . GLU A 1 333 ? -11.367 -15.611 40.868 1.00 94.19 333 GLU A O 1
ATOM 2718 N N . LYS A 1 334 ? -11.450 -14.536 38.895 1.00 94.31 334 LYS A N 1
ATOM 2719 C CA . LYS A 1 334 ? -12.184 -13.375 39.402 1.00 94.31 334 LYS A CA 1
ATOM 2720 C C . LYS A 1 334 ? -13.605 -13.753 39.820 1.00 94.31 334 LYS A C 1
ATOM 2722 O O . LYS A 1 334 ? -14.059 -13.298 40.873 1.00 94.31 334 LYS A O 1
ATOM 2727 N N . GLU A 1 335 ? -14.285 -14.585 39.035 1.00 93.69 335 GLU A N 1
ATOM 2728 C CA . GLU A 1 335 ? -15.618 -15.090 39.368 1.00 93.69 335 GLU A CA 1
ATOM 2729 C C . GLU A 1 335 ? -15.595 -15.960 40.635 1.00 93.69 335 GLU A C 1
ATOM 2731 O O . GLU A 1 335 ? -16.385 -15.729 41.553 1.00 93.69 335 GLU A O 1
ATOM 2736 N N . GLU A 1 336 ? -14.651 -16.900 40.741 1.00 94.06 336 GLU A N 1
ATOM 2737 C CA . GLU A 1 336 ? -14.486 -17.741 41.935 1.00 94.06 336 GLU A CA 1
ATOM 2738 C C . GLU A 1 336 ? -14.213 -16.905 43.188 1.00 94.06 336 GLU A C 1
ATOM 2740 O O . GLU A 1 336 ? -14.836 -17.113 44.232 1.00 94.06 336 GLU A O 1
ATOM 2745 N N . ARG A 1 337 ? -13.339 -15.895 43.090 1.00 93.81 337 ARG A N 1
ATOM 2746 C CA . ARG A 1 337 ? -13.057 -14.987 44.211 1.00 93.81 337 ARG A CA 1
ATOM 2747 C C . ARG A 1 337 ? -14.307 -14.222 44.648 1.00 93.81 337 ARG A C 1
ATOM 2749 O O . ARG A 1 337 ? -14.553 -14.088 45.847 1.00 93.81 337 ARG A O 1
ATOM 2756 N N . ALA A 1 338 ? -15.117 -13.749 43.700 1.00 89.94 338 ALA A N 1
ATOM 2757 C CA . ALA A 1 338 ? -16.383 -13.085 44.005 1.00 89.94 338 ALA A CA 1
ATOM 2758 C C . ALA A 1 338 ? -17.385 -14.044 44.675 1.00 89.94 338 ALA A C 1
ATOM 2760 O O . ALA A 1 338 ? -18.061 -13.665 45.637 1.00 89.94 338 ALA A O 1
ATOM 2761 N N . ARG A 1 339 ? -17.443 -15.302 44.221 1.00 92.62 339 ARG A N 1
ATOM 2762 C CA . ARG A 1 339 ? -18.296 -16.346 44.803 1.00 92.62 339 ARG A CA 1
ATOM 2763 C C . ARG A 1 339 ? -17.895 -16.670 46.244 1.00 92.62 339 ARG A C 1
ATOM 2765 O O . ARG A 1 339 ? -18.759 -16.711 47.118 1.00 92.62 339 ARG A O 1
ATOM 2772 N N . GLN A 1 340 ? -16.597 -16.819 46.510 1.00 92.25 340 GLN A N 1
ATOM 2773 C CA . GLN A 1 340 ? -16.062 -17.039 47.860 1.00 92.25 340 GLN A CA 1
ATOM 2774 C C . GLN A 1 340 ? -16.343 -15.853 48.791 1.00 92.25 340 GLN A C 1
ATOM 2776 O O . GLN A 1 340 ? -16.809 -16.049 49.914 1.00 92.25 340 GLN A O 1
ATOM 2781 N N . ALA A 1 341 ? -16.133 -14.618 48.320 1.00 90.25 341 ALA A N 1
ATOM 2782 C CA . ALA A 1 341 ? -16.419 -13.415 49.103 1.00 90.25 341 ALA A CA 1
ATOM 2783 C C . ALA A 1 341 ? -17.896 -13.343 49.527 1.00 90.25 341 ALA A C 1
ATOM 2785 O O . ALA A 1 341 ? -18.199 -13.015 50.674 1.00 90.25 341 ALA A O 1
ATOM 2786 N N . ARG A 1 342 ? -18.816 -13.717 48.630 1.00 89.12 342 ARG A N 1
ATOM 2787 C CA . ARG A 1 342 ? -20.247 -13.791 48.943 1.00 89.12 342 ARG A CA 1
ATOM 2788 C C . ARG A 1 342 ? -20.567 -14.885 49.964 1.00 89.12 342 ARG A C 1
ATOM 2790 O O . ARG A 1 342 ? -21.288 -14.617 50.919 1.00 89.12 342 ARG A O 1
ATOM 2797 N N . GLY A 1 343 ? -19.987 -16.077 49.814 1.00 88.25 343 GLY A N 1
ATOM 2798 C CA . GLY A 1 343 ? -20.162 -17.174 50.774 1.00 88.25 343 GLY A CA 1
ATOM 2799 C C . GLY A 1 343 ? -19.709 -16.816 52.198 1.00 88.25 343 GLY A C 1
ATOM 2800 O O . GLY A 1 343 ? -20.366 -17.189 53.174 1.00 88.25 343 GLY A O 1
ATOM 2801 N N . ASN A 1 344 ? -18.631 -16.034 52.319 1.00 88.88 344 ASN A N 1
ATOM 2802 C CA . ASN A 1 344 ? -18.138 -15.531 53.605 1.00 88.88 344 ASN A CA 1
ATOM 2803 C C . ASN A 1 344 ? -19.090 -14.497 54.232 1.00 88.88 344 ASN A C 1
ATOM 2805 O O . ASN A 1 344 ? -19.332 -14.529 55.437 1.00 88.88 344 ASN A O 1
ATOM 2809 N N . LEU A 1 345 ? -19.661 -13.593 53.428 1.00 86.19 345 LEU A N 1
ATOM 2810 C CA . LEU A 1 345 ? -20.654 -12.627 53.916 1.00 86.19 345 LEU A CA 1
ATOM 2811 C C . LEU A 1 345 ? -21.912 -13.330 54.440 1.00 86.19 345 LEU A C 1
ATOM 2813 O O . LEU A 1 345 ? -22.409 -12.989 55.515 1.00 86.19 345 LEU A O 1
ATOM 2817 N N . ASP A 1 346 ? -22.389 -14.345 53.722 1.00 83.69 346 ASP A N 1
ATOM 2818 C CA . ASP A 1 346 ? -23.587 -15.090 54.108 1.00 83.69 346 ASP A CA 1
ATOM 2819 C C . ASP A 1 346 ? -23.374 -15.882 55.411 1.00 83.69 346 ASP A C 1
ATOM 2821 O O . ASP A 1 346 ? -24.252 -15.893 56.278 1.00 83.69 346 ASP A O 1
ATOM 2825 N N . THR A 1 347 ? -22.202 -16.497 55.618 1.00 83.56 347 THR A N 1
ATOM 2826 C CA . THR A 1 347 ? -21.893 -17.198 56.883 1.00 83.56 347 THR A CA 1
ATOM 2827 C C . THR A 1 347 ? -21.852 -16.250 58.081 1.00 83.56 347 THR A C 1
ATOM 2829 O O . THR A 1 347 ? -22.411 -16.570 59.138 1.00 83.56 347 THR A O 1
ATOM 2832 N N . VAL A 1 348 ? -21.253 -15.066 57.925 1.00 84.94 348 VAL A N 1
ATOM 2833 C CA . VAL A 1 348 ? -21.244 -14.028 58.971 1.00 84.94 348 VAL A CA 1
ATOM 2834 C C . VAL A 1 348 ? -22.671 -13.577 59.295 1.00 84.94 348 VAL A C 1
ATOM 2836 O O . VAL A 1 348 ? -23.054 -13.522 60.468 1.00 84.94 348 VAL A O 1
ATOM 2839 N N . LEU A 1 349 ? -23.495 -13.333 58.272 1.00 82.94 349 LEU A N 1
ATOM 2840 C CA . LEU A 1 349 ? -24.878 -12.893 58.447 1.00 82.94 349 LEU A CA 1
ATOM 2841 C C . LEU A 1 349 ? -25.735 -13.942 59.169 1.00 82.94 349 LEU A C 1
ATOM 2843 O O . LEU A 1 349 ? -26.467 -13.610 60.101 1.00 82.94 349 LEU A O 1
ATOM 2847 N N . ILE A 1 350 ? -25.623 -15.218 58.788 1.00 75.62 350 ILE A N 1
ATOM 2848 C CA . ILE A 1 350 ? -26.354 -16.319 59.436 1.00 75.62 350 ILE A CA 1
ATOM 2849 C C . ILE A 1 350 ? -25.994 -16.415 60.920 1.00 75.62 350 ILE A C 1
ATOM 2851 O O . ILE A 1 350 ? -26.872 -16.638 61.757 1.00 75.62 350 ILE A O 1
ATOM 2855 N N . THR A 1 351 ? -24.719 -16.227 61.258 1.00 76.56 351 THR A N 1
ATOM 2856 C CA . THR A 1 351 ? -24.247 -16.265 62.648 1.00 76.56 351 THR A CA 1
ATOM 2857 C C . THR A 1 351 ? -24.881 -15.141 63.471 1.00 76.56 351 THR A C 1
ATOM 2859 O O . THR A 1 351 ? -25.425 -15.407 64.544 1.00 76.56 351 THR A O 1
ATOM 2862 N N . HIS A 1 352 ? -24.930 -13.922 62.924 1.00 74.88 352 HIS A N 1
ATOM 2863 C CA . HIS A 1 352 ? -25.624 -12.785 63.540 1.00 74.88 352 HIS A CA 1
ATOM 2864 C C . HIS A 1 352 ? -27.135 -13.001 63.692 1.00 74.88 352 HIS A C 1
ATOM 2866 O O . HIS A 1 352 ? -27.728 -12.633 64.706 1.00 74.88 352 HIS A O 1
ATOM 2872 N N . ILE A 1 353 ? -27.788 -13.608 62.700 1.00 72.31 353 ILE A N 1
ATOM 2873 C CA . ILE A 1 353 ? -29.223 -13.908 62.784 1.00 72.31 353 ILE A CA 1
ATOM 2874 C C . ILE A 1 353 ? -29.487 -14.903 63.918 1.00 72.31 353 ILE A C 1
ATOM 2876 O O . ILE A 1 353 ? -30.423 -14.709 64.691 1.00 72.31 353 ILE A O 1
ATOM 2880 N N . ARG A 1 354 ? -28.653 -15.940 64.058 1.00 70.38 354 ARG A N 1
ATOM 2881 C CA . ARG A 1 354 ? -28.793 -16.945 65.123 1.00 70.38 354 ARG A CA 1
ATOM 2882 C C . ARG A 1 354 ? -28.599 -16.343 66.514 1.00 70.38 354 ARG A C 1
ATOM 2884 O O . ARG A 1 354 ? -29.410 -16.632 67.388 1.00 70.38 354 ARG A O 1
ATOM 2891 N N . SER A 1 355 ? -27.597 -15.479 66.708 1.00 67.31 355 SER A N 1
ATOM 2892 C CA . SER A 1 355 ? -27.392 -14.794 67.995 1.00 67.31 355 SER A CA 1
ATOM 2893 C C . SER A 1 355 ? -28.561 -13.873 68.353 1.00 67.31 355 SER A C 1
ATOM 2895 O O . SER A 1 355 ? -28.980 -13.814 69.507 1.00 67.31 355 SER A O 1
ATOM 2897 N N . ASN A 1 356 ? -29.136 -13.194 67.358 1.00 62.62 356 ASN A N 1
ATOM 2898 C CA . ASN A 1 356 ? -30.268 -12.291 67.564 1.00 62.62 356 ASN A CA 1
ATOM 2899 C C . ASN A 1 356 ? -31.601 -13.030 67.764 1.00 62.62 356 ASN A C 1
ATOM 2901 O O . ASN A 1 356 ? -32.522 -12.470 68.344 1.00 62.62 356 ASN A O 1
ATOM 2905 N N . GLN A 1 357 ? -31.728 -14.278 67.303 1.00 61.91 357 GLN A N 1
ATOM 2906 C CA . GLN A 1 357 ? -32.944 -15.082 67.485 1.00 61.91 357 GLN A CA 1
ATOM 2907 C C . GLN A 1 357 ? -33.052 -15.726 68.876 1.00 61.91 357 GLN A C 1
ATOM 2909 O O . GLN A 1 357 ? -34.162 -16.046 69.298 1.00 61.91 357 GLN A O 1
ATOM 2914 N N . SER A 1 358 ? -31.941 -15.913 69.599 1.00 54.06 358 SER A N 1
ATOM 2915 C CA . SER A 1 358 ? -31.940 -16.509 70.947 1.00 54.06 358 SER A CA 1
ATOM 2916 C C . SER A 1 358 ? -32.362 -15.558 72.074 1.00 54.06 358 SER A C 1
ATOM 2918 O O . SER A 1 358 ? -32.523 -16.002 73.207 1.00 54.06 358 SER A O 1
ATOM 2920 N N . VAL A 1 359 ? -32.555 -14.267 71.790 1.00 53.03 359 VAL A N 1
ATOM 2921 C CA . VAL A 1 359 ? -32.917 -13.240 72.778 1.00 53.03 359 VAL A CA 1
ATOM 2922 C C . VAL A 1 359 ? -34.013 -12.360 72.186 1.00 53.03 359 VAL A C 1
ATOM 2924 O O . VAL A 1 359 ? -33.872 -11.874 71.067 1.00 53.03 359 VAL A O 1
ATOM 2927 N N . HIS A 1 360 ? -35.113 -12.135 72.908 1.00 50.09 360 HIS A N 1
ATOM 2928 C CA . HIS A 1 360 ? -36.106 -11.162 72.465 1.00 50.09 360 HIS A CA 1
ATOM 2929 C C . HIS A 1 360 ? -35.520 -9.742 72.649 1.00 50.09 360 HIS A C 1
ATOM 2931 O O . HIS A 1 360 ? -35.187 -9.378 73.778 1.00 50.09 360 HIS A O 1
ATOM 2937 N N . PRO A 1 361 ? -35.368 -8.921 71.587 1.00 49.88 361 PRO A N 1
ATOM 2938 C CA . PRO A 1 361 ? -34.532 -7.713 71.623 1.00 49.88 361 PRO A CA 1
ATOM 2939 C C . PRO A 1 361 ? -34.885 -6.667 72.691 1.00 49.88 361 PRO A C 1
ATOM 2941 O O . PRO A 1 361 ? -34.029 -5.866 73.048 1.00 49.88 361 PRO A O 1
ATOM 2944 N N . LYS A 1 362 ? -36.124 -6.652 73.206 1.00 49.69 362 LYS A N 1
ATOM 2945 C CA . LYS A 1 362 ? -36.555 -5.693 74.242 1.00 49.69 362 LYS A CA 1
ATOM 2946 C C . LYS A 1 362 ? -36.436 -6.205 75.687 1.00 49.69 362 LYS A C 1
ATOM 2948 O O . LYS A 1 362 ? -36.664 -5.422 76.598 1.00 49.69 362 LYS A O 1
ATOM 2953 N N . ASP A 1 363 ? -36.027 -7.455 75.913 1.00 49.34 363 ASP A N 1
ATOM 2954 C CA . ASP A 1 363 ? -35.765 -7.967 77.275 1.00 49.34 363 ASP A CA 1
ATOM 2955 C C . ASP A 1 363 ? -34.316 -7.699 77.729 1.00 49.34 363 ASP A C 1
ATOM 2957 O O . ASP A 1 363 ? -33.921 -8.009 78.852 1.00 49.34 363 ASP A O 1
ATOM 2961 N N . PHE A 1 364 ? -33.516 -7.056 76.874 1.00 46.78 364 PHE A N 1
ATOM 2962 C CA . PHE A 1 364 ? -32.210 -6.517 77.233 1.00 46.78 364 PHE A CA 1
ATOM 2963 C C . PHE A 1 364 ? -32.391 -5.165 77.955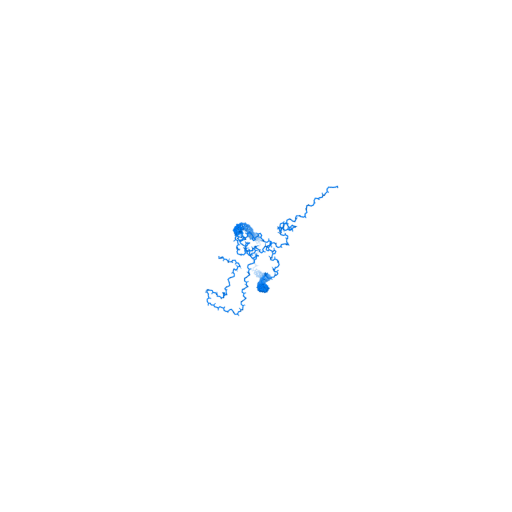 1.00 46.78 364 PHE A C 1
ATOM 2965 O O . PHE A 1 364 ? -32.503 -4.117 77.326 1.00 46.78 364 PHE A O 1
ATOM 2972 N N . GLY A 1 365 ? -32.454 -5.182 79.292 1.00 52.00 365 GLY A N 1
ATOM 2973 C CA . GLY A 1 365 ? -32.299 -3.985 80.143 1.00 52.00 365 GLY A CA 1
ATOM 2974 C C . GLY A 1 365 ? -33.508 -3.043 80.324 1.00 52.00 365 GLY A C 1
ATOM 2975 O O . GLY A 1 365 ? -33.343 -1.977 80.910 1.00 52.00 365 GLY A O 1
ATOM 2976 N N . ALA A 1 366 ? -34.721 -3.396 79.882 1.00 52.38 366 ALA A N 1
ATOM 2977 C CA . ALA A 1 366 ? -35.826 -2.435 79.696 1.00 52.38 366 ALA A CA 1
ATOM 2978 C C . ALA A 1 366 ? -36.715 -2.088 80.920 1.00 52.38 366 ALA A C 1
ATOM 2980 O O . ALA A 1 366 ? -37.706 -1.373 80.770 1.00 52.38 366 ALA A O 1
ATOM 2981 N N . HIS A 1 367 ? -36.428 -2.558 82.139 1.00 53.00 367 HIS A N 1
ATOM 2982 C CA . HIS A 1 367 ? -37.409 -2.450 83.238 1.00 53.00 367 HIS A CA 1
ATOM 2983 C C . HIS A 1 367 ? -37.406 -1.124 84.031 1.00 53.00 367 HIS A C 1
ATOM 2985 O O . HIS A 1 367 ? -38.411 -0.813 84.671 1.00 53.00 367 HIS A O 1
ATOM 2991 N N . LEU A 1 368 ? -36.336 -0.316 83.983 1.00 53.53 368 LEU A N 1
ATOM 2992 C CA . LEU A 1 368 ? -36.261 0.981 84.689 1.00 53.53 368 LEU A CA 1
ATOM 2993 C C . LEU A 1 368 ? -36.517 2.201 83.783 1.00 53.53 368 LEU A C 1
ATOM 2995 O O . LEU A 1 368 ? -37.094 3.184 84.246 1.00 53.53 368 LEU A O 1
ATOM 2999 N N . THR A 1 369 ? -36.164 2.137 82.497 1.00 60.94 369 THR A N 1
ATOM 3000 C CA . THR A 1 369 ? -36.342 3.234 81.524 1.00 60.94 369 THR A CA 1
ATOM 3001 C C . THR A 1 369 ? -37.787 3.398 81.053 1.00 60.94 369 THR A C 1
ATOM 3003 O O . THR A 1 369 ? -38.250 4.521 80.860 1.00 60.94 369 THR A O 1
ATOM 3006 N N . GLN A 1 370 ? -38.552 2.305 80.986 1.00 64.50 370 GLN A N 1
ATOM 3007 C CA . GLN A 1 370 ? -39.928 2.299 80.479 1.00 64.50 370 GLN A CA 1
ATOM 3008 C C . GLN A 1 370 ? -40.874 3.276 81.206 1.00 64.50 370 GLN A C 1
ATOM 3010 O O . GLN A 1 370 ? -41.733 3.888 80.577 1.00 64.50 370 GLN A O 1
ATOM 3015 N N . LYS A 1 371 ? -40.738 3.454 82.529 1.00 63.94 371 LYS A N 1
ATOM 3016 C CA . LYS A 1 371 ? -41.602 4.383 83.287 1.00 63.94 371 LYS A CA 1
ATOM 3017 C C . LYS A 1 371 ? -41.279 5.854 83.002 1.00 63.94 371 LYS A C 1
ATOM 3019 O O . LYS A 1 371 ? -42.192 6.672 82.938 1.00 63.94 371 LYS A O 1
ATOM 3024 N N . GLN A 1 372 ? -40.000 6.187 82.818 1.00 64.81 372 GLN A N 1
ATOM 3025 C CA . GLN A 1 372 ? -39.573 7.545 82.462 1.00 64.81 372 GLN A CA 1
ATOM 3026 C C . GLN A 1 372 ? -39.969 7.892 81.022 1.00 64.81 372 GLN A C 1
ATOM 3028 O O . GLN A 1 372 ? -40.447 8.995 80.768 1.00 64.81 372 GLN A O 1
ATOM 3033 N N . GLU A 1 373 ? -39.843 6.937 80.101 1.00 69.00 373 GLU A N 1
ATOM 3034 C CA . GLU A 1 373 ? -40.241 7.085 78.695 1.00 69.00 373 GLU A CA 1
ATOM 3035 C C . GLU A 1 373 ? -41.754 7.279 78.543 1.00 69.00 373 GLU A C 1
ATOM 3037 O O . GLU A 1 373 ? -42.200 8.170 77.819 1.00 69.00 373 GLU A O 1
ATOM 3042 N N . LEU A 1 374 ? -42.554 6.503 79.281 1.00 74.25 374 LEU A N 1
ATOM 3043 C CA . LEU A 1 374 ? -44.005 6.681 79.348 1.00 74.25 374 LEU A CA 1
ATOM 3044 C C . LEU A 1 374 ? -44.393 8.087 79.823 1.00 74.25 374 LEU A C 1
ATOM 3046 O O . LEU A 1 374 ? -45.288 8.696 79.242 1.00 74.25 374 LEU A O 1
ATOM 3050 N N . ALA A 1 375 ? -43.710 8.616 80.843 1.00 71.12 375 ALA A N 1
ATOM 3051 C CA . ALA A 1 375 ? -43.956 9.965 81.349 1.00 71.12 375 ALA A CA 1
ATOM 3052 C C . ALA A 1 375 ? -43.534 11.059 80.350 1.00 71.12 375 ALA A C 1
ATOM 3054 O O . ALA A 1 375 ? -44.248 12.047 80.200 1.00 71.12 375 ALA A O 1
ATOM 3055 N N . TYR A 1 376 ? -42.414 10.884 79.638 1.00 74.00 376 TYR A N 1
ATOM 3056 C CA . TYR A 1 376 ? -41.955 11.841 78.622 1.00 74.00 376 TYR A CA 1
ATOM 3057 C C . TYR A 1 376 ? -42.912 11.912 77.424 1.00 74.00 376 TYR A C 1
ATOM 3059 O O . TYR A 1 376 ? -43.242 12.993 76.945 1.00 74.00 376 TYR A O 1
ATOM 3067 N N . ASN A 1 377 ? -43.428 10.762 76.988 1.00 78.50 377 ASN A N 1
ATOM 3068 C CA . ASN A 1 377 ? -44.316 10.656 75.829 1.00 78.50 377 ASN A CA 1
ATOM 3069 C C . ASN A 1 377 ? -45.804 10.835 76.174 1.00 78.50 377 ASN A C 1
ATOM 3071 O O . ASN A 1 377 ? -46.672 10.548 75.349 1.00 78.50 377 ASN A O 1
ATOM 3075 N N . ARG A 1 378 ? -46.126 11.322 77.379 1.00 78.81 378 ARG A N 1
ATOM 3076 C CA . ARG A 1 378 ? -47.509 11.492 77.840 1.00 78.81 378 ARG A CA 1
ATOM 3077 C C . ARG A 1 378 ? -48.353 12.332 76.878 1.00 78.81 378 ARG A C 1
ATOM 3079 O O . ARG A 1 378 ? -49.452 11.910 76.536 1.00 78.81 378 ARG A O 1
ATOM 3086 N N . GLY A 1 379 ? -47.825 13.462 76.400 1.00 77.00 379 GLY A N 1
ATOM 3087 C CA . GLY A 1 379 ? -48.538 14.334 75.458 1.00 77.00 379 GLY A CA 1
ATOM 3088 C C . GLY A 1 379 ? -48.901 13.633 74.143 1.00 77.00 379 GLY A C 1
ATOM 3089 O O . GLY A 1 379 ? -49.974 13.865 73.592 1.00 77.00 379 GLY A O 1
ATOM 3090 N N . LEU A 1 380 ? -48.062 12.699 73.684 1.00 78.50 380 LEU A N 1
ATOM 3091 C CA . LEU A 1 380 ? -48.334 11.898 72.491 1.00 78.50 380 LEU A CA 1
ATOM 3092 C C . LEU A 1 380 ? -49.444 10.865 72.746 1.00 78.50 380 LEU A C 1
ATOM 3094 O O . LEU A 1 380 ? -50.325 10.692 71.909 1.00 78.50 380 LEU A O 1
ATOM 3098 N N . PHE A 1 381 ? -49.466 10.226 73.921 1.00 79.88 381 PHE A N 1
ATOM 3099 C CA . PHE A 1 381 ? -50.567 9.332 74.308 1.00 79.88 381 PHE A CA 1
ATOM 3100 C C . PHE A 1 381 ? -51.889 10.084 74.530 1.00 79.88 381 PHE A C 1
ATOM 3102 O O . PHE A 1 381 ? -52.954 9.545 74.229 1.00 79.88 381 PHE A O 1
ATOM 3109 N N . GLU A 1 382 ? -51.843 11.328 75.012 1.00 80.50 382 GLU A N 1
ATOM 3110 C CA . GLU A 1 382 ? -53.015 12.211 75.091 1.00 80.50 382 GLU A CA 1
ATOM 3111 C C . GLU A 1 382 ? -53.527 12.565 73.686 1.00 80.50 382 GLU A C 1
ATOM 3113 O O . GLU A 1 382 ? -54.724 12.441 73.426 1.00 80.50 382 GLU A O 1
ATOM 3118 N N . GLN A 1 383 ? -52.634 12.890 72.744 1.00 80.56 383 GLN A N 1
ATOM 3119 C CA . GLN A 1 383 ? -52.999 13.117 71.343 1.00 80.56 383 GLN A CA 1
ATOM 3120 C C . GLN A 1 383 ? -53.600 11.863 70.690 1.00 80.56 383 GLN A C 1
ATOM 3122 O O . GLN A 1 383 ? -54.646 11.952 70.050 1.00 80.56 383 GLN A O 1
ATOM 3127 N N . MET A 1 384 ? -53.010 10.681 70.900 1.00 82.75 384 MET A N 1
ATOM 3128 C CA . MET A 1 384 ? -53.577 9.406 70.434 1.00 82.75 384 MET A CA 1
ATOM 3129 C C . MET A 1 384 ? -54.970 9.152 71.011 1.00 82.75 384 MET A C 1
ATOM 3131 O O . MET A 1 384 ? -55.845 8.648 70.307 1.00 82.75 384 MET A O 1
ATOM 3135 N N . ALA A 1 385 ? -55.195 9.505 72.281 1.00 79.75 385 ALA A N 1
ATOM 3136 C CA . ALA A 1 385 ? -56.496 9.361 72.924 1.00 79.75 385 ALA A CA 1
ATOM 3137 C C . ALA A 1 385 ? -57.540 10.311 72.312 1.00 79.75 385 ALA A C 1
ATOM 3139 O O . ALA A 1 385 ? -58.671 9.886 72.066 1.00 79.75 385 ALA A O 1
ATOM 3140 N N . VAL A 1 386 ? -57.156 11.557 72.009 1.00 84.81 386 VAL A N 1
ATOM 3141 C CA . VAL A 1 386 ? -58.010 12.557 71.341 1.00 84.81 386 VAL A CA 1
ATOM 3142 C C . VAL A 1 386 ? -58.327 12.154 69.897 1.00 84.81 386 VAL A C 1
ATOM 3144 O O . VAL A 1 386 ? -59.487 12.193 69.495 1.00 84.81 386 VAL A O 1
ATOM 3147 N N . GLU A 1 387 ? -57.330 11.701 69.131 1.00 80.19 387 GLU A N 1
ATOM 3148 C CA . GLU A 1 387 ? -57.498 11.208 67.753 1.00 80.19 387 GLU A CA 1
ATOM 3149 C C . GLU A 1 387 ? -58.188 9.828 67.691 1.00 80.19 387 GLU A C 1
ATOM 3151 O O . GLU A 1 387 ? -58.537 9.341 66.616 1.00 80.19 387 GLU A O 1
ATOM 3156 N N . GLY A 1 388 ? -58.426 9.196 68.845 1.00 78.94 388 GLY A N 1
ATOM 3157 C CA . GLY A 1 388 ? -59.140 7.927 68.965 1.00 78.94 388 GLY A CA 1
ATOM 3158 C C . GLY A 1 388 ? -58.346 6.699 68.511 1.00 78.94 388 GLY A C 1
ATOM 3159 O O . GLY A 1 388 ? -58.953 5.659 68.243 1.00 78.94 388 GLY A O 1
ATOM 3160 N N . PHE A 1 389 ? -57.018 6.796 68.442 1.00 77.62 389 PHE A N 1
ATOM 3161 C CA . PHE A 1 389 ? -56.121 5.735 67.990 1.00 77.62 389 PHE A CA 1
ATOM 3162 C C . PHE A 1 389 ? -55.978 4.623 69.046 1.00 77.62 389 PHE A C 1
ATOM 3164 O O . PHE A 1 389 ? -55.609 4.890 70.191 1.00 77.62 389 PHE A O 1
ATOM 3171 N N . GLU A 1 390 ? -56.294 3.377 68.659 1.00 74.25 390 GLU A N 1
ATOM 3172 C CA . GLU A 1 390 ? -56.093 2.136 69.440 1.00 74.25 390 GLU A CA 1
ATOM 3173 C C . GLU A 1 390 ? -56.439 2.257 70.940 1.00 74.25 390 GLU A C 1
ATOM 3175 O O . GLU A 1 390 ? -55.652 1.936 71.837 1.00 74.25 390 GLU A O 1
ATOM 3180 N N . LYS A 1 391 ? -57.665 2.726 71.216 1.00 75.25 391 LYS A N 1
ATOM 3181 C CA . LYS A 1 391 ? -58.160 3.118 72.551 1.00 75.25 391 LYS A CA 1
ATOM 3182 C C . LYS A 1 391 ? -57.847 2.107 73.659 1.00 75.25 391 LYS A C 1
ATOM 3184 O O . LYS A 1 391 ? -57.483 2.505 74.761 1.00 75.25 391 LYS A O 1
ATOM 3189 N N . GLN A 1 392 ? -57.957 0.809 73.376 1.00 73.50 392 GLN A N 1
ATOM 3190 C CA . GLN A 1 392 ? -57.723 -0.259 74.357 1.00 73.50 392 GLN A CA 1
ATOM 3191 C C . GLN A 1 392 ? -56.296 -0.238 74.933 1.00 73.50 392 GLN A C 1
ATOM 3193 O O . GLN A 1 392 ? -56.100 -0.515 76.116 1.00 73.50 392 GLN A O 1
ATOM 3198 N N . TYR A 1 393 ? -55.305 0.128 74.119 1.00 75.06 393 TYR A N 1
ATOM 3199 C CA . TYR A 1 393 ? -53.899 0.175 74.514 1.00 75.06 393 TYR A CA 1
ATOM 3200 C C . TYR A 1 393 ? -53.499 1.563 75.012 1.00 75.06 393 TYR A C 1
ATOM 3202 O O . TYR A 1 393 ? -52.795 1.675 76.016 1.00 75.06 393 TYR A O 1
ATOM 3210 N N . THR A 1 394 ? -54.027 2.619 74.396 1.00 74.44 394 THR A N 1
ATOM 3211 C CA . THR A 1 394 ? -53.797 4.005 74.827 1.00 74.44 394 THR A CA 1
ATOM 3212 C C . THR A 1 394 ? -54.323 4.238 76.248 1.00 74.44 394 THR A C 1
ATOM 3214 O O . THR A 1 394 ? -53.604 4.767 77.094 1.00 74.44 394 THR A O 1
ATOM 3217 N N . HIS A 1 395 ? -55.516 3.725 76.581 1.00 75.75 395 HIS A N 1
ATOM 3218 C CA . HIS A 1 395 ? -56.064 3.784 77.945 1.00 75.75 395 HIS A CA 1
ATOM 3219 C C . HIS A 1 395 ? -55.319 2.904 78.956 1.00 75.75 395 HIS A C 1
ATOM 3221 O O . HIS A 1 395 ? -55.418 3.150 80.155 1.00 75.75 395 HIS A O 1
ATOM 3227 N N . LYS A 1 396 ? -54.566 1.895 78.505 1.00 79.00 396 LYS A N 1
ATOM 3228 C CA . LYS A 1 396 ? -53.746 1.047 79.381 1.00 79.00 396 LYS A CA 1
ATOM 3229 C C . LYS A 1 396 ? -52.446 1.742 79.791 1.00 79.00 396 LYS A C 1
ATOM 3231 O O . LYS A 1 396 ? -52.035 1.621 80.942 1.00 79.00 396 LYS A O 1
ATOM 3236 N N . PHE A 1 397 ? -51.802 2.454 78.866 1.00 76.94 397 PHE A N 1
ATOM 3237 C CA . PHE A 1 397 ? -50.500 3.088 79.101 1.00 76.94 397 PHE A CA 1
ATOM 3238 C C . PHE A 1 397 ? -50.600 4.524 79.635 1.00 76.94 397 PHE A C 1
ATOM 3240 O O . PHE A 1 397 ? -49.747 4.931 80.420 1.00 76.94 397 PHE A O 1
ATOM 3247 N N . LEU A 1 398 ? -51.658 5.271 79.303 1.00 77.06 398 LEU A N 1
ATOM 3248 C CA . LEU A 1 398 ? -51.843 6.654 79.762 1.00 77.06 398 LEU A CA 1
ATOM 3249 C C . LEU A 1 398 ? -51.910 6.803 81.304 1.00 77.06 398 LEU A C 1
ATOM 3251 O O . LEU A 1 398 ? -51.273 7.713 81.835 1.00 77.06 398 LEU A O 1
ATOM 3255 N N . PRO A 1 399 ? -52.581 5.914 82.067 1.00 74.44 399 PRO A N 1
ATOM 3256 C CA . PRO A 1 399 ? -52.546 5.948 83.532 1.00 74.44 399 PRO A CA 1
ATOM 3257 C C . PRO A 1 399 ? -51.198 5.514 84.121 1.00 74.44 399 PRO A C 1
ATOM 3259 O O . PRO A 1 399 ? -50.916 5.818 85.272 1.00 74.44 399 PRO A O 1
ATOM 3262 N N . GLN A 1 400 ? -50.372 4.788 83.359 1.00 73.69 400 GLN A N 1
ATOM 3263 C CA . GLN A 1 400 ? -49.024 4.372 83.771 1.00 73.69 400 GLN A CA 1
ATOM 3264 C C . GLN A 1 400 ? -47.980 5.467 83.505 1.00 73.69 400 GLN A C 1
ATOM 3266 O O . GLN A 1 400 ? -46.913 5.464 84.116 1.00 73.69 400 GLN A O 1
ATOM 3271 N N . ALA A 1 401 ? -48.308 6.434 82.644 1.00 68.19 401 ALA A N 1
ATOM 3272 C CA . ALA A 1 401 ? -47.555 7.658 82.392 1.00 68.19 401 ALA A CA 1
ATOM 3273 C C . ALA A 1 401 ? -47.802 8.720 83.487 1.00 68.19 401 ALA A C 1
ATOM 3275 O O . ALA A 1 401 ? -48.122 9.879 83.206 1.00 68.19 401 ALA A O 1
ATOM 3276 N N . THR A 1 402 ? -47.714 8.327 84.761 1.00 63.19 402 THR A N 1
ATOM 3277 C CA . THR A 1 402 ? -47.782 9.251 85.904 1.00 63.19 402 THR A CA 1
ATOM 3278 C C . THR A 1 402 ? -46.412 9.854 86.178 1.00 63.19 402 THR A C 1
ATOM 3280 O O . THR A 1 402 ? -45.431 9.118 86.290 1.00 63.19 402 THR A O 1
ATOM 3283 N N . HIS A 1 403 ? -46.348 11.175 86.361 1.00 56.50 403 HIS A N 1
ATOM 3284 C CA . HIS A 1 403 ? -45.156 11.852 86.870 1.00 56.50 403 HIS A CA 1
ATOM 3285 C C . HIS A 1 403 ? -44.905 11.423 88.321 1.00 56.50 403 HIS A C 1
ATOM 3287 O O . HIS A 1 403 ? -45.375 12.054 89.264 1.00 56.50 403 HIS A O 1
ATOM 3293 N N . THR A 1 404 ? -44.177 10.330 88.536 1.00 52.59 404 THR A N 1
ATOM 3294 C CA . THR A 1 404 ? -43.658 10.005 89.866 1.00 52.59 404 THR A CA 1
ATOM 3295 C C . THR A 1 404 ? -42.480 10.931 90.172 1.00 52.59 404 THR A C 1
ATOM 3297 O O . THR A 1 404 ? -41.334 10.609 89.883 1.00 52.59 404 THR A O 1
ATOM 3300 N N . GLY A 1 405 ? -42.799 12.112 90.701 1.00 51.72 405 GLY A N 1
ATOM 3301 C CA . GLY A 1 405 ? -42.113 12.785 91.811 1.00 51.72 405 GLY A CA 1
ATOM 3302 C C . GLY A 1 405 ? -40.669 13.289 91.694 1.00 51.72 405 GLY A C 1
ATOM 3303 O O . GLY A 1 405 ? -40.292 14.085 92.543 1.00 51.72 405 GLY A O 1
ATOM 3304 N N . THR A 1 406 ? -39.840 12.893 90.726 1.00 51.31 406 THR A N 1
ATOM 3305 C CA . THR A 1 406 ? -38.402 13.262 90.748 1.00 51.31 406 THR A CA 1
ATOM 3306 C C . THR A 1 406 ? -37.773 13.392 89.356 1.00 51.31 406 THR A C 1
ATOM 3308 O O . THR A 1 406 ? -36.739 12.795 89.058 1.00 51.31 406 THR A O 1
ATOM 3311 N N . GLY A 1 407 ? -38.371 14.188 88.467 1.00 52.81 407 GLY A N 1
ATOM 3312 C CA . GLY A 1 407 ? -37.822 14.404 87.124 1.00 52.81 407 GLY A CA 1
ATOM 3313 C C . GLY A 1 407 ? -38.043 15.813 86.591 1.00 52.81 407 GLY A C 1
ATOM 3314 O O . GLY A 1 407 ? -39.066 16.430 86.862 1.00 52.81 407 GLY A O 1
ATOM 3315 N N . LYS A 1 408 ? -37.083 16.293 85.788 1.00 51.91 408 LYS A N 1
ATOM 3316 C CA . LYS A 1 408 ? -37.004 17.612 85.118 1.00 51.91 408 LYS A CA 1
ATOM 3317 C C . LYS A 1 408 ? -38.141 17.912 84.112 1.00 51.91 408 LYS A C 1
ATOM 3319 O O . LYS A 1 408 ? -37.956 18.727 83.216 1.00 51.91 408 LYS A O 1
ATOM 3324 N N . THR A 1 409 ? -39.268 17.214 84.201 1.00 52.84 409 THR A N 1
ATOM 3325 C CA . THR A 1 409 ? -40.371 17.234 83.231 1.00 52.84 409 THR A CA 1
ATOM 3326 C C . THR A 1 409 ? -41.665 17.842 83.774 1.00 52.84 409 THR A C 1
ATOM 3328 O O . THR A 1 409 ? -42.652 17.878 83.047 1.00 52.84 409 THR A O 1
ATOM 3331 N N . ASP A 1 410 ? -41.675 18.344 85.013 1.00 52.28 410 ASP A N 1
ATOM 3332 C CA . ASP A 1 410 ? -42.730 19.257 85.481 1.00 52.28 410 ASP A CA 1
ATOM 3333 C C . ASP A 1 410 ? -42.484 20.651 84.858 1.00 52.28 410 ASP A C 1
ATOM 3335 O O . ASP A 1 410 ? -41.317 21.027 84.709 1.00 52.28 410 ASP A O 1
ATOM 3339 N N . PRO A 1 411 ? -43.511 21.457 84.518 1.00 54.41 411 PRO A N 1
ATOM 3340 C CA . PRO A 1 411 ? -43.311 22.810 83.986 1.00 54.41 411 PRO A CA 1
ATOM 3341 C C . PRO A 1 411 ? -42.509 23.710 84.942 1.00 54.41 411 PRO A C 1
ATOM 3343 O O . PRO A 1 411 ? -41.867 24.660 84.501 1.00 54.41 411 PRO A O 1
ATOM 3346 N N . TYR A 1 412 ? -42.519 23.381 86.242 1.00 52.28 412 TYR A N 1
ATOM 3347 C CA . TYR A 1 412 ? -41.774 24.056 87.305 1.00 52.28 412 TYR A CA 1
ATOM 3348 C C . TYR A 1 412 ? -41.112 23.028 88.243 1.00 52.28 412 TYR A C 1
ATOM 3350 O O . TYR A 1 412 ? -41.620 22.763 89.330 1.00 52.28 412 TYR A O 1
ATOM 3358 N N . PRO A 1 413 ? -39.965 22.439 87.865 1.00 54.19 413 PRO A N 1
ATOM 3359 C CA . PRO A 1 413 ? -39.351 21.337 88.612 1.00 54.19 413 PRO A CA 1
ATOM 3360 C C . PRO A 1 413 ? -38.757 21.753 89.971 1.00 54.19 413 PRO A C 1
ATOM 3362 O O . PRO A 1 413 ? -38.332 20.896 90.740 1.00 54.19 413 PRO A O 1
ATOM 3365 N N . SER A 1 414 ? -38.701 23.055 90.269 1.00 53.41 414 SER A N 1
ATOM 3366 C CA . SER A 1 414 ? -38.191 23.616 91.526 1.00 53.41 414 SER A CA 1
ATOM 3367 C C . SER A 1 414 ? -39.268 23.887 92.580 1.00 53.41 414 SER A C 1
ATOM 3369 O O . SER A 1 414 ? -38.921 24.197 93.718 1.00 53.41 414 SER A O 1
ATOM 3371 N N . VAL A 1 415 ? -40.555 23.779 92.238 1.00 51.16 415 VAL A N 1
ATOM 3372 C CA . VAL A 1 415 ? -41.664 24.037 93.164 1.00 51.16 415 VAL A CA 1
ATOM 3373 C C . VAL A 1 415 ? -42.413 22.724 93.356 1.00 51.16 415 VAL A C 1
ATOM 3375 O O . VAL A 1 415 ? -43.083 22.250 92.444 1.00 51.16 415 VAL A O 1
ATOM 3378 N N . GLY A 1 416 ? -42.265 22.094 94.525 1.00 51.03 416 GLY A N 1
ATOM 3379 C CA . GLY A 1 416 ? -42.999 20.865 94.834 1.00 51.03 416 GLY A CA 1
ATOM 3380 C C . GLY A 1 416 ? -44.509 21.080 94.683 1.00 51.03 416 GLY A C 1
ATOM 3381 O O . GLY A 1 416 ? -45.035 22.108 95.115 1.00 51.03 416 GLY A O 1
ATOM 3382 N N . ARG A 1 417 ? -45.218 20.129 94.059 1.00 49.75 417 ARG A N 1
ATOM 3383 C CA . ARG A 1 417 ? -46.680 20.201 93.908 1.00 49.75 417 ARG A CA 1
ATOM 3384 C C . ARG A 1 417 ? -47.345 20.254 95.284 1.00 49.75 417 ARG A C 1
ATOM 3386 O O . ARG A 1 417 ? -47.201 19.338 96.088 1.00 49.75 417 ARG A O 1
ATOM 3393 N N . TRP A 1 418 ? -48.095 21.325 95.535 1.00 50.09 418 TRP A N 1
ATOM 3394 C CA . TRP A 1 418 ? -48.860 21.492 96.766 1.00 50.09 418 TRP A CA 1
ATOM 3395 C C . TRP A 1 418 ? -50.059 20.535 96.773 1.00 50.09 418 TRP A C 1
ATOM 3397 O O . TRP A 1 418 ? -50.968 20.641 95.948 1.00 50.09 418 TRP A O 1
ATOM 3407 N N . HIS A 1 419 ? -50.046 19.580 97.701 1.00 50.34 419 HIS A N 1
ATOM 3408 C CA . HIS A 1 419 ? -51.131 18.630 97.925 1.00 50.34 419 HIS A CA 1
ATOM 3409 C C . HIS A 1 419 ? -52.040 19.139 99.050 1.00 50.34 419 HIS A C 1
ATOM 3411 O O . HIS A 1 419 ? -51.970 18.627 100.158 1.00 50.34 419 HIS A O 1
ATOM 3417 N N . GLY A 1 420 ? -52.848 20.167 98.764 1.00 49.56 420 GLY A N 1
ATOM 3418 C CA . GLY A 1 420 ? -54.093 20.503 99.475 1.00 49.56 420 GLY A CA 1
ATOM 3419 C C . GLY A 1 420 ? -54.193 20.142 100.961 1.00 49.56 420 GLY A C 1
ATOM 3420 O O . GLY A 1 420 ? -55.073 19.364 101.314 1.00 49.56 420 GLY A O 1
ATOM 3421 N N . GLY A 1 421 ? -53.312 20.687 101.805 1.00 43.75 421 GLY A N 1
ATOM 3422 C CA . GLY A 1 421 ? -53.353 20.537 103.263 1.00 43.75 421 GLY A CA 1
ATOM 3423 C C . GLY A 1 421 ? -53.518 21.897 103.938 1.00 43.75 421 GLY A C 1
ATOM 3424 O O . GLY A 1 421 ? -52.857 22.856 103.539 1.00 43.75 421 GLY A O 1
ATOM 3425 N N . ASP A 1 422 ? -54.425 21.967 104.913 1.00 49.00 422 ASP A N 1
ATOM 3426 C CA . ASP A 1 422 ? -54.895 23.180 105.590 1.00 49.00 422 ASP A CA 1
ATOM 3427 C C . ASP A 1 422 ? -53.768 24.100 106.088 1.00 49.00 422 ASP A C 1
ATOM 3429 O O . ASP A 1 422 ? -52.764 23.656 106.649 1.00 49.00 422 ASP A O 1
ATOM 3433 N N . PHE A 1 423 ? -53.955 25.412 105.904 1.00 46.09 423 PHE A N 1
ATOM 3434 C CA . PHE A 1 423 ? -53.079 26.445 106.453 1.00 46.09 423 PHE A CA 1
ATOM 3435 C C . PHE A 1 423 ? -53.021 26.319 107.983 1.00 46.09 423 PHE A C 1
ATOM 3437 O O . PHE A 1 423 ? -53.980 26.637 108.683 1.00 46.09 423 PHE A O 1
ATOM 3444 N N . SER A 1 424 ? -51.874 25.882 108.504 1.00 46.16 424 SER A N 1
ATOM 3445 C CA . SER A 1 424 ? -51.527 25.990 109.921 1.00 46.16 424 SER A CA 1
ATOM 3446 C C . SER A 1 424 ? -51.595 27.462 110.343 1.00 46.16 424 SER A C 1
ATOM 3448 O O . SER A 1 424 ? -50.785 28.280 109.909 1.00 46.16 424 SER A O 1
ATOM 3450 N N . SER A 1 425 ? -52.570 27.799 111.187 1.00 50.78 425 SER A N 1
ATOM 3451 C CA . SER A 1 425 ? -52.850 29.126 111.749 1.00 50.78 425 SER A CA 1
ATOM 3452 C C . SER A 1 425 ? -51.821 29.565 112.803 1.00 50.78 425 SER A C 1
ATOM 3454 O O . SER A 1 425 ? -52.184 29.980 113.903 1.00 50.78 425 SER A O 1
ATOM 3456 N N . LEU A 1 426 ? -50.532 29.432 112.500 1.00 52.25 426 LEU A N 1
ATOM 3457 C CA . LEU A 1 426 ? -49.451 29.652 113.456 1.00 52.25 426 LEU A CA 1
ATOM 3458 C C . LEU A 1 426 ? -48.264 30.329 112.768 1.00 52.25 426 LEU A C 1
ATOM 3460 O O . LEU A 1 426 ? -47.224 29.719 112.607 1.00 52.25 426 LEU A O 1
ATOM 3464 N N . GLU A 1 427 ? -48.470 31.568 112.310 1.00 52.78 427 GLU A N 1
ATOM 3465 C CA . GLU A 1 427 ? -47.425 32.576 112.040 1.00 52.78 427 GLU A CA 1
ATOM 3466 C C . GLU A 1 427 ? -48.083 33.915 111.638 1.00 52.78 427 GLU A C 1
ATOM 3468 O O . GLU A 1 427 ? -47.986 34.406 110.520 1.00 52.78 427 GLU A O 1
ATOM 3473 N N . LEU A 1 428 ? -48.816 34.511 112.580 1.00 51.69 428 LEU A N 1
ATOM 3474 C CA . LEU A 1 428 ? -49.181 35.933 112.565 1.00 51.69 428 LEU A CA 1
ATOM 3475 C C . LEU A 1 428 ? -48.928 36.482 113.974 1.00 51.69 428 LEU A C 1
ATOM 3477 O O . LEU A 1 428 ? -49.852 36.823 114.706 1.00 51.69 428 LEU A O 1
ATOM 3481 N N . HIS A 1 429 ? -47.657 36.517 114.381 1.00 45.47 429 HIS A N 1
ATOM 3482 C CA . HIS A 1 429 ? -47.237 37.344 115.508 1.00 45.47 429 HIS A CA 1
ATOM 3483 C C . HIS A 1 429 ? -46.753 38.692 114.971 1.00 45.47 429 HIS A C 1
ATOM 3485 O O . HIS A 1 429 ? -45.731 38.786 114.293 1.00 45.47 429 HIS A O 1
ATOM 3491 N N . HIS A 1 430 ? -47.538 39.725 115.268 1.00 50.03 430 HIS A N 1
ATOM 3492 C CA . HIS A 1 430 ? -47.151 41.127 115.167 1.00 50.03 430 HIS A CA 1
ATOM 3493 C C . HIS A 1 430 ? -45.861 41.387 115.969 1.00 50.03 430 HIS A C 1
ATOM 3495 O O . HIS A 1 430 ? -45.780 40.938 117.113 1.00 50.03 430 HIS A O 1
ATOM 3501 N N . PRO A 1 431 ? -44.884 42.140 115.435 1.00 57.69 431 PRO A N 1
ATOM 3502 C CA . PRO A 1 431 ? -43.855 42.756 116.261 1.00 57.69 431 PRO A CA 1
ATOM 3503 C C . PRO A 1 431 ? -44.435 43.987 116.975 1.00 57.69 431 PRO A C 1
ATOM 3505 O O . PRO A 1 431 ? -44.973 44.891 116.329 1.00 57.69 431 PRO A O 1
ATOM 3508 N N . ASP A 1 432 ? -44.335 43.991 118.305 1.00 45.84 432 ASP A N 1
ATOM 3509 C CA . ASP A 1 432 ? -44.686 45.121 119.166 1.00 45.84 432 ASP A CA 1
ATOM 3510 C C . ASP A 1 432 ? -43.792 46.336 118.893 1.00 45.84 432 ASP A C 1
ATOM 3512 O O . ASP A 1 432 ? -42.586 46.231 118.663 1.00 45.84 432 ASP A O 1
ATOM 3516 N N . VAL A 1 433 ? -44.430 47.502 118.946 1.00 43.56 433 VAL A N 1
ATOM 3517 C CA . VAL A 1 433 ? -43.814 48.825 118.913 1.00 43.56 433 VAL A CA 1
ATOM 3518 C C . VAL A 1 433 ? -43.246 49.133 120.300 1.00 43.56 433 VAL A C 1
ATOM 3520 O O . VAL A 1 433 ? -43.992 49.168 121.279 1.00 43.56 433 VAL A O 1
ATOM 3523 N N . GLY A 1 434 ? -41.942 49.402 120.351 1.00 38.69 434 GLY A N 1
ATOM 3524 C CA . GLY A 1 434 ? -41.212 49.994 121.471 1.00 38.69 434 GLY A CA 1
ATOM 3525 C C . GLY A 1 434 ? -39.987 50.724 120.953 1.00 38.69 434 GLY A C 1
ATOM 3526 O O . GLY A 1 434 ? -39.095 50.021 120.429 1.00 38.69 434 GLY A O 1
#